Protein AF-A0A538HGN3-F1 (afdb_monomer)

Structure (mmCIF, N/CA/C/O backbone):
data_AF-A0A538HGN3-F1
#
_entry.id   AF-A0A538HGN3-F1
#
loop_
_atom_site.group_PDB
_atom_site.id
_atom_site.type_symbol
_atom_site.label_atom_id
_atom_site.label_alt_id
_atom_site.label_comp_id
_atom_site.label_asym_id
_atom_site.label_entity_id
_atom_site.label_seq_id
_atom_site.pdbx_PDB_ins_code
_atom_site.Cartn_x
_atom_site.Cartn_y
_atom_site.Cartn_z
_atom_site.occupancy
_atom_site.B_iso_or_equiv
_atom_site.auth_seq_id
_atom_site.auth_comp_id
_atom_site.auth_asym_id
_atom_site.auth_atom_id
_atom_site.pdbx_PDB_model_num
ATOM 1 N N . MET A 1 1 ? 83.642 58.688 -66.351 1.00 36.12 1 MET A N 1
ATOM 2 C CA . MET A 1 1 ? 83.113 60.023 -66.733 1.00 36.12 1 MET A CA 1
ATOM 3 C C . MET A 1 1 ? 81.583 60.005 -66.631 1.00 36.12 1 MET A C 1
ATOM 5 O O . MET A 1 1 ? 81.026 58.929 -66.735 1.00 36.12 1 MET A O 1
ATOM 9 N N . ARG A 1 2 ? 80.957 61.168 -66.369 1.00 34.41 2 ARG A N 1
ATOM 10 C CA . ARG A 1 2 ? 79.511 61.539 -66.421 1.00 34.41 2 ARG A CA 1
ATOM 11 C C . ARG A 1 2 ? 78.409 60.440 -66.518 1.00 34.41 2 ARG A C 1
ATOM 13 O O . ARG A 1 2 ? 78.309 59.803 -67.551 1.00 34.41 2 ARG A O 1
ATOM 20 N N . ARG A 1 3 ? 77.542 60.395 -65.476 1.00 36.12 3 ARG A N 1
ATOM 21 C CA . ARG A 1 3 ? 76.037 60.487 -65.405 1.00 36.12 3 ARG A CA 1
ATOM 22 C C . ARG A 1 3 ? 75.137 59.936 -66.546 1.00 36.12 3 ARG A C 1
ATOM 24 O O . ARG A 1 3 ? 75.582 59.912 -67.683 1.00 36.12 3 ARG A O 1
ATOM 31 N N . PRO A 1 4 ? 73.820 59.675 -66.309 1.00 47.03 4 PRO A N 1
ATOM 32 C CA . PRO A 1 4 ? 72.963 60.023 -65.145 1.00 47.03 4 PRO A CA 1
ATOM 33 C C . PRO A 1 4 ? 72.523 58.762 -64.350 1.00 47.03 4 PRO A C 1
ATOM 35 O O . PRO A 1 4 ? 73.257 57.788 -64.409 1.00 47.03 4 PRO A O 1
ATOM 38 N N . HIS A 1 5 ? 71.453 58.650 -63.535 1.00 32.22 5 HIS A N 1
ATOM 39 C CA . HIS A 1 5 ? 70.316 59.485 -63.049 1.00 32.22 5 HIS A CA 1
ATOM 40 C C . HIS A 1 5 ? 69.941 58.973 -61.610 1.00 32.22 5 HIS A C 1
ATOM 42 O O . HIS A 1 5 ? 70.588 58.041 -61.148 1.00 32.22 5 HIS A O 1
ATOM 48 N N . ARG A 1 6 ? 68.967 59.453 -60.808 1.00 32.03 6 ARG A N 1
ATOM 49 C CA . ARG A 1 6 ? 67.918 60.500 -60.919 1.00 32.03 6 ARG A CA 1
ATOM 50 C C . ARG A 1 6 ? 67.818 61.312 -59.588 1.00 32.03 6 ARG A C 1
ATOM 52 O O . ARG A 1 6 ? 68.855 61.758 -59.111 1.00 32.03 6 ARG A O 1
ATOM 59 N N . SER A 1 7 ? 66.621 61.536 -59.032 1.00 30.69 7 SER A N 1
ATOM 60 C CA . SER A 1 7 ? 66.292 62.338 -57.822 1.00 30.69 7 SER A CA 1
ATOM 61 C C . SER A 1 7 ? 65.945 61.443 -56.603 1.00 30.69 7 SER A C 1
ATOM 63 O O . SER A 1 7 ? 65.364 60.388 -56.828 1.00 30.69 7 SER A O 1
ATOM 65 N N . LEU A 1 8 ? 66.352 61.679 -55.338 1.00 30.30 8 LEU A N 1
ATOM 66 C CA . LEU A 1 8 ? 66.106 62.798 -54.383 1.00 30.30 8 LEU A CA 1
ATOM 67 C C . LEU A 1 8 ? 64.667 62.866 -53.813 1.00 30.30 8 LEU A C 1
ATOM 69 O O . LEU A 1 8 ? 63.773 63.304 -54.529 1.00 30.30 8 LEU A O 1
ATOM 73 N N . PHE A 1 9 ? 64.458 62.518 -52.528 1.00 28.00 9 PHE A N 1
ATOM 74 C CA . PHE A 1 9 ? 64.361 63.477 -51.397 1.00 28.00 9 PHE A CA 1
ATOM 75 C C . PHE A 1 9 ? 64.241 62.786 -50.012 1.00 28.00 9 PHE A C 1
ATOM 77 O O . PHE A 1 9 ? 64.002 61.585 -49.931 1.00 28.00 9 PHE A O 1
ATOM 84 N N . ALA A 1 10 ? 64.486 63.543 -48.933 1.00 28.27 10 ALA A N 1
ATOM 85 C CA . ALA A 1 10 ? 64.592 63.068 -47.543 1.00 28.27 10 ALA A CA 1
ATOM 86 C C . ALA A 1 10 ? 63.277 63.176 -46.737 1.00 28.27 10 ALA A C 1
ATOM 88 O O . ALA A 1 10 ? 62.350 63.873 -47.145 1.00 28.27 10 ALA A O 1
ATOM 89 N N . VAL A 1 11 ? 63.222 62.524 -45.566 1.00 26.94 11 VAL A N 1
ATOM 90 C CA . VAL A 1 11 ? 62.053 62.478 -44.664 1.00 26.94 11 VAL A CA 1
ATOM 91 C C . VAL A 1 11 ? 62.422 62.970 -43.259 1.00 26.94 11 VAL A C 1
ATOM 93 O O . VAL A 1 11 ? 63.332 62.417 -42.647 1.00 26.94 11 VAL A O 1
ATOM 96 N N . ALA A 1 12 ? 61.672 63.945 -42.726 1.00 26.28 12 ALA A N 1
ATOM 97 C CA . ALA A 1 12 ? 61.623 64.278 -41.297 1.00 26.28 12 ALA A CA 1
ATOM 98 C C . ALA A 1 12 ? 60.310 65.017 -40.919 1.00 26.28 12 ALA A C 1
ATOM 100 O O . ALA A 1 12 ? 60.026 66.065 -41.485 1.00 26.28 12 ALA A O 1
ATOM 101 N N . LEU A 1 13 ? 59.537 64.415 -39.994 1.00 27.52 13 LEU A N 1
ATOM 102 C CA . LEU A 1 13 ? 58.705 64.970 -38.886 1.00 27.52 13 LEU A CA 1
ATOM 103 C C . LEU A 1 13 ? 58.235 66.463 -38.946 1.00 27.52 13 LEU A C 1
ATOM 105 O O . LEU A 1 13 ? 59.050 67.341 -39.187 1.00 27.52 13 LEU A O 1
ATOM 109 N N . VAL A 1 14 ? 56.980 66.872 -38.649 1.00 25.83 14 VAL A N 1
ATOM 110 C CA . VAL A 1 14 ? 56.146 66.637 -37.431 1.00 25.83 14 VAL A CA 1
ATOM 111 C C . VAL A 1 14 ? 54.630 66.937 -37.662 1.00 25.83 14 VAL A C 1
ATOM 113 O O . VAL A 1 14 ? 54.292 67.966 -38.229 1.00 25.83 14 VAL A O 1
ATOM 116 N N . VAL A 1 15 ? 53.753 66.061 -37.129 1.00 35.50 15 VAL A N 1
ATOM 117 C CA . VAL A 1 15 ? 52.348 66.214 -36.621 1.00 35.50 15 VAL A CA 1
ATOM 118 C C . VAL A 1 15 ? 51.301 67.114 -37.329 1.00 35.50 15 VAL A C 1
ATOM 120 O O . VAL A 1 15 ? 51.346 68.337 -37.249 1.00 35.50 15 VAL A O 1
ATOM 123 N N . LEU A 1 16 ? 50.184 66.482 -37.735 1.00 25.31 16 LEU A N 1
ATOM 124 C CA . LEU A 1 16 ? 48.821 66.909 -37.357 1.00 25.31 16 LEU A CA 1
ATOM 125 C C . LEU A 1 16 ? 47.927 65.668 -37.126 1.00 25.31 16 LEU A C 1
ATOM 127 O O . LEU A 1 16 ? 48.217 64.590 -37.643 1.00 25.31 16 LEU A O 1
ATOM 131 N N . ALA A 1 17 ? 46.895 65.790 -36.287 1.00 35.16 17 ALA A N 1
ATOM 132 C CA . ALA A 1 17 ? 46.134 64.657 -35.756 1.00 35.16 17 ALA A CA 1
ATOM 133 C C . ALA A 1 17 ? 45.278 63.917 -36.803 1.00 35.16 17 ALA A C 1
ATOM 135 O O . ALA A 1 17 ? 44.539 64.539 -37.563 1.00 35.16 17 ALA A O 1
ATOM 136 N N . ILE A 1 18 ? 45.284 62.581 -36.738 1.00 29.59 18 ILE A N 1
ATOM 137 C CA . ILE A 1 18 ? 44.206 61.746 -37.280 1.00 29.59 18 ILE A CA 1
ATOM 138 C C . ILE A 1 18 ? 43.385 61.248 -36.096 1.00 29.59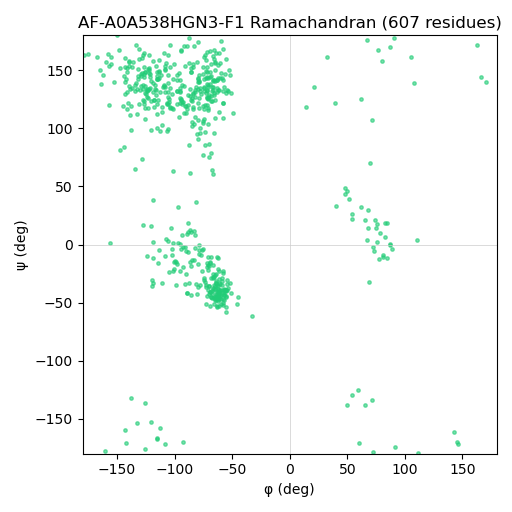 18 ILE A C 1
ATOM 140 O O . ILE A 1 18 ? 43.904 60.613 -35.177 1.00 29.59 18 ILE A O 1
ATOM 144 N N . THR A 1 19 ? 42.094 61.552 -36.121 1.00 36.81 19 THR A N 1
ATOM 145 C CA . THR A 1 19 ? 41.108 61.043 -35.175 1.00 36.81 19 THR A CA 1
ATOM 146 C C . THR A 1 19 ? 41.034 59.521 -35.278 1.00 36.81 19 THR A C 1
ATOM 148 O O . THR A 1 19 ? 40.574 58.976 -36.281 1.00 36.81 19 THR A O 1
ATOM 151 N N . THR A 1 20 ? 41.441 58.803 -34.228 1.00 36.28 20 THR A N 1
ATOM 152 C CA . THR A 1 20 ? 41.102 57.380 -34.092 1.00 36.28 20 THR A CA 1
ATOM 153 C C . THR A 1 20 ? 39.613 57.280 -33.795 1.00 36.28 20 THR A C 1
ATOM 155 O O . THR A 1 20 ? 39.194 57.296 -32.636 1.00 36.28 20 THR A O 1
ATOM 158 N N . GLY A 1 21 ? 38.812 57.252 -34.861 1.00 32.50 21 GLY A N 1
ATOM 159 C CA . GLY A 1 21 ? 37.371 57.081 -34.777 1.00 32.50 21 GLY A CA 1
ATOM 160 C C . GLY A 1 21 ? 37.032 55.834 -33.968 1.00 32.50 21 GLY A C 1
ATOM 161 O O . GLY A 1 21 ? 37.592 54.762 -34.196 1.00 32.50 21 GLY A O 1
ATOM 162 N N . ALA A 1 22 ? 36.106 55.984 -33.024 1.00 48.62 22 ALA A N 1
ATOM 163 C CA . ALA A 1 22 ? 35.525 54.855 -32.323 1.00 48.62 22 ALA A CA 1
ATOM 164 C C . ALA A 1 22 ? 34.712 54.015 -33.323 1.00 48.62 22 ALA A C 1
ATOM 166 O O . ALA A 1 22 ? 33.552 54.319 -33.602 1.00 48.62 22 ALA A O 1
ATOM 167 N N . SER A 1 23 ? 35.313 52.955 -33.866 1.00 40.41 23 SER A N 1
ATOM 168 C CA . SER A 1 23 ? 34.561 51.870 -34.493 1.00 40.41 23 SER A CA 1
ATOM 169 C C . SER A 1 23 ? 33.745 51.188 -33.393 1.00 40.41 23 SER A C 1
ATOM 171 O O . SER A 1 23 ? 34.288 50.599 -32.459 1.00 40.41 23 SER A O 1
ATOM 173 N N . GLY A 1 24 ? 32.430 51.406 -33.439 1.00 37.53 24 GLY A N 1
ATOM 174 C CA . GLY A 1 24 ? 31.562 51.263 -32.274 1.00 37.53 24 GLY A CA 1
ATOM 175 C C . GLY A 1 24 ? 31.528 49.862 -31.664 1.00 37.53 24 GLY A C 1
ATOM 176 O O . GLY A 1 24 ? 31.487 48.853 -32.368 1.00 37.53 24 GLY A O 1
ATOM 177 N N . ALA A 1 25 ? 31.433 49.818 -30.334 1.00 43.22 25 ALA A N 1
ATOM 178 C CA . ALA A 1 25 ? 30.998 48.638 -29.595 1.00 43.22 25 ALA A CA 1
ATOM 179 C C . ALA A 1 25 ? 29.492 48.400 -29.835 1.00 43.22 25 ALA A C 1
ATOM 181 O O . ALA A 1 25 ? 28.649 48.709 -28.995 1.00 43.22 25 ALA A O 1
ATOM 182 N N . GLY A 1 26 ? 29.149 47.895 -31.021 1.00 46.78 26 GLY A N 1
ATOM 183 C CA . GLY A 1 26 ? 27.783 47.531 -31.390 1.00 46.78 26 GLY A CA 1
ATOM 184 C C . GLY A 1 26 ? 27.337 46.249 -30.688 1.00 46.78 26 GLY A C 1
ATOM 185 O O . GLY A 1 26 ? 27.664 45.164 -31.152 1.00 46.78 26 GLY A O 1
ATOM 186 N N . SER A 1 27 ? 26.619 46.400 -29.570 1.00 70.44 27 SER A N 1
ATOM 187 C CA . SER A 1 27 ? 25.732 45.409 -28.920 1.00 70.44 27 SER A CA 1
ATOM 188 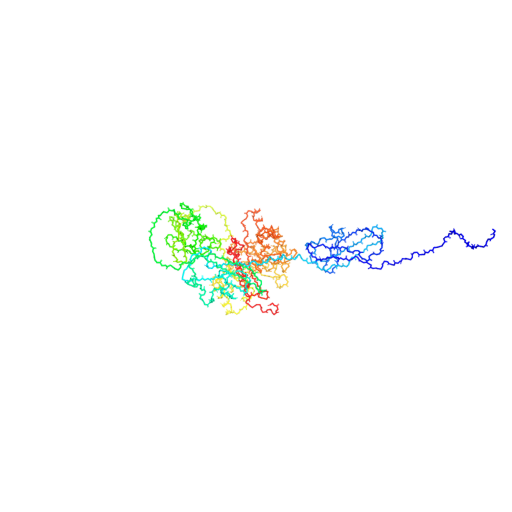C C . SER A 1 27 ? 26.187 43.938 -28.856 1.00 70.44 27 SER A C 1
ATOM 190 O O . SER A 1 27 ? 25.347 43.038 -28.902 1.00 70.44 27 SER A O 1
ATOM 192 N N . TRP A 1 28 ? 27.486 43.664 -28.743 1.00 82.50 28 TRP A N 1
ATOM 193 C CA . TRP A 1 28 ? 27.975 42.298 -28.567 1.00 82.50 28 TRP A CA 1
ATOM 194 C C . TRP A 1 28 ? 27.629 41.769 -27.162 1.00 82.50 28 TRP A C 1
ATOM 196 O O . TRP A 1 28 ? 27.788 42.484 -26.170 1.00 82.50 28 TRP A O 1
ATOM 206 N N . LYS A 1 29 ? 27.180 40.511 -27.082 1.00 87.88 29 LYS A N 1
ATOM 207 C CA . LYS A 1 29 ? 26.895 39.780 -25.837 1.00 87.88 29 LYS A CA 1
ATOM 208 C C . LYS A 1 29 ? 27.621 38.428 -25.854 1.00 87.88 29 LYS A C 1
ATOM 210 O O . LYS A 1 29 ? 27.684 37.824 -26.925 1.00 87.88 29 LYS A O 1
ATOM 215 N N . PRO A 1 30 ? 28.068 37.905 -24.698 1.00 91.50 30 PRO A N 1
ATOM 216 C CA . PRO A 1 30 ? 28.460 36.506 -24.574 1.00 91.50 30 PRO A CA 1
ATOM 217 C C . PRO A 1 30 ? 27.307 35.574 -24.956 1.00 91.50 30 PRO A C 1
ATOM 219 O O . PRO A 1 30 ? 26.155 35.826 -24.587 1.00 91.50 30 PRO A O 1
ATOM 222 N N . ALA A 1 31 ? 27.622 34.471 -25.628 1.00 92.75 31 ALA A N 1
ATOM 223 C CA . ALA A 1 31 ? 26.700 33.355 -25.789 1.00 92.75 31 ALA A CA 1
ATOM 224 C C . ALA A 1 31 ? 26.890 32.348 -24.642 1.00 92.75 31 ALA A C 1
ATOM 226 O O . ALA A 1 31 ? 27.972 32.243 -24.062 1.00 92.75 31 ALA A O 1
ATOM 227 N N . ILE A 1 32 ? 25.844 31.587 -24.318 1.00 96.38 32 ILE A N 1
ATOM 228 C CA . ILE A 1 32 ? 25.945 30.437 -23.413 1.00 96.38 32 ILE A CA 1
ATOM 229 C C . ILE A 1 32 ? 25.829 29.169 -24.254 1.00 96.38 32 ILE A C 1
ATOM 231 O O . ILE A 1 32 ? 24.829 28.974 -24.943 1.00 96.38 32 ILE A O 1
ATOM 235 N N . THR A 1 33 ? 26.843 28.310 -24.186 1.00 92.25 33 THR A N 1
ATOM 236 C CA . THR A 1 33 ? 26.847 26.989 -24.829 1.00 92.25 33 THR A CA 1
ATOM 237 C C . THR A 1 33 ? 26.728 25.877 -23.787 1.00 92.25 33 THR A C 1
ATOM 239 O O . THR A 1 33 ? 27.165 26.035 -22.646 1.00 92.25 33 THR A O 1
ATOM 242 N N . GLY A 1 34 ? 26.124 24.753 -24.180 1.00 87.75 34 GLY A N 1
ATOM 243 C CA . GLY A 1 34 ? 25.776 23.636 -23.294 1.00 87.75 34 GLY A CA 1
ATOM 244 C C . GLY A 1 34 ? 24.276 23.569 -22.982 1.00 87.75 34 GLY A C 1
ATOM 245 O O . GLY A 1 34 ? 23.539 24.537 -23.167 1.00 87.75 34 GLY A O 1
ATOM 246 N N . THR A 1 35 ? 23.812 22.405 -22.528 1.00 89.25 35 THR A N 1
ATOM 247 C CA . THR A 1 35 ? 22.400 22.183 -22.180 1.00 89.25 35 THR A CA 1
ATOM 248 C C . THR A 1 35 ? 22.121 22.710 -20.767 1.00 89.25 35 THR A C 1
ATOM 250 O O . THR A 1 35 ? 22.821 22.302 -19.841 1.00 89.25 35 THR A O 1
ATOM 253 N N . PRO A 1 36 ? 21.111 23.575 -20.548 1.00 87.69 36 PRO A N 1
ATOM 254 C CA . PRO A 1 36 ? 20.715 24.008 -19.209 1.00 87.69 36 PRO A CA 1
ATOM 255 C C . PRO A 1 36 ? 19.975 22.864 -18.503 1.00 87.69 36 PRO A C 1
ATOM 257 O O . PRO A 1 36 ? 18.754 22.747 -18.569 1.00 87.69 36 PRO A O 1
ATOM 260 N N . GLN A 1 37 ? 20.734 21.971 -17.877 1.00 88.44 37 GLN A N 1
ATOM 261 C CA . GLN A 1 37 ? 20.234 20.740 -17.273 1.00 88.44 37 GLN A CA 1
ATOM 262 C C . GLN A 1 37 ? 21.149 20.328 -16.119 1.00 88.44 37 GLN A C 1
ATOM 264 O O . GLN A 1 37 ? 22.368 20.429 -16.252 1.00 88.44 37 GLN A O 1
ATOM 269 N N . VAL A 1 38 ? 20.597 19.851 -15.001 1.00 79.75 38 VAL A N 1
ATOM 270 C CA . VAL A 1 38 ? 21.399 19.457 -13.824 1.00 79.75 38 VAL A CA 1
ATOM 271 C C . VAL A 1 38 ? 22.486 18.445 -14.201 1.00 79.75 38 VAL A C 1
ATOM 273 O O . VAL A 1 38 ? 22.224 17.465 -14.899 1.00 79.75 38 VAL A O 1
ATOM 276 N N . GLY A 1 39 ? 23.710 18.692 -13.731 1.00 77.62 39 GLY A N 1
ATOM 277 C CA . GLY A 1 39 ? 24.898 17.886 -14.024 1.00 77.62 39 GLY A CA 1
ATOM 278 C C . GLY A 1 39 ? 25.611 18.246 -15.332 1.00 77.62 39 GLY A C 1
ATOM 279 O O . GLY A 1 39 ? 26.743 17.813 -15.534 1.00 77.62 39 GLY A O 1
ATOM 280 N N . ALA A 1 40 ? 25.006 19.059 -16.205 1.00 79.06 40 ALA A N 1
ATOM 281 C CA . ALA A 1 40 ? 25.682 19.599 -17.380 1.00 79.06 40 ALA A CA 1
ATOM 282 C C . ALA A 1 40 ? 26.550 20.820 -17.026 1.00 79.06 40 ALA A C 1
ATOM 284 O O . ALA A 1 40 ? 26.308 21.527 -16.045 1.00 79.06 40 ALA A O 1
ATOM 285 N N . THR A 1 41 ? 27.547 21.096 -17.867 1.00 92.31 41 THR A N 1
ATOM 286 C CA . THR A 1 41 ? 28.386 22.296 -17.766 1.00 92.31 41 THR A CA 1
ATOM 287 C C . THR A 1 41 ? 28.009 23.280 -18.865 1.00 92.31 41 THR A C 1
ATOM 289 O O . THR A 1 41 ? 28.115 22.968 -20.051 1.00 92.31 41 THR A O 1
ATOM 292 N N . LEU A 1 42 ? 27.607 24.483 -18.465 1.00 94.19 42 LEU A N 1
ATOM 293 C CA . LEU A 1 42 ? 27.449 25.630 -19.350 1.00 94.19 42 LEU A CA 1
ATOM 294 C C . LEU A 1 42 ? 28.782 26.363 -19.504 1.00 94.19 42 LEU A C 1
ATOM 296 O O . LEU A 1 42 ? 29.585 26.405 -18.574 1.00 94.19 42 LEU A O 1
ATOM 300 N N . THR A 1 43 ? 29.011 26.966 -20.667 1.00 96.25 43 THR A N 1
ATOM 301 C CA . THR A 1 43 ? 30.225 27.736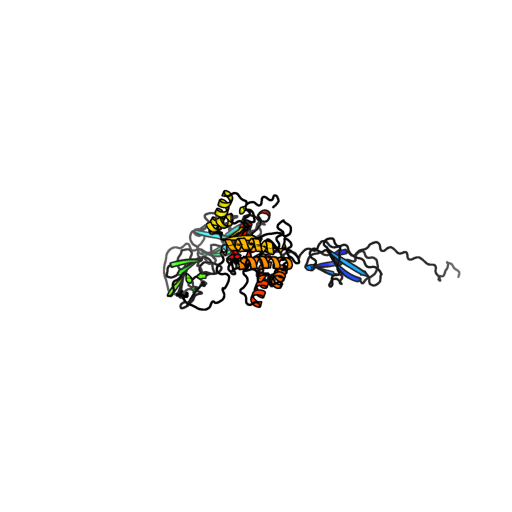 -20.969 1.00 96.25 43 THR A CA 1
ATOM 302 C C . THR A 1 43 ? 29.861 29.100 -21.537 1.00 96.25 43 THR A C 1
ATOM 304 O O . THR A 1 43 ? 29.042 29.197 -22.451 1.00 96.25 43 THR A O 1
ATOM 307 N N . ALA A 1 44 ? 30.492 30.152 -21.017 1.00 95.00 44 ALA A N 1
ATOM 308 C CA . ALA A 1 44 ? 30.449 31.486 -21.593 1.00 95.00 44 ALA A CA 1
ATOM 309 C C . ALA A 1 44 ? 31.345 31.521 -22.840 1.00 95.00 44 ALA A C 1
ATOM 311 O O . ALA A 1 44 ? 32.577 31.538 -22.738 1.00 95.00 44 ALA A O 1
ATOM 312 N N . ASP A 1 45 ? 30.722 31.506 -24.016 1.00 92.44 45 ASP A N 1
ATOM 313 C CA . ASP A 1 45 ? 31.410 31.708 -25.283 1.00 92.44 45 ASP A CA 1
ATOM 314 C C . ASP A 1 45 ? 31.539 33.209 -25.568 1.00 92.44 45 ASP A C 1
ATOM 316 O O . ASP A 1 45 ? 30.562 33.964 -25.551 1.00 92.44 45 ASP A O 1
ATOM 320 N N . LEU A 1 46 ? 32.780 33.633 -25.809 1.00 89.69 46 LEU A N 1
ATOM 321 C CA . LEU A 1 46 ? 33.149 35.014 -26.107 1.00 89.69 46 LEU A CA 1
ATOM 322 C C . LEU A 1 46 ? 33.430 35.229 -27.611 1.00 89.69 46 LEU A C 1
ATOM 324 O O . LEU A 1 46 ? 34.014 36.243 -28.002 1.00 89.69 46 LEU A O 1
ATOM 328 N N . SER A 1 47 ? 33.041 34.274 -28.463 1.00 84.81 47 SER A N 1
ATOM 329 C CA . SER A 1 47 ? 33.172 34.369 -29.916 1.00 84.81 47 SER A CA 1
ATOM 330 C C . SER A 1 47 ? 32.475 35.616 -30.488 1.00 84.81 47 SER A C 1
ATOM 332 O O . SER A 1 47 ? 31.492 36.140 -29.961 1.00 84.81 47 SER A O 1
ATOM 334 N N . GLY A 1 48 ? 33.053 36.174 -31.555 1.00 77.62 48 GLY A N 1
ATOM 335 C CA . GLY A 1 48 ? 32.613 37.446 -32.141 1.00 77.62 48 GLY A CA 1
ATOM 336 C C . GLY A 1 48 ? 33.127 38.712 -31.436 1.00 77.62 48 GLY A C 1
ATOM 337 O O . GLY A 1 48 ? 33.006 39.798 -32.004 1.00 77.62 48 GLY A O 1
ATOM 338 N N . TRP A 1 49 ? 33.762 38.617 -30.260 1.00 81.69 49 TRP A N 1
ATOM 339 C CA . TRP A 1 49 ? 34.424 39.771 -29.645 1.00 81.69 49 TRP A CA 1
ATOM 340 C C . TRP A 1 49 ? 35.698 40.179 -30.403 1.00 81.69 49 TRP A C 1
ATOM 342 O O . TRP A 1 49 ? 36.691 39.453 -30.437 1.00 81.69 49 TRP A O 1
ATOM 352 N N . SER A 1 50 ? 35.712 41.397 -30.947 1.00 73.50 50 SER A N 1
ATOM 353 C CA . SER A 1 50 ? 36.850 41.975 -31.684 1.00 73.50 50 SER A CA 1
ATOM 354 C C . SER A 1 50 ? 37.752 42.892 -30.839 1.00 73.50 50 SER A C 1
ATOM 356 O O . SER A 1 50 ? 38.722 43.463 -31.337 1.00 73.50 50 SER A O 1
ATOM 358 N N . GLY A 1 51 ? 37.464 43.060 -29.544 1.00 70.25 51 GLY A N 1
ATOM 359 C CA . GLY A 1 51 ? 38.066 44.101 -28.703 1.00 70.25 51 GLY A CA 1
ATOM 360 C C . GLY A 1 51 ? 39.448 43.803 -28.101 1.00 70.25 51 GLY A C 1
ATOM 361 O O . GLY A 1 51 ? 39.878 44.534 -27.210 1.00 70.25 51 GLY A O 1
ATOM 362 N N . GLY A 1 52 ? 40.147 42.752 -28.540 1.00 66.31 52 GLY A N 1
ATOM 363 C CA . GLY A 1 52 ? 41.579 42.521 -28.262 1.00 66.31 52 GLY A CA 1
ATOM 364 C C . GLY A 1 52 ? 41.991 42.216 -26.810 1.00 66.31 52 GLY A C 1
ATOM 365 O O . GLY A 1 52 ? 43.183 42.104 -26.533 1.00 66.31 52 GLY A O 1
ATOM 366 N N . SER A 1 53 ? 41.049 42.086 -25.872 1.00 74.88 53 SER A N 1
ATOM 367 C CA . SER A 1 53 ? 41.337 41.630 -24.504 1.00 74.88 53 SER A CA 1
ATOM 368 C C . SER A 1 53 ? 41.377 40.101 -24.432 1.00 74.88 53 SER A C 1
ATOM 370 O O . SER A 1 53 ? 40.461 39.434 -24.909 1.00 74.88 53 SER A O 1
ATOM 372 N N . THR A 1 54 ? 42.434 39.558 -23.825 1.00 69.94 54 THR A N 1
ATOM 373 C CA . THR A 1 54 ? 42.694 38.112 -23.707 1.00 69.94 54 THR A CA 1
ATOM 374 C C . THR A 1 54 ? 42.445 37.547 -22.306 1.00 69.94 54 THR A C 1
ATOM 376 O O . THR A 1 54 ? 42.677 36.363 -22.084 1.00 69.94 54 THR A O 1
ATOM 379 N N . SER A 1 55 ? 41.976 38.355 -21.349 1.00 83.88 55 SER A N 1
ATOM 380 C CA . SER A 1 55 ? 41.607 37.877 -20.012 1.00 83.88 55 SER A CA 1
ATOM 381 C C . SER A 1 55 ? 40.366 38.581 -19.474 1.00 83.88 55 SER A C 1
ATOM 383 O O . SER A 1 55 ? 40.159 39.776 -19.696 1.00 83.88 55 SER A O 1
ATOM 385 N N . TRP A 1 56 ? 39.541 37.803 -18.778 1.00 89.50 56 TRP A N 1
ATOM 386 C CA . TRP A 1 56 ? 38.152 38.122 -18.470 1.00 89.50 56 TRP A CA 1
ATOM 387 C C . TRP A 1 56 ? 37.794 37.670 -17.058 1.00 89.50 56 TRP A C 1
ATOM 389 O O . TRP A 1 56 ? 38.307 36.655 -16.586 1.00 89.50 56 TRP A O 1
ATOM 399 N N . THR A 1 57 ? 36.886 38.395 -16.413 1.00 93.62 57 THR A N 1
ATOM 400 C CA . THR A 1 57 ? 36.159 37.928 -15.229 1.00 93.62 57 THR A CA 1
ATOM 401 C C . THR A 1 57 ? 34.708 37.639 -15.595 1.00 93.62 57 THR A C 1
ATOM 403 O O . THR A 1 57 ? 34.155 38.248 -16.517 1.00 93.62 57 THR A O 1
ATOM 406 N N . TYR A 1 58 ? 34.097 36.700 -14.877 1.00 96.12 58 TYR A N 1
ATOM 407 C CA . TYR A 1 58 ? 32.741 36.225 -15.132 1.00 96.12 58 TYR A CA 1
ATOM 408 C C . TYR A 1 58 ? 31.898 36.344 -13.864 1.00 96.12 58 TYR A C 1
ATOM 410 O O . TYR A 1 58 ? 32.413 36.197 -12.757 1.00 96.12 58 TYR A O 1
ATOM 418 N N . GLN A 1 59 ? 30.601 36.582 -14.034 1.00 97.38 59 GLN A N 1
ATOM 419 C CA . GLN A 1 59 ? 29.603 36.392 -12.988 1.00 97.38 59 GLN A CA 1
ATOM 420 C C . GLN A 1 59 ? 28.359 35.747 -13.597 1.00 97.38 59 GLN A C 1
ATOM 422 O O . GLN A 1 59 ? 27.641 36.375 -14.377 1.00 97.38 59 GLN A O 1
ATOM 427 N N . TRP A 1 60 ? 28.104 34.497 -13.228 1.00 97.81 60 TRP A N 1
ATOM 428 C CA . TRP A 1 60 ? 26.863 33.790 -13.514 1.00 97.81 60 TRP A CA 1
ATOM 429 C C . TRP A 1 60 ? 25.775 34.219 -12.531 1.00 97.81 60 TRP A C 1
ATOM 431 O O . TRP A 1 60 ? 26.039 34.451 -11.345 1.00 97.81 60 TRP A O 1
ATOM 441 N N . THR A 1 61 ? 24.547 34.319 -13.021 1.00 97.25 61 THR A N 1
ATOM 442 C CA . THR A 1 61 ? 23.377 34.682 -12.223 1.00 97.25 61 THR A CA 1
ATOM 443 C C . THR A 1 61 ? 22.225 33.719 -12.484 1.00 97.25 61 THR A C 1
ATOM 445 O O . THR A 1 61 ? 22.043 33.232 -13.604 1.00 97.25 61 THR A O 1
ATOM 448 N N . ARG A 1 62 ? 21.449 33.444 -11.432 1.00 97.19 62 ARG A N 1
ATOM 449 C CA . ARG A 1 62 ? 20.196 32.689 -11.501 1.00 97.19 62 ARG A CA 1
ATOM 450 C C . ARG A 1 62 ? 19.042 33.672 -11.530 1.00 97.19 62 ARG A C 1
ATOM 452 O O . ARG A 1 62 ? 18.903 34.478 -10.617 1.00 97.19 62 ARG A O 1
ATOM 459 N N . CYS A 1 63 ? 18.252 33.606 -12.586 1.00 94.06 63 CYS A N 1
ATOM 460 C CA . CYS A 1 63 ? 17.083 34.433 -12.836 1.00 94.06 63 CYS A CA 1
ATOM 461 C C . CYS A 1 63 ? 15.800 33.622 -12.623 1.00 94.06 63 CYS A C 1
ATOM 463 O O . CYS A 1 63 ? 15.829 32.392 -12.663 1.00 94.06 63 CYS A O 1
ATOM 465 N N . ASP A 1 64 ? 14.664 34.297 -12.476 1.00 86.38 64 ASP A N 1
ATOM 466 C CA . ASP A 1 64 ? 13.356 33.642 -12.505 1.00 86.38 64 ASP A CA 1
ATOM 467 C C . ASP A 1 64 ? 13.085 32.916 -13.846 1.00 86.38 64 ASP A C 1
ATOM 469 O O . ASP A 1 64 ? 13.856 32.998 -14.811 1.00 86.38 64 ASP A O 1
ATOM 473 N N . VAL A 1 65 ? 11.958 32.202 -13.926 1.00 79.94 65 VAL A N 1
ATOM 474 C CA . VAL A 1 65 ? 11.539 31.446 -15.124 1.00 79.94 65 VAL A CA 1
ATOM 475 C C . VAL A 1 65 ? 11.393 32.320 -16.385 1.00 79.94 65 VAL A C 1
ATOM 477 O O . VAL A 1 65 ? 11.528 31.826 -17.509 1.00 79.94 65 VAL A O 1
ATOM 480 N N . ASN A 1 66 ? 11.182 33.630 -16.214 1.00 82.31 66 ASN A N 1
ATOM 481 C CA . ASN A 1 66 ? 11.073 34.623 -17.284 1.00 82.31 66 ASN A CA 1
ATOM 482 C C . ASN A 1 66 ? 12.433 35.249 -17.654 1.00 82.31 66 ASN A C 1
ATOM 484 O O . ASN A 1 66 ? 12.525 35.999 -18.624 1.00 82.31 66 ASN A O 1
ATOM 488 N N . GLY A 1 67 ? 13.505 34.930 -16.921 1.00 85.50 67 GLY A N 1
ATOM 489 C CA . GLY A 1 67 ? 14.848 35.465 -17.136 1.00 85.50 67 GLY A CA 1
ATOM 490 C C . GLY A 1 67 ? 15.091 36.836 -16.496 1.00 85.50 67 GLY A C 1
ATOM 491 O O . GLY A 1 67 ? 16.046 37.511 -16.900 1.00 85.50 67 GLY A O 1
ATOM 492 N N . ASN A 1 68 ? 14.260 37.234 -15.527 1.00 88.69 68 ASN A N 1
ATOM 493 C CA . ASN A 1 68 ? 14.353 38.473 -14.746 1.00 88.69 68 ASN A CA 1
ATOM 494 C C . ASN A 1 68 ? 14.791 38.184 -13.292 1.00 88.69 68 ASN A C 1
ATOM 496 O O . ASN A 1 68 ? 15.197 37.068 -12.976 1.00 88.69 68 ASN A O 1
ATOM 500 N N . ALA A 1 69 ? 14.752 39.195 -12.412 1.00 91.69 69 ALA A N 1
ATOM 501 C CA . ALA A 1 69 ? 15.001 39.058 -10.965 1.00 91.69 69 ALA A CA 1
ATOM 502 C C . ALA A 1 69 ? 16.275 38.255 -10.602 1.00 91.69 69 ALA A C 1
ATOM 504 O O . ALA A 1 69 ? 16.266 37.391 -9.728 1.00 91.69 69 ALA A O 1
ATOM 505 N N . CYS A 1 70 ? 17.375 38.515 -11.315 1.00 95.19 70 CYS A N 1
ATOM 506 C CA . CYS A 1 70 ? 18.567 37.674 -11.256 1.00 95.19 70 CYS A CA 1
ATOM 507 C C . CYS A 1 70 ? 19.425 37.916 -10.000 1.00 95.19 70 CYS A C 1
ATOM 509 O O . CYS A 1 70 ? 19.754 39.058 -9.677 1.00 95.19 70 CYS A O 1
ATOM 511 N N . VAL A 1 71 ? 19.868 36.836 -9.353 1.00 95.06 71 VAL A N 1
ATOM 512 C CA . VAL A 1 71 ? 20.787 36.842 -8.201 1.00 95.06 71 VAL A CA 1
ATOM 513 C C . VAL A 1 71 ? 22.148 36.245 -8.562 1.00 95.06 71 VAL A C 1
ATOM 515 O O . VAL A 1 71 ? 22.236 35.317 -9.368 1.00 95.06 71 VAL A O 1
ATOM 518 N N . ASN A 1 72 ? 23.227 36.762 -7.967 1.00 95.88 72 ASN A N 1
ATOM 519 C CA . ASN A 1 72 ? 24.583 36.258 -8.206 1.00 95.88 72 ASN A CA 1
ATOM 520 C C . ASN A 1 72 ? 24.769 34.846 -7.640 1.00 95.88 72 ASN A C 1
ATOM 522 O O . ASN A 1 72 ? 24.471 34.586 -6.474 1.00 95.88 72 ASN A O 1
ATOM 526 N N . LEU A 1 73 ? 25.330 33.951 -8.452 1.00 92.19 73 LEU A N 1
ATOM 527 C CA . LEU A 1 73 ? 25.713 32.610 -8.027 1.00 92.19 73 LEU A CA 1
ATOM 528 C C . LEU A 1 73 ? 27.109 32.650 -7.398 1.00 92.19 73 LEU A C 1
ATOM 530 O O . LEU A 1 73 ? 28.071 33.084 -8.033 1.00 92.19 73 LEU A O 1
ATOM 534 N N . ALA A 1 74 ? 27.228 32.189 -6.150 1.00 86.56 74 ALA A N 1
ATOM 535 C CA . ALA A 1 74 ? 28.481 32.239 -5.387 1.00 86.56 74 ALA A CA 1
ATOM 536 C C . ALA A 1 74 ? 29.602 31.379 -6.005 1.00 86.56 74 ALA A C 1
ATOM 538 O O . ALA A 1 74 ? 30.768 31.756 -5.967 1.00 86.56 74 ALA A O 1
ATOM 539 N N . ASN A 1 75 ? 29.241 30.257 -6.635 1.00 85.75 75 ASN A N 1
ATOM 540 C CA . ASN A 1 75 ? 30.129 29.406 -7.435 1.00 85.75 75 ASN A CA 1
ATOM 541 C C . ASN A 1 75 ? 30.210 29.836 -8.918 1.00 85.75 75 ASN A C 1
ATOM 543 O O . ASN A 1 75 ? 30.724 29.101 -9.756 1.00 85.75 75 ASN A O 1
ATOM 547 N N . GLY A 1 76 ? 29.674 31.009 -9.258 1.00 91.94 76 GLY A N 1
ATOM 548 C CA . GLY A 1 76 ? 29.478 31.498 -10.620 1.00 91.94 76 GLY A CA 1
ATOM 549 C C . GLY A 1 76 ? 30.566 32.434 -11.144 1.00 91.94 76 GLY A C 1
ATOM 550 O O . GLY A 1 76 ? 30.238 33.339 -11.899 1.00 91.94 76 GLY A O 1
ATOM 551 N N . THR A 1 77 ? 31.829 32.294 -10.744 1.00 95.94 77 THR A N 1
ATOM 552 C CA . THR A 1 77 ? 32.897 33.260 -11.101 1.00 95.94 77 THR A CA 1
ATOM 553 C C . THR A 1 77 ? 33.839 32.801 -12.223 1.00 95.94 77 THR A C 1
ATOM 555 O O . THR A 1 77 ? 34.702 33.563 -12.665 1.00 95.94 77 THR A O 1
ATOM 558 N N . ALA A 1 78 ? 33.673 31.569 -12.713 1.00 93.94 78 ALA A N 1
ATOM 559 C CA . ALA A 1 78 ? 34.465 30.988 -13.796 1.00 93.94 78 ALA A CA 1
ATOM 560 C C . ALA A 1 78 ? 33.803 31.159 -15.179 1.00 93.94 78 ALA A C 1
ATOM 562 O O . ALA A 1 78 ? 32.614 31.461 -15.291 1.00 93.94 78 ALA A O 1
ATOM 563 N N . GLN A 1 79 ? 34.571 30.917 -16.251 1.00 94.88 79 GLN A N 1
ATOM 564 C CA . GLN A 1 79 ? 34.041 30.895 -17.624 1.00 94.88 79 GLN A CA 1
ATOM 565 C C . GLN A 1 79 ? 32.973 29.807 -17.816 1.00 94.88 79 GLN A C 1
ATOM 567 O O . GLN A 1 79 ? 32.074 29.953 -18.642 1.00 94.88 79 GLN A O 1
ATOM 572 N N . THR A 1 80 ? 33.072 28.719 -17.056 1.00 93.88 80 THR A N 1
ATOM 573 C CA . THR A 1 80 ? 32.119 27.613 -17.048 1.00 93.88 80 THR A CA 1
ATOM 574 C C . THR A 1 80 ? 31.276 27.616 -15.776 1.00 93.88 80 THR A C 1
ATOM 576 O O . THR A 1 80 ? 31.689 28.136 -14.739 1.00 93.88 80 THR A O 1
ATOM 579 N N . TYR A 1 81 ? 30.097 27.006 -15.854 1.00 95.06 81 TYR A N 1
ATOM 580 C CA . TYR A 1 81 ? 29.199 26.802 -14.726 1.00 95.06 81 TYR A CA 1
ATOM 581 C C . TYR A 1 81 ? 28.595 25.400 -14.765 1.00 95.06 81 TYR A C 1
ATOM 583 O O . TYR A 1 81 ? 27.905 25.043 -15.719 1.00 95.06 81 TYR A O 1
ATOM 591 N N . SER A 1 82 ? 28.847 24.603 -13.729 1.00 93.56 82 SER A N 1
ATOM 592 C CA . SER A 1 82 ? 28.174 23.317 -13.538 1.00 93.56 82 SER A CA 1
ATOM 593 C C . SER A 1 82 ? 26.784 23.551 -12.958 1.00 93.56 82 SER A C 1
ATOM 595 O O . SER A 1 82 ? 26.654 24.069 -11.851 1.00 93.56 82 SER A O 1
ATOM 597 N N . VAL A 1 83 ? 25.759 23.168 -13.716 1.00 90.00 83 VAL A N 1
ATOM 598 C CA . VAL A 1 83 ? 24.350 23.360 -13.364 1.00 90.00 83 VAL A CA 1
ATOM 599 C C . VAL A 1 83 ? 23.968 22.413 -12.230 1.00 90.00 83 VAL A C 1
ATOM 601 O O . VAL A 1 83 ? 24.163 21.197 -12.328 1.00 90.00 83 VAL A O 1
ATOM 604 N N . VAL A 1 84 ? 23.399 22.957 -11.158 1.00 83.75 84 VAL A N 1
ATOM 605 C CA . VAL A 1 84 ? 23.009 22.218 -9.952 1.00 83.75 84 VAL A CA 1
ATOM 606 C C . VAL A 1 84 ? 21.489 22.113 -9.823 1.00 83.75 84 VAL A C 1
ATOM 608 O O . VAL A 1 84 ? 20.734 22.842 -10.461 1.00 83.75 84 VAL A O 1
ATOM 611 N N . SER A 1 85 ? 21.012 21.214 -8.960 1.00 77.44 85 SER A N 1
ATOM 612 C CA . SER A 1 85 ? 19.575 21.003 -8.711 1.00 77.44 85 SER A CA 1
ATOM 613 C C . SER A 1 85 ? 18.827 22.280 -8.317 1.00 77.44 85 SER A C 1
ATOM 615 O O . SER A 1 85 ? 17.683 22.467 -8.716 1.00 77.44 85 SER A O 1
ATOM 617 N N . ALA A 1 86 ? 19.483 23.190 -7.595 1.00 81.88 86 ALA A N 1
ATOM 618 C CA . ALA A 1 86 ? 18.909 24.473 -7.198 1.00 81.88 86 ALA A CA 1
ATOM 619 C C . ALA A 1 86 ? 18.677 25.459 -8.367 1.00 81.88 86 ALA A C 1
ATOM 621 O O . ALA A 1 86 ? 18.044 26.491 -8.156 1.00 81.88 86 ALA A O 1
ATOM 622 N N . ASP A 1 87 ? 19.189 25.180 -9.573 1.00 83.44 87 ASP A N 1
ATOM 623 C CA . ASP A 1 87 ? 18.911 25.972 -10.778 1.00 83.44 87 ASP A CA 1
ATOM 624 C C . ASP A 1 87 ? 17.633 25.533 -11.510 1.00 83.44 87 ASP A C 1
ATOM 626 O O . ASP A 1 87 ? 17.153 26.277 -12.361 1.00 83.44 87 ASP A O 1
ATOM 630 N N . VAL A 1 88 ? 17.068 24.353 -11.214 1.00 83.38 88 VAL A N 1
ATOM 631 C CA . VAL A 1 88 ? 15.895 23.812 -11.932 1.00 83.38 88 VAL A CA 1
ATOM 632 C C . VAL A 1 88 ? 14.712 24.783 -11.872 1.00 83.38 88 VAL A C 1
ATOM 634 O O . VAL A 1 88 ? 14.423 25.375 -10.834 1.00 83.38 88 VAL A O 1
ATOM 637 N N . GLY A 1 89 ? 14.039 24.981 -13.009 1.00 74.19 89 GLY A N 1
ATOM 638 C CA . GLY A 1 89 ? 12.941 25.949 -13.143 1.00 74.19 89 GLY A CA 1
ATOM 639 C C . GLY A 1 89 ? 13.384 27.416 -13.277 1.00 74.19 89 GLY A C 1
ATOM 640 O O . GLY A 1 89 ? 12.585 28.259 -13.680 1.00 74.19 89 GLY A O 1
ATOM 641 N N . SER A 1 90 ? 14.656 27.728 -13.014 1.00 86.81 90 SER A N 1
ATOM 642 C CA . SER A 1 90 ? 15.255 29.045 -13.261 1.00 86.81 90 SER A CA 1
ATOM 643 C C . SER A 1 90 ? 15.844 29.142 -14.672 1.00 86.81 90 SER A C 1
ATOM 645 O O . SER A 1 90 ? 15.981 28.148 -15.390 1.00 86.81 90 SER A O 1
ATOM 647 N N . ARG A 1 91 ? 16.245 30.353 -15.070 1.00 95.94 91 ARG A N 1
ATOM 648 C CA . ARG A 1 91 ? 17.125 30.579 -16.230 1.00 95.94 91 ARG A CA 1
ATOM 649 C C . ARG A 1 91 ? 18.468 31.125 -15.770 1.00 95.94 91 ARG A C 1
ATOM 651 O O . ARG A 1 91 ? 18.531 31.867 -14.792 1.00 95.94 91 ARG A O 1
ATOM 658 N N . LEU A 1 92 ? 19.535 30.794 -16.486 1.00 97.00 92 LEU A N 1
ATOM 659 C CA . LEU A 1 92 ? 20.887 31.247 -16.168 1.00 97.00 92 LEU A CA 1
ATOM 660 C C . LEU A 1 92 ? 21.346 32.331 -17.149 1.00 97.00 92 LEU A C 1
ATOM 662 O O . LEU A 1 92 ? 21.002 32.305 -18.332 1.00 97.00 92 LEU A O 1
ATOM 666 N N . ARG A 1 93 ? 22.131 33.289 -16.655 1.00 97.56 93 ARG A N 1
ATOM 667 C CA . ARG A 1 93 ? 22.855 34.288 -17.458 1.00 97.56 93 ARG A CA 1
ATOM 668 C C . ARG A 1 93 ? 24.309 34.351 -17.006 1.00 97.56 93 ARG A C 1
ATOM 670 O O . ARG A 1 93 ? 24.617 33.999 -15.870 1.00 97.56 93 ARG A O 1
ATOM 677 N N . VAL A 1 94 ? 25.180 34.877 -17.862 1.00 97.38 94 VAL A N 1
ATOM 678 C CA . VAL A 1 94 ? 26.561 35.225 -17.516 1.00 97.38 94 VAL A CA 1
ATOM 679 C C . VAL A 1 94 ? 26.880 36.652 -17.950 1.00 97.38 94 VAL A C 1
ATOM 681 O O . VAL A 1 94 ? 26.545 37.075 -19.056 1.00 97.38 94 VAL A O 1
ATOM 684 N N . THR A 1 95 ? 27.546 37.397 -17.073 1.00 95.69 95 THR A N 1
ATOM 685 C CA . THR A 1 95 ? 28.160 38.690 -17.383 1.00 95.69 95 THR A CA 1
ATOM 686 C C . THR A 1 95 ? 29.667 38.507 -17.488 1.00 95.69 95 THR A C 1
ATOM 688 O O . THR A 1 95 ? 30.285 38.018 -16.544 1.00 95.69 95 THR A O 1
ATOM 691 N N . ALA A 1 96 ? 30.261 38.910 -18.611 1.00 93.31 96 ALA A N 1
ATOM 692 C CA . ALA A 1 96 ? 31.703 38.877 -18.842 1.00 93.31 96 ALA A CA 1
ATOM 693 C C . ALA A 1 96 ? 32.285 40.301 -18.846 1.00 93.31 96 ALA A C 1
ATOM 695 O O . ALA A 1 96 ? 31.721 41.209 -19.463 1.00 93.31 96 ALA A O 1
ATOM 696 N N . THR A 1 97 ? 33.425 40.492 -18.176 1.00 91.25 97 THR A N 1
ATOM 697 C CA . THR A 1 97 ? 34.125 41.787 -18.081 1.00 91.25 97 THR A CA 1
ATOM 698 C C . THR A 1 97 ? 35.593 41.642 -18.513 1.00 91.25 97 THR A C 1
ATOM 700 O O . THR A 1 97 ? 36.306 40.812 -17.945 1.00 91.25 97 THR A O 1
ATOM 703 N N . PRO A 1 98 ? 36.078 42.412 -19.505 1.00 87.75 98 PRO A N 1
ATOM 704 C CA . PRO A 1 98 ? 37.454 42.350 -19.992 1.00 87.75 98 PRO A CA 1
ATOM 705 C C . PRO A 1 98 ? 38.420 43.100 -19.064 1.00 87.75 98 PRO A C 1
ATOM 707 O O . PRO A 1 98 ? 38.142 44.203 -18.604 1.00 87.75 98 PRO A O 1
ATOM 710 N N . SER A 1 99 ? 39.617 42.557 -18.851 1.00 80.12 99 SER A N 1
ATOM 711 C CA . SER A 1 99 ? 40.586 43.080 -17.868 1.00 80.12 99 SER A CA 1
ATOM 712 C C . SER A 1 99 ? 41.269 44.409 -18.231 1.00 80.12 99 SER A C 1
ATOM 714 O O . SER A 1 99 ? 41.848 45.062 -17.366 1.00 80.12 99 SER A O 1
ATOM 716 N N . LYS A 1 100 ? 41.262 44.797 -19.515 1.00 68.69 100 LYS A N 1
ATOM 717 C CA . LYS A 1 100 ? 42.020 45.950 -20.062 1.00 68.69 100 LYS A CA 1
ATOM 718 C C . LYS A 1 100 ? 41.155 46.937 -20.860 1.00 68.69 100 LYS A C 1
ATOM 720 O O . LYS A 1 100 ? 41.669 47.718 -21.659 1.00 68.69 100 LYS A O 1
ATOM 725 N N . ARG A 1 101 ? 39.833 46.871 -20.697 1.00 69.31 101 ARG A N 1
ATOM 726 C CA . ARG A 1 101 ? 38.818 47.700 -21.371 1.00 69.31 101 ARG A CA 1
ATOM 727 C C . ARG A 1 101 ? 37.718 48.020 -20.353 1.00 69.31 101 ARG A C 1
ATOM 729 O O . ARG A 1 101 ? 37.499 47.239 -19.438 1.00 69.31 101 ARG A O 1
ATOM 736 N N . GLN A 1 102 ? 37.031 49.148 -20.509 1.00 63.41 102 GLN A N 1
ATOM 737 C CA . GLN A 1 102 ? 35.830 49.439 -19.717 1.00 63.41 102 GLN A CA 1
ATOM 738 C C . GLN A 1 102 ? 34.586 48.830 -20.380 1.00 63.41 102 GLN A C 1
ATOM 740 O O . GLN A 1 102 ? 34.516 48.765 -21.609 1.00 63.41 102 GLN A O 1
ATOM 745 N N . GLY A 1 103 ? 33.607 48.441 -19.560 1.00 73.31 103 GLY A N 1
ATOM 746 C CA . GLY A 1 103 ? 32.321 47.877 -19.984 1.00 73.31 103 GLY A CA 1
ATOM 747 C C . GLY A 1 103 ? 32.200 46.378 -19.702 1.00 73.31 103 GLY A C 1
ATOM 748 O O . GLY A 1 103 ? 33.143 45.625 -19.916 1.00 73.31 103 GLY A O 1
ATOM 749 N N . ALA A 1 104 ? 31.027 45.953 -19.235 1.00 84.94 104 ALA A N 1
ATOM 750 C CA . ALA A 1 104 ? 30.660 44.551 -19.053 1.00 84.94 104 ALA A CA 1
ATOM 751 C C . ALA A 1 104 ? 29.532 44.188 -20.029 1.00 84.94 104 ALA A C 1
ATOM 753 O O . ALA A 1 104 ? 28.710 45.044 -20.362 1.00 84.94 104 ALA A O 1
ATOM 754 N N . ALA A 1 105 ? 29.486 42.935 -20.478 1.00 88.81 105 ALA A N 1
ATOM 755 C CA . ALA A 1 105 ? 28.460 42.444 -21.394 1.00 88.81 105 ALA A CA 1
ATOM 756 C C . ALA A 1 105 ? 27.763 41.213 -20.802 1.00 88.81 105 ALA A C 1
ATOM 758 O O . ALA A 1 105 ? 28.425 40.269 -20.370 1.00 88.81 105 ALA A O 1
ATOM 759 N N . THR A 1 106 ? 26.430 41.226 -20.789 1.00 93.25 106 THR A N 1
ATOM 760 C CA . THR A 1 106 ? 25.595 40.155 -20.225 1.00 93.25 106 THR A CA 1
ATOM 761 C C . THR A 1 106 ? 24.900 39.379 -21.333 1.00 93.25 106 THR A C 1
ATOM 763 O O . THR A 1 106 ? 24.358 39.970 -22.269 1.00 93.25 106 THR A O 1
ATOM 766 N N . SER A 1 107 ? 24.904 38.054 -21.215 1.00 95.12 107 SER A N 1
ATOM 767 C CA . SER A 1 107 ? 24.233 37.146 -22.137 1.00 95.12 107 SER A CA 1
ATOM 768 C C . SER A 1 107 ? 22.705 37.267 -22.089 1.00 95.12 107 SER A C 1
ATOM 770 O O . SER A 1 107 ? 22.094 37.724 -21.111 1.00 95.12 107 SER A O 1
ATOM 772 N N . ASP A 1 108 ? 22.068 36.763 -23.140 1.00 94.12 108 ASP A N 1
ATOM 773 C CA . ASP A 1 108 ? 20.658 36.387 -23.076 1.00 94.12 108 ASP A CA 1
ATOM 774 C C . ASP A 1 108 ? 20.470 35.154 -22.165 1.00 94.12 108 ASP A C 1
ATOM 776 O O . ASP A 1 108 ? 21.441 34.431 -21.902 1.00 94.12 108 ASP A O 1
ATOM 780 N N . PRO A 1 109 ? 19.274 34.958 -21.576 1.00 93.12 109 PRO A N 1
ATOM 781 C CA . PRO A 1 109 ? 19.057 33.893 -20.608 1.00 93.12 109 PRO A CA 1
ATOM 782 C C . PRO A 1 109 ? 18.957 32.535 -21.309 1.00 93.12 109 PRO A C 1
ATOM 784 O O . PRO A 1 109 ? 18.409 32.433 -22.408 1.00 93.12 109 PRO A O 1
ATOM 787 N N . THR A 1 110 ? 19.428 31.475 -20.651 1.00 95.75 110 THR A N 1
ATOM 788 C CA . THR A 1 110 ? 19.245 30.097 -21.132 1.00 95.75 110 THR A CA 1
ATOM 789 C C . TH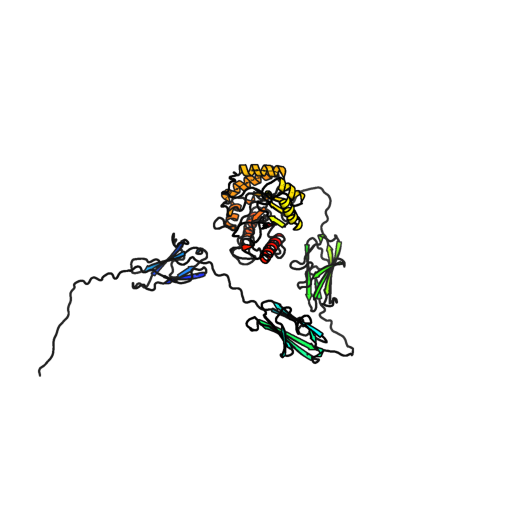R A 1 110 ? 17.764 29.741 -21.300 1.00 95.75 110 THR A C 1
ATOM 791 O O . THR A 1 110 ? 16.871 30.418 -20.778 1.00 95.75 110 THR A O 1
ATOM 794 N N . ALA A 1 111 ? 17.481 28.610 -21.955 1.00 90.88 111 ALA A N 1
ATOM 795 C CA . ALA A 1 111 ? 16.231 27.895 -21.698 1.00 90.88 111 ALA A CA 1
ATOM 796 C C . ALA A 1 111 ? 16.090 27.575 -20.192 1.00 90.88 111 ALA A C 1
ATOM 798 O O . ALA A 1 111 ? 17.078 27.599 -19.449 1.00 90.88 111 ALA A O 1
ATOM 799 N N . VAL A 1 112 ? 14.860 27.315 -19.745 1.00 87.12 112 VAL A N 1
ATOM 800 C CA . VAL A 1 112 ? 14.586 26.927 -18.353 1.00 87.12 112 VAL A CA 1
ATOM 801 C C . VAL A 1 112 ? 15.379 25.665 -18.025 1.00 87.12 112 VAL A C 1
ATOM 803 O O . VAL A 1 112 ? 15.388 24.725 -18.819 1.00 87.12 112 VAL A O 1
ATOM 806 N N . VAL A 1 113 ? 16.064 25.659 -16.883 1.00 85.31 113 VAL A N 1
ATOM 807 C CA . VAL A 1 113 ? 16.918 24.538 -16.490 1.00 85.31 113 VAL A CA 1
ATOM 808 C C . VAL A 1 113 ? 16.068 23.307 -16.190 1.00 85.31 113 VAL A C 1
ATOM 810 O O . VAL A 1 113 ? 15.195 23.338 -15.318 1.00 85.31 113 VAL A O 1
ATOM 813 N N . ALA A 1 114 ? 16.360 22.220 -16.898 1.00 68.75 114 ALA A N 1
ATOM 814 C CA . ALA A 1 114 ? 15.729 20.920 -16.717 1.00 68.75 114 ALA A CA 1
ATOM 815 C C . ALA A 1 114 ? 16.396 20.107 -15.583 1.00 68.75 114 ALA A C 1
ATOM 817 O O . ALA A 1 114 ? 17.592 20.279 -15.318 1.00 68.75 114 ALA A O 1
ATOM 818 N N . PRO A 1 115 ? 15.663 19.193 -14.917 1.00 68.25 115 PRO A N 1
ATOM 819 C CA . PRO A 1 115 ? 16.267 18.210 -14.018 1.00 68.25 115 PRO A CA 1
ATOM 820 C C . PRO A 1 115 ? 17.242 17.287 -14.768 1.00 68.25 115 PRO A C 1
ATOM 822 O O . PRO A 1 115 ? 17.241 17.220 -15.997 1.00 68.25 115 PRO A O 1
ATOM 825 N N . ALA A 1 116 ? 18.080 16.560 -14.026 1.00 71.31 116 ALA A N 1
ATOM 826 C CA . ALA A 1 116 ? 18.941 15.532 -14.609 1.00 71.31 116 ALA A CA 1
ATOM 827 C C . ALA A 1 116 ? 18.083 14.453 -15.308 1.00 71.31 116 ALA A C 1
ATOM 829 O O . ALA A 1 116 ? 16.971 14.173 -14.850 1.00 71.31 116 ALA A O 1
ATOM 830 N N . PRO A 1 117 ? 18.571 13.832 -16.397 1.00 47.16 117 PRO A N 1
ATOM 831 C CA . PRO A 1 117 ? 17.824 12.795 -17.084 1.00 47.16 117 PRO A CA 1
ATOM 832 C C . PRO A 1 117 ? 17.802 11.542 -16.205 1.00 47.16 117 PRO A C 1
ATOM 834 O O . PRO A 1 117 ? 18.790 11.228 -15.536 1.00 47.16 117 PRO A O 1
ATOM 837 N N . ALA A 1 118 ? 16.681 10.822 -16.209 1.00 40.66 118 ALA A N 1
ATOM 838 C CA . ALA A 1 118 ? 16.589 9.549 -15.505 1.00 40.66 118 ALA A CA 1
ATOM 839 C C . ALA A 1 118 ? 17.655 8.563 -16.036 1.00 40.66 118 ALA A C 1
ATOM 841 O O . ALA A 1 118 ? 17.922 8.560 -17.245 1.00 40.66 118 ALA A O 1
ATOM 842 N N . PRO A 1 119 ? 18.267 7.723 -15.179 1.00 36.72 119 PRO A N 1
ATOM 843 C CA . PRO A 1 119 ? 19.180 6.681 -15.633 1.00 36.72 119 PRO A CA 1
ATOM 844 C C . PRO A 1 119 ? 18.501 5.767 -16.658 1.00 36.72 119 PRO A C 1
ATOM 846 O O . PRO A 1 119 ? 17.395 5.278 -16.430 1.00 36.72 119 PRO A O 1
ATOM 849 N N . VAL A 1 120 ? 19.164 5.524 -17.789 1.00 33.12 120 VAL A N 1
ATOM 850 C CA . VAL A 1 120 ? 18.657 4.601 -18.813 1.00 33.12 120 VAL A CA 1
ATOM 851 C C . VAL A 1 120 ? 18.753 3.171 -18.278 1.00 33.12 120 VAL A C 1
ATOM 853 O O . VAL A 1 120 ? 19.825 2.742 -17.849 1.00 33.12 120 VAL A O 1
ATOM 856 N N . ALA A 1 121 ? 17.641 2.435 -18.306 1.00 32.88 121 ALA A N 1
ATOM 857 C CA . ALA A 1 121 ? 17.604 1.039 -17.880 1.00 32.88 121 ALA A CA 1
ATOM 858 C C . ALA A 1 121 ? 18.520 0.154 -18.748 1.00 32.88 121 ALA A C 1
ATOM 860 O O . ALA A 1 121 ? 18.629 0.343 -19.962 1.00 32.88 121 ALA A O 1
ATOM 861 N N . ALA A 1 122 ? 19.168 -0.831 -18.122 1.00 33.31 122 ALA A N 1
ATOM 862 C CA . ALA A 1 122 ? 20.005 -1.805 -18.819 1.00 33.31 122 ALA A CA 1
ATOM 863 C C . ALA A 1 122 ? 19.169 -2.688 -19.777 1.00 33.31 122 ALA A C 1
ATOM 865 O O . ALA A 1 122 ? 17.992 -2.938 -19.505 1.00 33.31 122 ALA A O 1
ATOM 866 N N . PRO A 1 123 ? 19.746 -3.184 -20.890 1.00 37.81 123 PRO A N 1
ATOM 867 C CA . PRO A 1 123 ? 19.021 -4.035 -21.831 1.00 37.81 123 PRO A CA 1
ATOM 868 C C . PRO A 1 123 ? 18.591 -5.355 -21.177 1.00 37.81 123 PRO A C 1
ATOM 870 O O . PRO A 1 123 ? 19.379 -6.011 -20.497 1.00 37.81 123 PRO A O 1
ATOM 873 N N . ALA A 1 124 ? 17.339 -5.752 -21.412 1.00 46.00 124 ALA A N 1
ATOM 874 C CA . ALA A 1 124 ? 16.760 -6.962 -20.840 1.00 46.00 124 ALA A CA 1
ATOM 875 C C . ALA A 1 124 ? 17.459 -8.232 -21.360 1.00 46.00 124 ALA A C 1
ATOM 877 O O . ALA A 1 124 ? 17.499 -8.486 -22.565 1.00 46.00 124 ALA A O 1
ATOM 878 N N . THR A 1 125 ? 17.969 -9.057 -20.446 1.00 58.38 125 THR A N 1
ATOM 879 C CA . THR A 1 125 ? 18.513 -10.384 -20.757 1.00 58.38 125 THR A CA 1
ATOM 880 C C . THR A 1 125 ? 17.382 -11.394 -20.926 1.00 58.38 125 THR A C 1
ATOM 882 O O . THR A 1 125 ? 16.615 -11.610 -19.987 1.00 58.38 125 THR A O 1
ATOM 885 N N . VAL A 1 126 ? 17.297 -12.042 -22.090 1.00 76.31 126 VAL A N 1
ATOM 886 C CA . VAL A 1 126 ? 16.387 -13.179 -22.289 1.00 76.31 126 VAL A CA 1
ATOM 887 C C . VAL A 1 126 ? 16.963 -14.408 -21.588 1.00 76.31 126 VAL A C 1
ATOM 889 O O . VAL A 1 126 ? 18.048 -14.873 -21.939 1.00 76.31 126 VAL A O 1
ATOM 892 N N . SER A 1 127 ? 16.229 -14.953 -20.619 1.00 83.19 127 SER A N 1
ATOM 893 C CA . SER A 1 127 ? 16.605 -16.190 -19.921 1.00 83.19 127 SER A CA 1
ATOM 894 C C . SER A 1 127 ? 15.750 -17.349 -20.421 1.00 83.19 127 SER A C 1
ATOM 896 O O . SER A 1 127 ? 14.533 -17.216 -20.533 1.00 83.19 127 SER A O 1
ATOM 898 N N . LEU A 1 128 ? 16.380 -18.493 -20.703 1.00 84.06 128 LEU A N 1
ATOM 899 C CA . LEU A 1 128 ? 15.712 -19.700 -21.201 1.00 84.06 128 LEU A CA 1
ATOM 900 C C . LEU A 1 128 ? 15.820 -20.852 -20.197 1.00 84.06 128 LEU A C 1
ATOM 902 O O . LEU A 1 128 ? 16.878 -21.056 -19.602 1.00 84.06 128 LEU A O 1
ATOM 906 N N . THR A 1 129 ? 14.766 -21.659 -20.072 1.00 85.75 129 THR A N 1
ATOM 907 C CA . THR A 1 129 ? 14.794 -22.960 -19.377 1.00 85.75 129 THR A CA 1
ATOM 908 C C . THR A 1 129 ? 14.189 -24.052 -20.259 1.00 85.75 129 THR A C 1
ATOM 910 O O . THR A 1 129 ? 13.287 -23.782 -21.044 1.00 85.75 129 THR A O 1
ATOM 913 N N . SER A 1 130 ? 14.693 -25.284 -20.156 1.00 87.69 130 SER A N 1
ATOM 914 C CA . SER A 1 130 ? 14.264 -26.450 -20.947 1.00 87.69 130 SER A CA 1
ATOM 915 C C . SER A 1 130 ? 13.670 -27.514 -20.024 1.00 87.69 130 SER A C 1
ATOM 917 O O . SER A 1 130 ? 14.242 -27.789 -18.969 1.00 87.69 130 SER A O 1
ATOM 919 N N . SER A 1 131 ? 12.557 -28.140 -20.418 1.00 87.00 131 SER A N 1
ATOM 920 C CA . SER A 1 131 ? 11.943 -29.252 -19.671 1.00 87.00 131 SER A CA 1
ATOM 921 C C . SER A 1 131 ? 12.804 -30.517 -19.657 1.00 87.00 131 SER A C 1
ATOM 923 O O . SER A 1 131 ? 12.693 -31.328 -18.739 1.00 87.00 131 SER A O 1
ATOM 925 N N . ILE A 1 132 ? 13.666 -30.690 -20.664 1.00 84.12 132 ILE A N 1
ATOM 926 C CA . ILE A 1 132 ? 14.684 -31.739 -20.687 1.00 84.12 132 ILE A CA 1
ATOM 927 C C . ILE A 1 132 ? 15.972 -31.159 -20.107 1.00 84.12 132 ILE A C 1
ATOM 929 O O . ILE A 1 132 ? 16.478 -30.152 -20.605 1.00 84.12 132 ILE A O 1
ATOM 933 N N . ALA A 1 133 ? 16.479 -31.806 -19.057 1.00 71.81 133 ALA A N 1
ATOM 934 C CA . ALA A 1 133 ? 17.682 -31.403 -18.345 1.00 71.81 133 ALA A CA 1
ATOM 935 C C . ALA A 1 133 ? 18.965 -31.962 -18.983 1.00 71.81 133 ALA A C 1
ATOM 937 O O . ALA A 1 133 ? 18.986 -33.059 -19.545 1.00 71.81 133 ALA A O 1
ATOM 938 N N . ASN A 1 134 ? 20.069 -31.236 -18.809 1.00 72.12 134 ASN A N 1
ATOM 939 C CA . ASN A 1 134 ? 21.401 -31.712 -19.165 1.00 72.12 134 ASN A CA 1
ATOM 940 C C . ASN A 1 134 ? 21.784 -32.946 -18.322 1.00 72.12 134 ASN A C 1
ATOM 942 O O . ASN A 1 134 ? 21.645 -32.939 -17.100 1.00 72.12 134 ASN A O 1
ATOM 946 N N . GLY A 1 135 ? 22.272 -33.998 -18.978 1.00 70.62 135 GLY A N 1
ATOM 947 C CA . GLY A 1 135 ? 22.567 -35.311 -18.399 1.00 70.62 135 GLY A CA 1
ATOM 948 C C . GLY A 1 135 ? 21.383 -36.288 -18.359 1.00 70.62 135 GLY A C 1
ATOM 949 O O . GLY A 1 135 ? 21.557 -37.414 -17.894 1.00 70.62 135 GLY A O 1
ATOM 950 N N . ALA A 1 136 ? 20.187 -35.904 -18.824 1.00 76.31 136 ALA A N 1
ATOM 951 C CA . ALA A 1 136 ? 19.014 -36.777 -18.776 1.00 76.31 136 ALA A CA 1
ATOM 952 C C . ALA A 1 136 ? 19.187 -38.045 -19.631 1.00 76.31 136 ALA A C 1
ATOM 954 O O . ALA A 1 136 ? 19.720 -37.994 -20.740 1.00 76.31 136 ALA A O 1
ATOM 955 N N . THR A 1 137 ? 18.681 -39.180 -19.138 1.00 84.00 137 THR A N 1
ATOM 956 C CA . THR A 1 137 ? 18.490 -40.383 -19.963 1.00 84.00 137 THR A CA 1
ATOM 957 C C . THR A 1 137 ? 17.053 -40.415 -20.476 1.00 84.00 137 THR A C 1
ATOM 959 O O . THR A 1 137 ? 16.122 -40.308 -19.680 1.00 84.00 137 THR A O 1
ATOM 962 N N . LEU A 1 138 ? 16.869 -40.529 -21.791 1.00 86.06 138 LEU A N 1
ATOM 963 C CA . LEU A 1 138 ? 15.577 -40.437 -22.471 1.00 86.06 138 LEU A CA 1
ATOM 964 C C . LEU A 1 138 ? 15.199 -41.772 -23.124 1.00 86.06 138 LEU A C 1
ATOM 966 O O . LEU A 1 138 ? 16.069 -42.500 -23.597 1.00 86.06 138 LEU A O 1
ATOM 970 N N . GLY A 1 139 ? 13.905 -42.072 -23.198 1.00 85.31 139 GLY A N 1
ATOM 971 C CA . GLY A 1 139 ? 13.381 -43.241 -23.904 1.00 85.31 139 GLY A CA 1
ATOM 972 C C . GLY A 1 139 ? 11.888 -43.083 -24.187 1.00 85.31 139 GLY A C 1
ATOM 973 O O . GLY A 1 139 ? 11.168 -42.467 -23.399 1.00 85.31 139 GLY A O 1
ATOM 974 N N . GLY A 1 140 ? 11.415 -43.611 -25.317 1.00 85.69 140 GLY A N 1
ATOM 975 C CA . GLY A 1 140 ? 10.036 -43.405 -25.770 1.00 85.69 140 GLY A CA 1
ATOM 976 C C . GLY A 1 140 ? 9.734 -41.939 -26.117 1.00 85.69 140 GLY A C 1
ATOM 977 O O . GLY A 1 140 ? 10.545 -41.262 -26.747 1.00 85.69 140 GLY A O 1
ATOM 978 N N . SER A 1 141 ? 8.560 -41.441 -25.720 1.00 85.94 141 SER A N 1
ATOM 979 C CA . SER A 1 141 ? 8.082 -40.091 -26.059 1.00 85.94 141 SER A CA 1
ATOM 980 C C . SER A 1 141 ? 8.195 -39.131 -24.867 1.00 85.94 141 SER A C 1
ATOM 982 O O . SER A 1 141 ? 7.562 -39.347 -23.833 1.00 85.94 141 SER A O 1
ATOM 984 N N . VAL A 1 142 ? 8.989 -38.064 -25.010 1.00 86.81 142 VAL A N 1
ATOM 985 C CA . VAL A 1 142 ? 9.368 -37.132 -23.930 1.00 86.81 142 VAL A CA 1
ATOM 986 C C . VAL A 1 142 ? 8.951 -35.704 -24.276 1.00 86.81 142 VAL A C 1
ATOM 988 O O . VAL A 1 142 ? 9.210 -35.240 -25.381 1.00 86.81 142 VAL A O 1
ATOM 991 N N . ALA A 1 143 ? 8.335 -34.979 -23.337 1.00 87.19 143 ALA A N 1
ATOM 992 C CA . ALA A 1 143 ? 7.963 -33.578 -23.549 1.00 87.19 143 ALA A CA 1
ATOM 993 C C . ALA A 1 143 ? 9.201 -32.660 -23.574 1.00 87.19 143 ALA A C 1
ATOM 995 O O . ALA A 1 143 ? 9.974 -32.632 -22.611 1.00 87.19 143 ALA A O 1
ATOM 996 N N . TRP A 1 144 ? 9.362 -31.882 -24.647 1.00 92.31 144 TRP A N 1
ATOM 997 C CA . TRP A 1 144 ? 10.429 -30.896 -24.810 1.00 92.31 144 TRP A CA 1
ATOM 998 C C . TRP A 1 144 ? 9.831 -29.500 -25.018 1.00 92.31 144 TRP A C 1
ATOM 1000 O O . TRP A 1 144 ? 9.404 -29.127 -26.109 1.00 92.31 144 TRP A O 1
ATOM 1010 N N . ILE A 1 145 ? 9.794 -28.741 -23.928 1.00 90.50 145 ILE A N 1
ATOM 1011 C CA . ILE A 1 145 ? 9.209 -27.405 -23.815 1.00 90.50 145 ILE A CA 1
ATOM 1012 C C . ILE A 1 145 ? 10.319 -26.453 -23.376 1.00 90.50 145 ILE A C 1
ATOM 1014 O O . ILE A 1 145 ? 11.155 -26.817 -22.543 1.00 90.50 145 ILE A O 1
ATOM 1018 N N . VAL A 1 146 ? 10.332 -25.241 -23.926 1.00 90.19 146 VAL A N 1
ATOM 1019 C CA . VAL A 1 146 ? 11.273 -24.185 -23.550 1.00 90.19 146 VAL A CA 1
ATOM 1020 C C . VAL A 1 146 ? 10.492 -22.980 -23.044 1.00 90.19 146 VAL A C 1
ATOM 1022 O O . VAL A 1 146 ? 9.648 -22.434 -23.747 1.00 90.19 146 VAL A O 1
ATOM 1025 N N . ASN A 1 147 ? 10.783 -22.541 -21.823 1.00 88.88 147 ASN A N 1
ATOM 1026 C CA . ASN A 1 147 ? 10.240 -21.292 -21.296 1.00 88.88 147 ASN A CA 1
ATOM 1027 C C . ASN A 1 147 ? 11.251 -20.174 -21.532 1.00 88.88 147 ASN A C 1
ATOM 1029 O O . ASN A 1 147 ? 12.456 -20.386 -21.378 1.00 88.88 147 ASN A O 1
ATOM 1033 N N . ALA A 1 148 ? 10.758 -18.985 -21.867 1.00 85.44 148 ALA A N 1
ATOM 1034 C CA . ALA A 1 148 ? 11.568 -17.789 -22.035 1.00 85.44 148 ALA A CA 1
ATOM 1035 C C . ALA A 1 148 ? 11.007 -16.647 -21.185 1.00 85.44 148 ALA A C 1
ATOM 1037 O O . ALA A 1 148 ? 9.796 -16.427 -21.179 1.00 85.44 148 ALA A O 1
ATOM 1038 N N . SER A 1 149 ? 11.880 -15.899 -20.513 1.00 81.06 149 SER A N 1
ATOM 1039 C CA . SER A 1 149 ? 11.552 -14.574 -19.983 1.00 81.06 149 SER A CA 1
ATOM 1040 C C . SER A 1 149 ? 12.130 -13.488 -20.893 1.00 81.06 149 SER A C 1
ATOM 1042 O O . SER A 1 149 ? 13.221 -13.637 -21.440 1.00 81.06 149 SER A O 1
ATOM 1044 N N . GLY A 1 150 ? 11.393 -12.388 -21.066 1.00 76.69 150 GLY A N 1
ATOM 1045 C CA . GLY A 1 150 ? 11.749 -11.311 -21.996 1.00 76.69 150 GLY A CA 1
ATOM 1046 C C . GLY A 1 150 ? 11.159 -11.484 -23.402 1.00 76.69 150 GLY A C 1
ATOM 1047 O O . GLY A 1 150 ? 10.331 -12.357 -23.651 1.00 76.69 150 GLY A O 1
ATOM 1048 N N . SER A 1 151 ? 11.555 -10.600 -24.323 1.00 82.19 151 SER A N 1
ATOM 1049 C CA . SER A 1 151 ? 10.985 -10.541 -25.675 1.00 82.19 151 SER A CA 1
ATOM 1050 C C . SER A 1 151 ? 11.623 -11.576 -26.604 1.00 82.19 151 SER A C 1
ATOM 1052 O O . SER A 1 151 ? 12.781 -11.441 -27.004 1.00 82.19 151 SER A O 1
ATOM 1054 N N . VAL A 1 152 ? 10.850 -12.602 -26.961 1.00 89.50 152 VAL A N 1
ATOM 1055 C CA . VAL A 1 152 ? 11.217 -13.649 -27.923 1.00 89.50 152 VAL A CA 1
ATOM 1056 C C . VAL A 1 152 ? 10.170 -13.674 -29.032 1.00 89.50 152 VAL A C 1
ATOM 1058 O O . VAL A 1 152 ? 8.976 -13.653 -28.760 1.00 89.50 152 VAL A O 1
ATOM 1061 N N . ALA A 1 153 ? 10.627 -13.701 -30.284 1.00 89.25 153 ALA A N 1
ATOM 1062 C CA . ALA A 1 153 ? 9.781 -13.795 -31.473 1.00 89.25 153 ALA A CA 1
ATOM 1063 C C . ALA A 1 153 ? 9.727 -15.219 -32.055 1.00 89.25 153 ALA A C 1
ATOM 1065 O O . ALA A 1 153 ? 8.825 -15.530 -32.830 1.00 89.25 153 ALA A O 1
ATOM 1066 N N . ARG A 1 154 ? 10.718 -16.068 -31.740 1.00 93.75 154 ARG A N 1
ATOM 1067 C CA . ARG A 1 154 ? 10.754 -17.489 -32.121 1.00 93.75 154 ARG A CA 1
ATOM 1068 C C . ARG A 1 154 ? 11.794 -18.266 -31.315 1.00 93.75 154 ARG A C 1
ATOM 1070 O O . ARG A 1 154 ? 12.844 -17.710 -30.996 1.00 93.75 154 ARG A O 1
ATOM 1077 N N . ILE A 1 155 ? 11.562 -19.558 -31.090 1.00 95.56 155 ILE A N 1
ATOM 1078 C CA . ILE A 1 155 ? 12.564 -20.525 -30.626 1.00 95.56 155 ILE A CA 1
ATOM 1079 C C . ILE A 1 155 ? 12.761 -21.615 -31.685 1.00 95.56 155 ILE A C 1
ATOM 1081 O O . ILE A 1 155 ? 11.816 -22.287 -32.091 1.00 95.56 155 ILE A O 1
ATOM 1085 N N . ASP A 1 156 ? 14.003 -21.808 -32.124 1.00 96.88 156 ASP A N 1
ATOM 1086 C CA . ASP A 1 156 ? 14.404 -22.909 -33.001 1.00 96.88 156 ASP A CA 1
ATOM 1087 C C . ASP A 1 156 ? 14.950 -24.071 -32.159 1.00 96.88 156 ASP A C 1
ATOM 1089 O O . ASP A 1 156 ? 15.819 -23.873 -31.310 1.00 96.88 156 ASP A O 1
ATOM 1093 N N . PHE A 1 157 ? 14.469 -25.288 -32.422 1.00 96.12 157 PHE A N 1
ATOM 1094 C CA . PHE A 1 157 ? 14.872 -26.521 -31.743 1.00 96.12 157 PHE A CA 1
ATOM 1095 C C . PHE A 1 157 ? 15.766 -27.367 -32.655 1.00 96.12 157 PHE A C 1
ATOM 1097 O O . PHE A 1 157 ? 15.385 -27.704 -33.783 1.00 96.12 157 PHE A O 1
ATOM 1104 N N . LEU A 1 158 ? 16.941 -27.748 -32.161 1.00 96.31 158 LEU A N 1
ATOM 1105 C CA . LEU A 1 158 ? 17.968 -28.483 -32.890 1.00 96.31 158 LEU A CA 1
ATOM 1106 C C . LEU A 1 158 ? 18.372 -29.758 -32.142 1.00 96.31 158 LEU A C 1
ATOM 1108 O O . LEU A 1 158 ? 18.610 -29.732 -30.937 1.00 96.31 158 LEU A O 1
ATOM 1112 N N . ILE A 1 159 ? 18.509 -30.857 -32.883 1.00 94.31 159 ILE A N 1
ATOM 1113 C CA . ILE A 1 159 ? 19.049 -32.131 -32.392 1.00 94.31 159 ILE A CA 1
ATOM 1114 C C . ILE A 1 159 ? 20.361 -32.376 -33.132 1.00 94.31 159 ILE A C 1
ATOM 1116 O O . ILE A 1 159 ? 20.385 -32.329 -34.365 1.00 94.31 159 ILE A O 1
ATOM 1120 N N . ASP A 1 160 ? 21.446 -32.565 -32.384 1.00 89.38 160 ASP A N 1
ATOM 1121 C CA . ASP A 1 160 ? 22.815 -32.752 -32.887 1.00 89.38 160 ASP A CA 1
ATOM 1122 C C . ASP A 1 160 ? 23.220 -31.677 -33.912 1.00 89.38 160 ASP A C 1
ATOM 1124 O O . ASP A 1 160 ? 23.707 -31.949 -35.008 1.00 89.38 160 ASP A O 1
ATOM 1128 N N . GLY A 1 161 ? 22.928 -30.416 -33.575 1.00 82.31 161 GLY A N 1
ATOM 1129 C CA . GLY A 1 161 ? 23.196 -29.247 -34.420 1.00 82.31 161 GLY A CA 1
ATOM 1130 C C . GLY A 1 161 ? 22.270 -29.086 -35.634 1.00 82.31 161 GLY A C 1
ATOM 1131 O O . GLY A 1 161 ? 22.324 -28.056 -36.302 1.00 82.31 161 GLY A O 1
ATOM 1132 N N . THR A 1 162 ? 21.383 -30.045 -35.913 1.00 87.31 162 THR A N 1
ATOM 1133 C CA . THR A 1 162 ? 20.425 -29.977 -37.027 1.00 87.31 162 THR A CA 1
ATOM 1134 C C . THR A 1 162 ? 19.081 -29.448 -36.544 1.00 87.31 162 THR A C 1
ATOM 1136 O O . THR A 1 162 ? 18.446 -30.075 -35.695 1.00 87.31 162 THR A O 1
ATOM 1139 N N . LYS A 1 163 ? 18.590 -28.337 -37.112 1.00 94.38 163 LYS A N 1
ATOM 1140 C CA . LYS A 1 163 ? 17.245 -27.832 -36.791 1.00 94.38 163 LYS A CA 1
ATOM 1141 C C . LYS A 1 163 ? 16.159 -28.836 -37.186 1.00 94.38 163 LYS A C 1
ATOM 1143 O O . LYS A 1 163 ? 16.172 -29.365 -38.295 1.00 94.38 163 LYS A O 1
ATOM 1148 N N . LYS A 1 164 ? 15.223 -29.076 -36.266 1.00 93.31 164 LYS A N 1
ATOM 1149 C CA . LYS A 1 164 ? 14.081 -29.989 -36.420 1.00 93.31 164 LYS A CA 1
ATOM 1150 C C . LYS A 1 164 ? 12.729 -29.280 -36.295 1.00 93.31 164 LYS A C 1
ATOM 1152 O O . LYS A 1 164 ? 11.799 -29.670 -36.987 1.00 93.31 164 LYS A O 1
ATOM 1157 N N . TRP A 1 165 ? 12.627 -28.241 -35.461 1.00 94.69 165 TRP A N 1
ATOM 1158 C CA . TRP A 1 165 ? 11.397 -27.457 -35.279 1.00 94.69 165 TRP A CA 1
ATOM 1159 C C . TRP A 1 165 ? 11.698 -25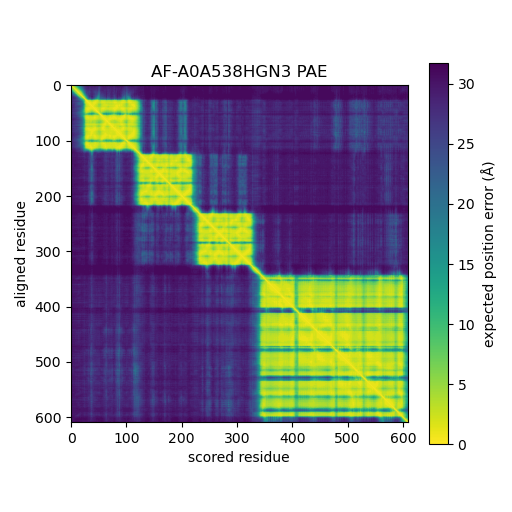.964 -35.083 1.00 94.69 165 TRP A C 1
ATOM 1161 O O . TRP A 1 165 ? 12.819 -25.587 -34.734 1.00 94.69 165 TRP A O 1
ATOM 1171 N N . SER A 1 166 ? 10.692 -25.123 -35.306 1.00 93.81 166 SER A N 1
ATOM 1172 C CA . SER A 1 166 ? 10.691 -23.686 -35.025 1.00 93.81 166 SER A CA 1
ATOM 1173 C C . SER A 1 166 ? 9.320 -23.324 -34.469 1.00 93.81 166 SER A C 1
ATOM 1175 O O . SER A 1 166 ? 8.335 -23.528 -35.169 1.00 93.81 166 SER A O 1
ATOM 1177 N N . GLU A 1 167 ? 9.264 -22.763 -33.264 1.00 92.69 167 GLU A N 1
ATOM 1178 C CA . GLU A 1 167 ? 8.018 -22.337 -32.624 1.00 92.69 167 GLU A CA 1
ATOM 1179 C C . GLU A 1 167 ? 8.010 -20.819 -32.413 1.00 92.69 167 GLU A C 1
ATOM 1181 O O . GLU A 1 167 ? 8.981 -20.259 -31.903 1.00 92.69 167 GLU A O 1
ATOM 1186 N N . ALA A 1 168 ? 6.946 -20.145 -32.845 1.00 89.56 168 ALA A N 1
ATOM 1187 C CA . ALA A 1 168 ? 6.816 -18.686 -32.829 1.00 89.56 168 ALA A CA 1
ATOM 1188 C C . ALA A 1 168 ? 5.975 -18.162 -31.657 1.00 89.56 168 ALA A C 1
ATOM 1190 O O . ALA A 1 168 ? 6.041 -16.972 -31.355 1.00 89.56 168 ALA A O 1
ATOM 1191 N N . TYR A 1 169 ? 5.217 -19.031 -30.987 1.00 82.12 169 TYR A N 1
ATOM 1192 C CA . TYR A 1 169 ? 4.282 -18.638 -29.937 1.00 82.12 169 TYR A CA 1
ATOM 1193 C C . TYR A 1 169 ? 4.543 -19.391 -28.632 1.00 82.12 169 TYR A C 1
ATOM 1195 O O . TYR A 1 169 ? 5.002 -20.530 -28.629 1.00 82.12 169 TYR A O 1
ATOM 1203 N N . ALA A 1 170 ? 4.263 -18.735 -27.506 1.00 80.62 170 ALA A N 1
ATOM 1204 C CA . ALA A 1 170 ? 4.278 -19.388 -26.205 1.00 80.62 170 ALA A CA 1
ATOM 1205 C C . ALA A 1 170 ? 2.969 -20.185 -26.004 1.00 80.62 170 ALA A C 1
ATOM 1207 O O . ALA A 1 170 ? 1.906 -19.650 -26.330 1.00 80.62 170 ALA A O 1
ATOM 1208 N N . PRO A 1 171 ? 3.011 -21.397 -25.418 1.00 83.69 171 PRO A N 1
ATOM 1209 C CA . PRO A 1 171 ? 4.195 -22.097 -24.905 1.00 83.69 171 PRO A CA 1
ATOM 1210 C C . PRO A 1 171 ? 5.108 -22.617 -26.030 1.00 83.69 171 PRO A C 1
ATOM 1212 O O . PRO A 1 171 ? 4.648 -23.267 -26.960 1.00 83.69 171 PRO A O 1
ATOM 1215 N N . TYR A 1 172 ? 6.422 -22.383 -25.939 1.00 85.94 172 TYR A N 1
ATOM 1216 C CA . TYR A 1 172 ? 7.337 -22.830 -26.994 1.00 85.94 172 TYR A CA 1
ATOM 1217 C C . TYR A 1 172 ? 7.602 -24.334 -26.855 1.00 85.94 172 TYR A C 1
ATOM 1219 O O . TYR A 1 172 ? 8.413 -24.757 -26.023 1.00 85.94 172 TYR A O 1
ATOM 1227 N N . GLN A 1 173 ? 6.920 -25.152 -27.658 1.00 90.25 173 GLN A N 1
ATOM 1228 C CA . GLN A 1 173 ? 7.018 -26.613 -27.600 1.00 90.25 173 GLN A CA 1
ATOM 1229 C C . GLN A 1 173 ? 7.648 -27.212 -28.863 1.00 90.25 173 GLN A C 1
ATOM 1231 O O . GLN A 1 173 ? 7.399 -26.781 -29.990 1.00 90.25 173 GLN A O 1
ATOM 1236 N N . PHE A 1 174 ? 8.444 -28.265 -28.686 1.00 88.94 174 PHE A N 1
ATOM 1237 C CA . PHE A 1 174 ? 8.955 -29.065 -29.792 1.00 88.94 174 PHE A CA 1
ATOM 1238 C C . PHE A 1 174 ? 7.810 -29.804 -30.498 1.00 88.94 174 PHE A C 1
ATOM 1240 O O . PHE A 1 174 ? 7.057 -30.528 -29.850 1.00 88.94 174 PHE A O 1
ATOM 1247 N N . ASN A 1 175 ? 7.723 -29.683 -31.827 1.00 84.62 175 ASN A N 1
ATOM 1248 C CA . ASN A 1 175 ? 6.675 -30.308 -32.648 1.00 84.62 175 ASN A CA 1
ATOM 1249 C C . ASN A 1 175 ? 5.243 -29.780 -32.373 1.00 84.62 175 ASN A C 1
ATOM 1251 O O . ASN A 1 175 ? 4.265 -30.447 -32.710 1.00 84.62 175 ASN A O 1
ATOM 1255 N N . GLY A 1 176 ? 5.133 -28.577 -31.793 1.00 70.88 176 GLY A N 1
ATOM 1256 C CA . GLY A 1 176 ? 3.897 -27.796 -31.687 1.00 70.88 176 GLY A CA 1
ATOM 1257 C C . GLY A 1 176 ? 2.881 -28.248 -30.627 1.00 70.88 176 GLY A C 1
ATOM 1258 O O . GLY A 1 176 ? 2.945 -29.344 -30.057 1.00 70.88 176 GLY A O 1
ATOM 1259 N N . ASP A 1 177 ? 1.909 -27.371 -30.375 1.00 62.88 177 ASP A N 1
ATOM 1260 C CA . ASP A 1 177 ? 0.801 -27.609 -29.447 1.00 62.88 177 ASP A CA 1
ATOM 1261 C C . ASP A 1 177 ? -0.220 -28.635 -29.986 1.00 62.88 177 ASP A C 1
ATOM 1263 O O . ASP A 1 177 ? -0.459 -28.709 -31.193 1.00 62.88 177 ASP A O 1
ATOM 1267 N N . PRO A 1 178 ? -0.878 -29.426 -29.114 1.00 59.09 178 PRO A N 1
ATOM 1268 C CA . PRO A 1 178 ? -0.648 -29.567 -27.672 1.00 59.09 178 PRO A CA 1
ATOM 1269 C C . PRO A 1 178 ? 0.394 -30.657 -27.349 1.00 59.09 178 PRO A C 1
ATOM 1271 O O . PRO A 1 178 ? 0.485 -31.114 -26.210 1.00 59.09 178 PRO A O 1
ATOM 1274 N N . ASN A 1 179 ? 1.084 -31.185 -28.366 1.00 65.75 179 ASN A N 1
ATOM 1275 C CA . ASN A 1 179 ? 1.740 -32.485 -28.272 1.00 65.75 179 ASN A CA 1
ATOM 1276 C C . ASN A 1 179 ? 3.183 -32.405 -27.779 1.00 65.75 179 ASN A C 1
ATOM 1278 O O . ASN A 1 179 ? 3.589 -33.325 -27.073 1.00 65.75 179 ASN A O 1
ATOM 1282 N N . GLY A 1 180 ? 3.930 -31.347 -28.113 1.00 74.31 180 GLY A N 1
ATOM 1283 C CA . GLY A 1 180 ? 5.139 -30.911 -27.399 1.00 74.31 180 GLY A CA 1
ATOM 1284 C C . GLY A 1 180 ? 6.252 -31.935 -27.177 1.00 74.31 180 GLY A C 1
ATOM 1285 O O . GLY A 1 180 ? 7.007 -31.810 -26.210 1.00 74.31 180 GLY A O 1
ATOM 1286 N N . LYS A 1 181 ? 6.317 -33.001 -27.981 1.00 84.19 181 LYS A N 1
ATOM 1287 C CA . LYS A 1 181 ? 7.045 -34.234 -27.647 1.00 84.19 181 LYS A CA 1
ATOM 1288 C C . LYS A 1 181 ? 8.086 -34.622 -28.681 1.00 84.19 181 LYS A C 1
ATOM 1290 O O . LYS A 1 181 ? 7.810 -34.721 -29.875 1.00 84.19 181 LYS A O 1
ATOM 1295 N N . LEU A 1 182 ? 9.265 -34.946 -28.165 1.00 89.00 182 LEU A N 1
ATOM 1296 C CA . LEU A 1 182 ? 10.328 -35.653 -28.853 1.00 89.00 182 LEU A CA 1
ATOM 1297 C C . LEU A 1 182 ? 10.077 -37.164 -28.759 1.00 89.00 182 LEU A C 1
ATOM 1299 O O . LEU A 1 182 ? 10.075 -37.734 -27.667 1.00 89.00 182 LEU A O 1
ATOM 1303 N N . ASP A 1 183 ? 9.898 -37.822 -29.903 1.00 89.50 183 ASP A N 1
ATOM 1304 C CA . ASP A 1 183 ? 9.944 -39.282 -29.990 1.00 89.50 183 ASP A CA 1
ATOM 1305 C C . ASP A 1 183 ? 11.401 -39.750 -30.108 1.00 89.50 183 ASP A C 1
ATOM 1307 O O . ASP A 1 183 ? 12.032 -39.658 -31.164 1.00 89.50 183 ASP A O 1
ATOM 1311 N N . THR A 1 184 ? 11.941 -40.258 -29.003 1.00 88.88 184 THR A N 1
ATOM 1312 C CA . THR A 1 184 ? 13.322 -40.746 -28.929 1.00 88.88 184 THR A CA 1
ATOM 1313 C C . THR A 1 184 ? 13.509 -42.140 -29.519 1.00 88.88 184 THR A C 1
ATOM 1315 O O . THR A 1 184 ? 14.650 -42.566 -29.663 1.00 88.88 184 THR A O 1
ATOM 1318 N N . THR A 1 185 ? 12.445 -42.833 -29.946 1.00 86.06 185 THR A N 1
ATOM 1319 C CA . THR A 1 185 ? 12.582 -44.075 -30.733 1.00 86.06 185 THR A CA 1
ATOM 1320 C C . THR A 1 185 ? 13.090 -43.809 -32.154 1.00 86.06 185 THR A C 1
ATOM 1322 O O . THR A 1 185 ? 13.622 -44.708 -32.800 1.00 86.06 185 THR A O 1
ATOM 1325 N N . THR A 1 186 ? 13.004 -42.555 -32.616 1.00 85.75 186 THR A N 1
ATOM 1326 C CA . THR A 1 186 ? 13.605 -42.083 -33.877 1.00 85.75 186 THR A CA 1
ATOM 1327 C C . THR A 1 186 ? 15.093 -41.722 -33.755 1.00 85.75 186 THR A C 1
ATOM 1329 O O . THR A 1 186 ? 15.726 -41.374 -34.753 1.00 85.75 186 THR A O 1
ATOM 1332 N N . LEU A 1 187 ? 15.661 -41.803 -32.546 1.00 87.19 187 LEU A N 1
ATOM 1333 C CA . LEU A 1 187 ? 17.067 -41.533 -32.245 1.00 87.19 187 LEU A CA 1
ATOM 1334 C C . LEU A 1 187 ? 17.807 -42.841 -31.922 1.00 87.19 187 LEU A C 1
ATOM 1336 O O . LEU A 1 187 ? 17.212 -43.820 -31.468 1.00 87.19 187 LEU A O 1
ATOM 1340 N N . ALA A 1 188 ? 19.118 -42.864 -32.159 1.00 86.62 188 ALA A N 1
ATOM 1341 C CA . ALA A 1 188 ? 19.950 -44.007 -31.793 1.00 86.62 188 ALA A CA 1
ATOM 1342 C C . ALA A 1 188 ? 20.121 -44.082 -30.266 1.00 86.62 188 ALA A C 1
ATOM 1344 O O . ALA A 1 188 ? 20.110 -43.062 -29.587 1.00 86.62 188 ALA A O 1
ATOM 1345 N N . ASN A 1 189 ? 20.337 -45.275 -29.707 1.00 85.44 189 ASN A N 1
ATOM 1346 C CA . ASN A 1 189 ? 20.745 -45.369 -28.303 1.00 85.44 189 ASN A CA 1
ATOM 1347 C C . ASN A 1 189 ? 22.193 -44.860 -28.163 1.00 85.44 189 ASN A C 1
ATOM 1349 O O . ASN A 1 189 ? 23.086 -45.347 -28.859 1.00 85.44 189 ASN A O 1
ATOM 1353 N N . GLY A 1 190 ? 22.434 -43.895 -27.274 1.00 78.75 190 GLY A N 1
ATOM 1354 C CA . GLY A 1 190 ? 23.720 -43.201 -27.154 1.00 78.75 190 GLY A CA 1
ATOM 1355 C C . GLY A 1 190 ? 23.585 -41.726 -26.770 1.00 78.75 190 GLY A C 1
ATOM 1356 O O . GLY A 1 190 ? 22.514 -41.275 -26.378 1.00 78.75 190 GLY A O 1
ATOM 1357 N N . SER A 1 191 ? 24.690 -40.981 -26.849 1.00 86.75 191 SER A N 1
ATOM 1358 C CA . SER A 1 191 ? 24.734 -39.555 -26.493 1.00 86.75 191 SER A CA 1
ATOM 1359 C C . SER A 1 191 ? 24.223 -38.664 -27.631 1.00 86.75 191 SER A C 1
ATOM 1361 O O . SER A 1 191 ? 24.628 -38.846 -28.778 1.00 86.75 191 SER A O 1
ATOM 1363 N N . HIS A 1 192 ? 23.391 -37.679 -27.295 1.00 89.25 192 HIS A N 1
ATOM 1364 C CA . HIS A 1 192 ? 22.800 -36.686 -28.196 1.00 89.25 192 HIS A CA 1
ATOM 1365 C C . HIS A 1 192 ? 22.858 -35.281 -27.577 1.00 89.25 192 HIS A C 1
ATOM 1367 O O . HIS A 1 192 ? 22.916 -35.130 -26.357 1.00 89.25 192 HIS A O 1
ATOM 1373 N N . THR A 1 193 ? 22.804 -34.234 -28.402 1.00 90.44 193 THR A N 1
ATOM 1374 C CA . THR A 1 193 ? 22.715 -32.831 -27.960 1.00 90.44 193 THR A CA 1
ATOM 1375 C C . THR A 1 193 ? 21.393 -32.205 -28.390 1.00 90.44 193 THR A C 1
ATOM 1377 O O . THR A 1 193 ? 21.109 -32.089 -29.581 1.00 90.44 193 THR A O 1
ATOM 1380 N N . LEU A 1 194 ? 20.614 -31.741 -27.415 1.00 94.12 194 LEU A N 1
ATOM 1381 C CA . LEU A 1 194 ? 19.376 -30.991 -27.606 1.00 94.12 194 LEU A CA 1
ATOM 1382 C C . LEU A 1 194 ? 19.646 -29.502 -27.360 1.00 94.12 194 LEU A C 1
ATOM 1384 O O . LEU A 1 194 ? 20.032 -29.115 -26.260 1.00 94.12 194 LEU A O 1
ATOM 1388 N N . LEU A 1 195 ? 19.457 -28.663 -28.377 1.00 92.88 195 LEU A N 1
ATOM 1389 C CA . LEU A 1 195 ? 19.730 -27.224 -28.334 1.00 92.88 195 LEU A CA 1
ATOM 1390 C C . LEU A 1 195 ? 18.471 -26.442 -28.716 1.00 92.88 195 LEU A C 1
ATOM 1392 O O . LEU A 1 195 ? 17.855 -26.725 -29.740 1.00 92.88 195 LEU A O 1
ATOM 1396 N N . ALA A 1 196 ? 18.128 -25.425 -27.932 1.00 94.81 196 ALA A N 1
ATOM 1397 C CA . ALA A 1 196 ? 17.101 -24.445 -28.265 1.00 94.81 196 ALA A CA 1
ATOM 1398 C C . ALA A 1 196 ? 17.721 -23.045 -28.374 1.00 94.81 196 ALA A C 1
ATOM 1400 O O . ALA A 1 196 ? 18.514 -22.650 -27.516 1.00 94.81 196 ALA A O 1
ATOM 1401 N N . VAL A 1 197 ? 17.372 -22.302 -29.426 1.00 94.12 197 VAL A N 1
ATOM 1402 C CA . VAL A 1 197 ? 17.906 -20.961 -29.722 1.00 94.12 197 VAL A CA 1
ATOM 1403 C C . VAL A 1 197 ? 16.753 -19.981 -29.902 1.00 94.12 197 VAL A C 1
ATOM 1405 O O . VAL A 1 197 ? 15.910 -20.172 -30.777 1.00 94.12 197 VAL A O 1
ATOM 1408 N N . ALA A 1 198 ? 16.716 -18.936 -29.079 1.00 93.56 198 ALA A N 1
ATOM 1409 C CA . ALA A 1 198 ? 15.705 -17.889 -29.115 1.00 93.56 198 ALA A CA 1
ATOM 1410 C C . ALA A 1 198 ? 16.156 -16.702 -29.974 1.00 93.56 198 ALA A C 1
ATOM 1412 O O . ALA A 1 198 ? 17.292 -16.230 -29.871 1.00 93.56 198 ALA A O 1
ATOM 1413 N N . TYR A 1 199 ? 15.233 -16.184 -30.780 1.00 91.62 199 TYR A N 1
ATOM 1414 C CA . TYR A 1 199 ? 15.435 -15.047 -31.671 1.00 91.62 199 TYR A CA 1
ATOM 1415 C C . TYR A 1 199 ? 14.493 -13.895 -31.315 1.00 91.62 199 TYR A C 1
ATOM 1417 O O . TYR A 1 199 ? 13.313 -14.108 -31.029 1.00 91.62 199 TYR A O 1
ATOM 1425 N N . GLY A 1 200 ? 15.012 -12.668 -31.356 1.00 86.81 200 GLY A N 1
ATOM 1426 C CA . GLY A 1 200 ? 14.230 -11.439 -31.232 1.00 86.81 200 GLY A CA 1
ATOM 1427 C C . GLY A 1 200 ? 13.529 -11.063 -32.542 1.00 86.81 200 GLY A C 1
ATOM 1428 O O . GLY A 1 200 ? 13.760 -11.666 -33.591 1.00 86.81 200 GLY A O 1
ATOM 1429 N N . SER A 1 201 ? 12.697 -10.020 -32.507 1.00 83.19 201 SER A N 1
ATOM 1430 C CA . SER A 1 201 ? 11.924 -9.544 -33.670 1.00 83.19 201 SER A CA 1
ATOM 1431 C C . SER A 1 201 ? 12.780 -9.050 -34.847 1.00 83.19 201 SER A C 1
ATOM 1433 O O . SER A 1 201 ? 12.316 -9.060 -35.984 1.00 83.19 201 SER A O 1
ATOM 1435 N N . SER A 1 202 ? 14.043 -8.682 -34.607 1.00 78.12 202 SER A N 1
ATOM 1436 C CA . SER A 1 202 ? 15.038 -8.360 -35.643 1.00 78.12 202 SER A CA 1
ATOM 1437 C C . SER A 1 202 ? 15.622 -9.587 -36.361 1.00 78.12 202 SER A C 1
ATOM 1439 O O . SER A 1 202 ? 16.451 -9.431 -37.256 1.00 78.12 202 SER A O 1
ATOM 1441 N N . GLY A 1 203 ? 15.275 -10.807 -35.936 1.00 77.62 203 GLY A N 1
ATOM 1442 C CA . GLY A 1 203 ? 15.928 -12.045 -36.371 1.00 77.62 203 GLY A CA 1
ATOM 1443 C C . GLY A 1 203 ? 17.307 -12.285 -35.741 1.00 77.62 203 GLY A C 1
ATOM 1444 O O . GLY A 1 203 ? 17.953 -13.280 -36.060 1.00 77.62 203 GLY A O 1
ATOM 1445 N N . SER A 1 204 ? 17.765 -11.407 -34.843 1.00 80.50 204 SER A N 1
ATOM 1446 C CA . SER A 1 204 ? 18.987 -11.606 -34.056 1.00 80.50 204 SER A CA 1
ATOM 1447 C C . SER A 1 204 ? 18.770 -12.668 -32.978 1.00 80.50 204 SER A C 1
ATOM 1449 O O . SER A 1 204 ? 17.695 -12.735 -32.383 1.00 80.50 204 SER A O 1
ATOM 1451 N N . GLU A 1 205 ? 19.787 -13.480 -32.700 1.00 88.69 205 GLU A N 1
ATOM 1452 C CA . GLU A 1 205 ? 19.767 -14.383 -31.547 1.00 88.69 205 GLU A CA 1
ATOM 1453 C C . GLU A 1 205 ? 19.796 -13.575 -30.242 1.00 88.69 205 GLU A C 1
ATOM 1455 O O . GLU A 1 205 ? 20.600 -12.655 -30.100 1.00 88.69 205 GLU A O 1
ATOM 1460 N N . VAL A 1 206 ? 18.919 -13.927 -29.300 1.00 85.12 206 VAL A N 1
ATOM 1461 C CA . VAL A 1 206 ? 18.788 -13.267 -27.987 1.00 85.12 206 VAL A CA 1
ATOM 1462 C C . VAL A 1 206 ? 19.066 -14.205 -26.808 1.00 85.12 206 VAL A C 1
ATOM 1464 O O . VAL A 1 206 ? 19.249 -13.733 -25.691 1.00 85.12 206 VAL A O 1
ATOM 1467 N N . GLY A 1 207 ? 19.153 -15.518 -27.042 1.00 84.75 207 GLY A N 1
ATOM 1468 C CA . GLY A 1 207 ? 19.552 -16.500 -26.034 1.00 84.75 207 GLY A CA 1
ATOM 1469 C C . GLY A 1 207 ? 19.600 -17.925 -26.588 1.00 84.75 207 GLY A C 1
ATOM 1470 O O . GLY A 1 207 ? 19.008 -18.216 -27.626 1.00 84.75 207 GLY A O 1
ATOM 1471 N N . ARG A 1 208 ? 20.278 -18.838 -25.885 1.00 93.06 208 ARG A N 1
ATOM 1472 C CA . ARG A 1 208 ? 20.279 -20.277 -26.197 1.00 93.06 208 ARG A CA 1
ATOM 1473 C C . ARG A 1 208 ? 20.404 -21.132 -24.937 1.00 93.06 208 ARG A C 1
ATOM 1475 O O . ARG A 1 208 ? 21.026 -20.707 -23.968 1.00 93.06 208 ARG A O 1
ATOM 1482 N N . ILE A 1 209 ? 19.871 -22.350 -24.973 1.00 88.56 209 ILE A N 1
ATOM 1483 C CA . ILE A 1 209 ? 20.048 -23.367 -23.926 1.00 88.56 209 ILE A CA 1
ATOM 1484 C C . ILE A 1 209 ? 20.319 -24.735 -24.557 1.00 88.56 209 ILE A C 1
ATOM 1486 O O . ILE A 1 209 ? 19.660 -25.124 -25.518 1.00 88.56 209 ILE A O 1
ATOM 1490 N N . SER A 1 210 ? 21.310 -25.454 -24.028 1.00 87.31 210 SER A N 1
ATOM 1491 C CA . SER A 1 210 ? 21.748 -26.763 -24.525 1.00 87.31 210 SER A CA 1
ATOM 1492 C C . SER A 1 210 ? 21.662 -27.823 -23.428 1.00 87.31 210 SER A C 1
ATOM 1494 O O . SER A 1 210 ? 21.853 -27.523 -22.2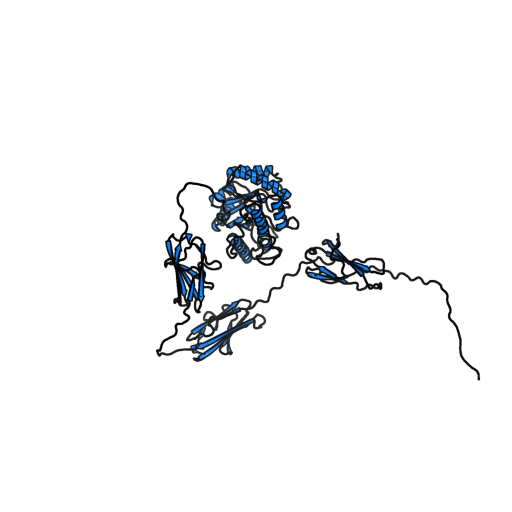50 1.00 87.31 210 SER A O 1
ATOM 1496 N N . SER A 1 211 ? 21.382 -29.064 -23.807 1.00 83.81 211 SER A N 1
ATOM 1497 C CA . SER A 1 211 ? 21.378 -30.240 -22.939 1.00 83.81 211 SER A CA 1
ATOM 1498 C C . SER A 1 211 ? 21.952 -31.437 -23.690 1.00 83.81 211 SER A C 1
ATOM 1500 O O . SER A 1 211 ? 21.380 -31.890 -24.680 1.00 83.81 211 SER A O 1
ATOM 1502 N N . GLY A 1 212 ? 23.081 -31.962 -23.216 1.00 82.56 212 GLY A N 1
ATOM 1503 C CA . GLY A 1 212 ? 23.552 -33.291 -23.597 1.00 82.56 212 GLY A CA 1
ATOM 1504 C C . GLY A 1 212 ? 22.699 -34.347 -22.897 1.00 82.56 212 GLY A C 1
ATOM 1505 O O . GLY A 1 212 ? 22.412 -34.207 -21.711 1.00 82.56 212 GLY A O 1
ATOM 1506 N N . VAL A 1 213 ? 22.265 -35.379 -23.609 1.00 89.25 213 VAL A N 1
ATOM 1507 C CA . VAL A 1 213 ? 21.354 -36.421 -23.110 1.00 89.25 213 VAL A CA 1
ATOM 1508 C C . VAL A 1 213 ? 21.789 -37.796 -23.609 1.00 89.25 213 VAL A C 1
ATOM 1510 O O . VAL A 1 213 ? 22.455 -37.897 -24.634 1.00 89.25 213 VAL A O 1
ATOM 1513 N N . THR A 1 214 ? 21.379 -38.859 -22.922 1.00 87.19 214 THR A N 1
ATOM 1514 C CA . THR A 1 214 ? 21.597 -40.244 -23.365 1.00 87.19 214 THR A CA 1
ATOM 1515 C C . THR A 1 214 ? 20.266 -40.867 -23.763 1.00 87.19 214 THR A C 1
ATOM 1517 O O . THR A 1 214 ? 19.385 -41.020 -22.926 1.00 87.19 214 THR A O 1
ATOM 1520 N N . VAL A 1 215 ? 20.086 -41.272 -25.013 1.00 90.62 215 VAL A N 1
ATOM 1521 C CA . VAL A 1 215 ? 18.909 -42.047 -25.430 1.00 90.62 215 VAL A CA 1
ATOM 1522 C C . VAL A 1 215 ? 19.130 -43.527 -25.101 1.00 90.62 215 VAL A C 1
ATOM 1524 O O . VAL A 1 215 ? 20.196 -44.082 -25.373 1.00 90.62 215 VAL A O 1
ATOM 1527 N N . SER A 1 216 ? 18.132 -44.166 -24.490 1.00 85.31 216 SER A N 1
ATOM 1528 C CA . SER A 1 216 ? 18.144 -45.577 -24.098 1.00 85.31 216 SER A CA 1
ATOM 1529 C C . SER A 1 216 ? 16.739 -46.184 -24.197 1.00 85.31 216 SER A C 1
ATOM 1531 O O . SER A 1 216 ? 16.003 -46.320 -23.218 1.00 85.31 216 SER A O 1
ATOM 1533 N N . ASN A 1 217 ? 16.358 -46.567 -25.414 1.00 83.44 217 ASN A N 1
ATOM 1534 C CA . ASN A 1 217 ? 15.155 -47.348 -25.694 1.00 83.44 217 ASN A CA 1
ATOM 1535 C C . ASN A 1 217 ? 15.453 -48.832 -25.391 1.00 83.44 217 ASN A C 1
ATOM 1537 O O . ASN A 1 217 ? 16.020 -49.540 -26.225 1.00 83.44 217 ASN A O 1
ATOM 1541 N N . GLY A 1 218 ? 15.184 -49.263 -24.154 1.00 61.03 218 GLY A N 1
ATOM 1542 C CA . GLY A 1 218 ? 15.721 -50.509 -23.585 1.00 61.03 218 GLY A CA 1
ATOM 1543 C C . GLY A 1 218 ? 14.929 -51.805 -23.835 1.00 61.03 218 GLY A C 1
ATOM 1544 O O . GLY A 1 218 ? 13.711 -51.801 -23.995 1.00 61.03 218 GLY A O 1
ATOM 1545 N N . GLY A 1 219 ? 15.656 -52.929 -23.764 1.00 43.09 219 GLY A N 1
ATOM 1546 C CA . GLY A 1 219 ? 15.159 -54.307 -23.620 1.00 43.09 219 GLY A CA 1
ATOM 1547 C C . GLY A 1 219 ? 15.825 -55.018 -22.420 1.00 43.09 219 GLY A C 1
ATOM 1548 O O . GLY A 1 219 ? 16.807 -54.524 -21.876 1.00 43.09 219 GLY A O 1
ATOM 1549 N N . SER A 1 220 ? 15.270 -56.147 -21.970 1.00 41.91 220 SER A N 1
ATOM 1550 C CA . SER A 1 220 ? 15.430 -56.738 -20.617 1.00 41.91 220 SER A CA 1
ATOM 1551 C C . SER A 1 220 ? 16.780 -57.392 -20.223 1.00 41.91 220 SER A C 1
ATOM 1553 O O . SER A 1 220 ? 17.326 -58.166 -21.005 1.00 41.91 220 SER A O 1
ATOM 1555 N N . GLY A 1 221 ? 17.197 -57.251 -18.945 1.00 33.91 221 GLY A N 1
ATOM 1556 C CA . GLY A 1 221 ? 18.203 -58.097 -18.243 1.00 33.91 221 GLY A CA 1
ATOM 1557 C C . GLY A 1 221 ? 18.736 -57.501 -16.909 1.00 33.91 221 GLY A C 1
ATOM 1558 O O . GLY A 1 221 ? 18.859 -56.286 -16.815 1.00 33.91 221 GLY A O 1
ATOM 1559 N N . SER A 1 222 ? 19.028 -58.304 -15.864 1.00 34.53 222 SER A N 1
ATOM 1560 C CA . SER A 1 222 ? 19.335 -57.856 -14.466 1.00 34.53 222 SER A CA 1
ATOM 1561 C C . SER A 1 222 ? 20.448 -58.705 -13.752 1.00 34.53 222 SER A C 1
ATOM 1563 O O . SER A 1 222 ? 21.031 -59.548 -14.429 1.00 34.53 222 SER A O 1
ATOM 1565 N N . PRO A 1 223 ? 20.749 -58.588 -12.422 1.00 47.94 223 PRO A N 1
ATOM 1566 C CA . PRO A 1 223 ? 21.658 -57.656 -11.685 1.00 47.94 223 PRO A CA 1
ATOM 1567 C C . PRO A 1 223 ? 22.810 -58.393 -10.882 1.00 47.94 223 PRO A C 1
ATOM 1569 O O . PRO A 1 223 ? 23.070 -59.549 -11.199 1.00 47.94 223 PRO A O 1
ATOM 1572 N N . PRO A 1 224 ? 23.411 -57.899 -9.753 1.00 47.91 224 PRO A N 1
ATOM 1573 C CA . PRO A 1 224 ? 24.299 -56.734 -9.477 1.00 47.91 224 PRO A CA 1
ATOM 1574 C C . PRO A 1 224 ? 25.656 -57.085 -8.755 1.00 47.91 224 PRO A C 1
ATOM 1576 O O . PRO A 1 224 ? 25.920 -58.247 -8.446 1.00 47.91 224 PRO A O 1
ATOM 1579 N N . PRO A 1 225 ? 26.492 -56.083 -8.379 1.00 34.19 225 PRO A N 1
ATOM 1580 C CA . PRO A 1 225 ? 26.975 -55.975 -6.976 1.00 34.19 225 PRO A CA 1
ATOM 1581 C C . PRO A 1 225 ? 26.833 -54.548 -6.347 1.00 34.19 225 PRO A C 1
ATOM 1583 O O . PRO A 1 225 ? 26.516 -53.612 -7.079 1.00 34.19 225 PRO A O 1
ATOM 1586 N N . PRO A 1 226 ? 27.015 -54.352 -5.011 1.00 40.12 226 PRO A N 1
ATOM 1587 C CA . PRO A 1 226 ? 26.531 -53.160 -4.272 1.00 40.12 226 PRO A CA 1
ATOM 1588 C C . PRO A 1 226 ? 27.691 -52.269 -3.679 1.00 40.12 226 PRO A C 1
ATOM 1590 O O . PRO A 1 226 ? 28.823 -52.420 -4.132 1.00 40.12 226 PRO A O 1
ATOM 1593 N N . PRO A 1 227 ? 27.490 -51.279 -2.765 1.00 46.22 227 PRO A N 1
ATOM 1594 C CA . PRO A 1 227 ? 27.420 -49.858 -3.160 1.00 46.22 227 PRO A CA 1
ATOM 1595 C C . PRO A 1 227 ? 28.242 -48.849 -2.298 1.00 46.22 227 PRO A C 1
ATOM 1597 O O . PRO A 1 227 ? 28.659 -49.157 -1.182 1.00 46.22 227 PRO A O 1
ATOM 1600 N N . PRO A 1 228 ? 28.344 -47.575 -2.725 1.00 36.38 228 PRO A N 1
ATOM 1601 C CA . PRO A 1 228 ? 28.382 -46.408 -1.832 1.00 36.38 228 PRO A CA 1
ATOM 1602 C C . PRO A 1 228 ? 26.976 -45.778 -1.685 1.00 36.38 228 PRO A C 1
ATOM 1604 O O . PRO A 1 228 ? 26.216 -45.790 -2.657 1.00 36.38 228 PRO A O 1
ATOM 1607 N N . PRO A 1 229 ? 26.599 -45.187 -0.532 1.00 45.22 229 PRO A N 1
ATOM 1608 C CA . PRO A 1 229 ? 25.347 -44.436 -0.408 1.00 45.22 229 PRO A CA 1
ATOM 1609 C C . PRO A 1 229 ? 25.348 -43.163 -1.270 1.00 45.22 229 PRO A C 1
ATOM 1611 O O . PRO A 1 229 ? 26.361 -42.473 -1.377 1.00 45.22 229 PRO A O 1
ATOM 1614 N N . ALA A 1 230 ? 24.204 -42.849 -1.876 1.00 44.75 230 ALA A N 1
ATOM 1615 C CA . ALA A 1 230 ? 24.029 -41.681 -2.739 1.00 44.75 230 ALA A CA 1
ATOM 1616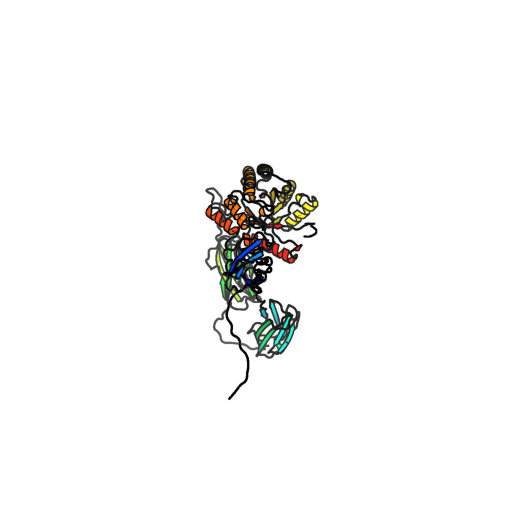 C C . ALA A 1 230 ? 23.968 -40.357 -1.948 1.00 44.75 230 ALA A C 1
ATOM 1618 O O . ALA A 1 230 ? 23.599 -40.370 -0.772 1.00 44.75 230 ALA A O 1
ATOM 1619 N N . PRO A 1 231 ? 24.156 -39.194 -2.605 1.00 42.75 231 PRO A N 1
ATOM 1620 C CA . PRO A 1 231 ? 23.455 -37.984 -2.203 1.00 42.75 231 PRO A CA 1
ATOM 1621 C C . PRO A 1 231 ? 21.960 -38.174 -2.509 1.00 42.75 231 PRO A C 1
ATOM 1623 O O . PRO A 1 231 ? 21.435 -37.697 -3.516 1.00 42.75 231 PRO A O 1
ATOM 1626 N N . SER A 1 232 ? 21.273 -38.913 -1.637 1.00 68.31 232 SER A N 1
ATOM 1627 C CA . SER A 1 232 ? 19.826 -38.783 -1.481 1.00 68.31 232 SER A CA 1
ATOM 1628 C C . SER A 1 232 ? 19.490 -37.316 -1.233 1.00 68.31 232 SER A C 1
ATOM 1630 O O . SER A 1 232 ? 20.289 -36.598 -0.619 1.00 68.31 232 SER A O 1
ATOM 1632 N N . VAL A 1 233 ? 18.303 -36.875 -1.661 1.00 76.69 233 VAL A N 1
ATOM 1633 C CA . VAL A 1 233 ? 17.823 -35.544 -1.276 1.00 76.69 233 VAL A CA 1
ATOM 1634 C C . VAL A 1 233 ? 17.943 -35.413 0.242 1.00 76.69 233 VAL A C 1
ATOM 1636 O O . VAL A 1 233 ? 17.567 -36.317 0.985 1.00 76.69 233 VAL A O 1
ATOM 1639 N N . THR A 1 234 ? 18.533 -34.319 0.704 1.00 84.75 234 THR A N 1
ATOM 1640 C CA . THR A 1 234 ? 18.716 -34.053 2.131 1.00 84.75 234 THR A CA 1
ATOM 1641 C C . THR A 1 234 ? 17.962 -32.785 2.474 1.00 84.75 234 THR A C 1
ATOM 1643 O O . THR A 1 234 ? 18.081 -31.785 1.767 1.00 84.75 234 THR A O 1
ATOM 1646 N N . LEU A 1 235 ? 17.164 -32.840 3.540 1.00 86.56 235 LEU A N 1
ATOM 1647 C CA . LEU A 1 235 ? 16.358 -31.724 4.019 1.00 86.56 235 LEU A CA 1
ATOM 1648 C C . LEU A 1 235 ? 16.827 -31.308 5.412 1.00 86.56 235 LEU A C 1
ATOM 1650 O O . LEU A 1 235 ? 16.965 -32.149 6.299 1.00 86.56 235 LEU A O 1
ATOM 1654 N N . THR A 1 236 ? 16.998 -30.006 5.613 1.00 90.56 236 THR A N 1
ATOM 1655 C CA . THR A 1 236 ? 17.333 -29.398 6.903 1.00 90.56 236 THR A CA 1
ATOM 1656 C C . THR A 1 236 ? 16.268 -28.363 7.246 1.00 90.56 236 THR A C 1
ATOM 1658 O O . THR A 1 236 ? 16.098 -27.383 6.525 1.00 90.56 236 THR A O 1
ATOM 1661 N N . SER A 1 237 ? 15.545 -28.586 8.344 1.00 91.19 237 SER A N 1
ATOM 1662 C CA . SER A 1 237 ? 14.541 -27.653 8.876 1.00 91.19 237 SER A CA 1
ATOM 1663 C C . SER A 1 237 ? 15.210 -26.504 9.640 1.00 91.19 237 SER A C 1
ATOM 1665 O O . SER A 1 237 ? 16.140 -26.751 10.408 1.00 91.19 237 SER A O 1
ATOM 1667 N N . SER A 1 238 ? 14.709 -25.272 9.493 1.00 92.00 238 SER A N 1
ATOM 1668 C CA . SER A 1 238 ? 15.130 -24.117 10.307 1.00 92.00 238 SER A CA 1
ATOM 1669 C C . SER A 1 238 ? 14.794 -24.286 11.792 1.00 92.00 238 SER A C 1
ATOM 1671 O O . SER A 1 238 ? 15.520 -23.797 12.656 1.00 92.00 238 SER A O 1
ATOM 1673 N N . ILE A 1 239 ? 13.707 -25.002 12.098 1.00 88.75 239 ILE A N 1
ATOM 1674 C CA . ILE A 1 239 ? 13.285 -25.317 13.463 1.00 88.75 239 ILE A CA 1
ATOM 1675 C C . ILE A 1 239 ? 13.894 -26.662 13.861 1.00 88.75 239 ILE A C 1
ATOM 1677 O O . ILE A 1 239 ? 13.536 -27.701 13.294 1.00 88.75 239 ILE A O 1
ATOM 1681 N N . ALA A 1 240 ? 14.805 -26.638 14.836 1.00 83.25 240 ALA A N 1
ATOM 1682 C CA . ALA A 1 240 ? 15.483 -27.819 15.363 1.00 83.25 240 ALA A CA 1
ATOM 1683 C C . ALA A 1 240 ? 14.562 -28.690 16.239 1.00 83.25 240 ALA A C 1
ATOM 1685 O O . ALA A 1 240 ? 13.675 -28.191 16.932 1.00 83.25 240 ALA A O 1
ATOM 1686 N N . SER A 1 241 ? 14.808 -30.003 16.254 1.00 82.25 241 SER A N 1
ATOM 1687 C CA . SER A 1 241 ? 14.142 -30.915 17.191 1.00 82.25 241 SER A CA 1
ATOM 1688 C C . SER A 1 241 ? 14.586 -30.620 18.631 1.00 82.25 241 SER A C 1
ATOM 1690 O O . SER A 1 241 ? 15.769 -30.400 18.887 1.00 82.25 241 SER A O 1
ATOM 1692 N N . GLY A 1 242 ? 13.637 -30.593 19.565 1.00 75.19 242 GLY A N 1
ATOM 1693 C CA . GLY A 1 242 ? 13.811 -30.149 20.950 1.00 75.19 242 GLY A CA 1
ATOM 1694 C C . GLY A 1 242 ? 13.593 -28.646 21.178 1.00 75.19 242 GLY A C 1
ATOM 1695 O O . GLY A 1 242 ? 13.630 -28.206 22.326 1.00 75.19 242 GLY A O 1
ATOM 1696 N N . ALA A 1 243 ? 13.349 -27.847 20.132 1.00 80.75 243 ALA A N 1
ATOM 1697 C CA . ALA A 1 243 ? 13.089 -26.416 20.287 1.00 80.75 243 ALA A CA 1
ATOM 1698 C C . ALA A 1 243 ? 11.785 -26.145 21.060 1.00 80.75 243 ALA A C 1
ATOM 1700 O O . ALA A 1 243 ? 10.768 -26.807 20.848 1.00 80.75 243 ALA A O 1
ATOM 1701 N N . THR A 1 244 ? 11.803 -25.125 21.923 1.00 86.38 244 THR A N 1
ATOM 1702 C CA . THR A 1 244 ? 10.580 -24.528 22.479 1.00 86.38 244 THR A CA 1
ATOM 1703 C C . THR A 1 244 ? 10.202 -23.327 21.621 1.00 86.38 244 THR A C 1
ATOM 1705 O O . THR A 1 244 ? 11.033 -22.442 21.419 1.00 86.38 244 THR A O 1
ATOM 1708 N N . ILE A 1 245 ? 8.977 -23.309 21.100 1.00 85.69 245 ILE A N 1
ATOM 1709 C CA . ILE A 1 245 ? 8.486 -22.301 20.153 1.00 85.69 245 ILE A CA 1
ATOM 1710 C C . ILE A 1 245 ? 7.180 -21.668 20.647 1.00 85.69 245 ILE A C 1
ATOM 1712 O O . ILE A 1 245 ? 6.368 -22.317 21.313 1.00 85.69 245 ILE A O 1
ATOM 1716 N N . SER A 1 246 ? 6.984 -20.386 20.345 1.00 87.94 246 SER A N 1
ATOM 1717 C CA . SER A 1 246 ? 5.779 -19.632 20.699 1.00 87.94 246 SER A CA 1
ATOM 1718 C C . SER A 1 246 ? 5.590 -18.418 19.780 1.00 87.94 246 SER A C 1
ATOM 1720 O O . SER A 1 246 ? 6.558 -17.875 19.244 1.00 87.94 246 SER A O 1
ATOM 1722 N N . GLY A 1 247 ? 4.342 -17.978 19.601 1.00 84.25 247 GLY A N 1
ATOM 1723 C CA . GLY A 1 247 ? 4.004 -16.870 18.707 1.00 84.25 247 GLY A CA 1
ATOM 1724 C C . GLY A 1 247 ? 4.143 -17.238 17.226 1.00 84.25 247 GLY A C 1
ATOM 1725 O O . GLY A 1 247 ? 3.668 -18.280 16.789 1.00 84.25 247 GLY A O 1
ATOM 1726 N N . SER A 1 248 ? 4.773 -16.365 16.438 1.00 86.62 248 SER A N 1
ATOM 1727 C CA . SER A 1 248 ? 5.000 -16.590 15.007 1.00 86.62 248 SER A CA 1
ATOM 1728 C C . SER A 1 248 ? 6.475 -16.907 14.761 1.00 86.62 248 SER A C 1
ATOM 1730 O O . SER A 1 248 ? 7.342 -16.103 15.105 1.00 86.62 248 SER A O 1
ATOM 1732 N N . VAL A 1 249 ? 6.766 -18.077 14.189 1.00 88.81 249 VAL A N 1
ATOM 1733 C CA . VAL A 1 249 ? 8.127 -18.617 14.029 1.00 88.81 249 VAL A CA 1
ATOM 1734 C C . VAL A 1 249 ? 8.381 -19.007 12.577 1.00 88.81 249 VAL A C 1
ATOM 1736 O O . VAL A 1 249 ? 7.561 -19.683 11.962 1.00 88.81 249 VAL A O 1
ATOM 1739 N N . GLN A 1 250 ? 9.531 -18.618 12.025 1.00 90.00 250 GLN A N 1
ATOM 1740 C CA . GLN A 1 250 ? 9.889 -18.950 10.648 1.00 90.00 250 GLN A CA 1
ATOM 1741 C C . GLN A 1 250 ? 10.270 -20.434 10.501 1.00 90.00 250 GLN A C 1
ATOM 1743 O O . GLN A 1 250 ? 11.245 -20.910 11.093 1.00 90.00 250 GLN A O 1
ATOM 1748 N N . TRP A 1 251 ? 9.527 -21.154 9.663 1.00 93.81 251 TRP A N 1
ATOM 1749 C CA . TRP A 1 251 ? 9.753 -22.548 9.305 1.00 93.81 251 TRP A CA 1
ATOM 1750 C C . TRP A 1 251 ? 10.089 -22.679 7.813 1.00 93.81 251 TRP A C 1
ATOM 1752 O O . TRP A 1 251 ? 9.219 -22.691 6.943 1.00 93.81 251 TRP A O 1
ATOM 1762 N N . THR A 1 252 ? 11.380 -22.809 7.517 1.00 92.38 252 THR A N 1
ATOM 1763 C CA . THR A 1 252 ? 11.907 -23.053 6.170 1.00 92.38 252 THR A CA 1
ATOM 1764 C C . THR A 1 252 ? 12.659 -24.376 6.120 1.00 92.38 252 THR A C 1
ATOM 1766 O O . THR A 1 252 ? 13.101 -24.910 7.143 1.00 92.38 252 THR A O 1
ATOM 1769 N N . VAL A 1 253 ? 12.785 -24.937 4.918 1.00 92.38 253 VAL A N 1
ATOM 1770 C CA . VAL A 1 253 ? 13.485 -26.197 4.664 1.00 92.38 253 VAL A CA 1
ATOM 1771 C C . VAL A 1 253 ? 14.534 -25.970 3.586 1.00 92.38 253 VAL A C 1
ATOM 1773 O O . VAL A 1 253 ? 14.226 -25.816 2.404 1.00 92.38 253 VAL A O 1
ATOM 1776 N N . ALA A 1 254 ? 15.799 -25.983 3.996 1.00 89.25 254 ALA A N 1
ATOM 1777 C CA . ALA A 1 254 ? 16.909 -26.051 3.060 1.00 89.25 254 ALA A CA 1
ATOM 1778 C C . ALA A 1 254 ? 16.969 -27.466 2.476 1.00 89.25 254 ALA A C 1
ATOM 1780 O O . ALA A 1 254 ? 16.955 -28.447 3.222 1.00 89.25 254 ALA A O 1
ATOM 1781 N N . ALA A 1 255 ? 17.043 -27.570 1.152 1.00 83.75 255 ALA A N 1
ATOM 1782 C CA . ALA A 1 255 ? 17.093 -28.843 0.451 1.00 83.75 255 ALA A CA 1
ATOM 1783 C C . ALA A 1 255 ? 18.335 -28.923 -0.440 1.00 83.75 255 ALA A C 1
ATOM 1785 O O . ALA A 1 255 ? 18.633 -27.987 -1.181 1.00 83.75 255 ALA A O 1
ATOM 1786 N N . THR A 1 256 ? 19.043 -30.049 -0.394 1.00 80.81 256 THR A N 1
ATOM 1787 C CA . THR A 1 256 ? 20.162 -30.353 -1.294 1.00 80.81 256 THR A CA 1
ATOM 1788 C C . THR A 1 256 ? 19.883 -31.638 -2.070 1.00 80.81 256 THR A C 1
ATOM 1790 O O . THR A 1 256 ? 19.262 -32.568 -1.555 1.00 80.81 256 THR A O 1
ATOM 1793 N N . GLY A 1 257 ? 20.312 -31.679 -3.334 1.00 69.25 257 GLY A N 1
ATOM 1794 C CA . GLY A 1 257 ? 19.955 -32.725 -4.298 1.00 69.25 257 GLY A CA 1
ATOM 1795 C C . GLY A 1 257 ? 19.050 -32.205 -5.420 1.00 69.25 257 GLY A C 1
ATOM 1796 O O . GLY A 1 257 ? 18.726 -31.021 -5.476 1.00 69.25 257 GLY A O 1
ATOM 1797 N N . PHE A 1 258 ? 18.659 -33.095 -6.334 1.00 62.09 258 PHE A N 1
ATOM 1798 C CA . PHE A 1 258 ? 17.897 -32.763 -7.543 1.00 62.09 258 PHE A CA 1
ATOM 1799 C C . PHE A 1 258 ? 16.567 -33.529 -7.608 1.00 62.09 258 PHE A C 1
ATOM 1801 O O . PHE A 1 258 ? 16.385 -34.538 -6.930 1.00 62.09 258 PHE A O 1
ATOM 1808 N N . GLY A 1 259 ? 15.644 -33.065 -8.456 1.00 76.94 259 GLY A N 1
ATOM 1809 C CA . GLY A 1 259 ? 14.371 -33.744 -8.734 1.00 76.94 259 GLY A CA 1
ATOM 1810 C C . GLY A 1 259 ? 13.219 -33.412 -7.780 1.00 76.94 259 GLY A C 1
ATOM 1811 O O . GLY A 1 259 ? 12.123 -33.932 -7.973 1.00 76.94 259 GLY A O 1
ATOM 1812 N N . ILE A 1 260 ? 13.441 -32.545 -6.788 1.00 83.31 260 ILE A N 1
ATOM 1813 C CA . ILE A 1 260 ? 12.379 -31.996 -5.936 1.00 83.31 260 ILE A CA 1
ATOM 1814 C C . ILE A 1 260 ? 11.507 -31.065 -6.784 1.00 83.31 260 ILE A C 1
ATOM 1816 O O . ILE A 1 260 ? 12.033 -30.164 -7.434 1.00 83.31 260 ILE A O 1
ATOM 1820 N N . VAL A 1 261 ? 10.192 -31.278 -6.765 1.00 82.25 261 VAL A N 1
ATOM 1821 C CA . VAL A 1 261 ? 9.196 -30.376 -7.382 1.00 82.25 261 VAL A CA 1
ATOM 1822 C C . VAL A 1 261 ? 8.279 -29.726 -6.352 1.00 82.25 261 VAL A C 1
ATOM 1824 O O . VAL A 1 261 ? 7.558 -28.789 -6.675 1.00 82.25 261 VAL A O 1
ATOM 1827 N N . ARG A 1 262 ? 8.246 -30.271 -5.130 1.00 90.56 262 ARG A N 1
ATOM 1828 C CA . ARG A 1 262 ? 7.547 -29.689 -3.987 1.00 90.56 262 ARG A CA 1
ATOM 1829 C C . ARG A 1 262 ? 8.076 -30.227 -2.663 1.00 90.56 262 ARG A C 1
ATOM 1831 O O . ARG A 1 262 ? 8.571 -31.356 -2.605 1.00 90.56 262 ARG A O 1
ATOM 1838 N N . VAL A 1 263 ? 7.873 -29.455 -1.604 1.00 94.12 263 VAL A N 1
ATOM 1839 C CA . VAL A 1 263 ? 7.973 -29.881 -0.208 1.00 94.12 263 VAL A CA 1
ATOM 1840 C C . VAL A 1 263 ? 6.600 -29.717 0.446 1.00 94.12 263 VAL A C 1
ATOM 1842 O O . VAL A 1 263 ? 6.065 -28.614 0.541 1.00 94.12 263 VAL A O 1
ATOM 1845 N N . ASP A 1 264 ? 6.021 -30.824 0.902 1.00 96.31 264 ASP A N 1
ATOM 1846 C CA . ASP A 1 264 ? 4.784 -30.822 1.680 1.00 96.31 264 ASP A CA 1
ATOM 1847 C C . ASP A 1 264 ? 5.124 -30.675 3.170 1.00 96.31 264 ASP A C 1
ATOM 1849 O O . ASP A 1 264 ? 5.913 -31.451 3.714 1.00 96.31 264 ASP A O 1
ATOM 1853 N N . PHE A 1 265 ? 4.492 -29.713 3.841 1.00 96.25 265 PHE A N 1
ATOM 1854 C CA . PHE A 1 265 ? 4.656 -29.440 5.268 1.00 96.25 265 PHE A CA 1
ATOM 1855 C C . PHE A 1 265 ? 3.433 -29.921 6.052 1.00 96.25 265 PHE A C 1
ATOM 1857 O O . PHE A 1 265 ? 2.290 -29.598 5.715 1.00 96.25 265 PHE A O 1
ATOM 1864 N N . SER A 1 266 ? 3.669 -30.659 7.133 1.00 93.50 266 SER A N 1
ATOM 1865 C CA . SER A 1 266 ? 2.640 -31.266 7.979 1.00 93.50 266 SER A CA 1
ATOM 1866 C C . SER A 1 266 ? 2.897 -31.003 9.459 1.00 93.50 266 SER A C 1
ATOM 1868 O O . SER A 1 266 ? 4.039 -31.047 9.914 1.00 93.50 266 SER A O 1
ATOM 1870 N N . ILE A 1 267 ? 1.822 -30.785 10.214 1.00 93.69 267 ILE A N 1
ATOM 1871 C CA . ILE A 1 267 ? 1.843 -30.631 11.673 1.00 93.69 267 ILE A CA 1
ATOM 1872 C C . ILE A 1 267 ? 1.004 -31.764 12.258 1.00 93.69 267 ILE A C 1
ATOM 1874 O O . ILE A 1 267 ? -0.139 -31.955 11.841 1.00 93.69 267 ILE A O 1
ATOM 1878 N N . ASP A 1 268 ? 1.596 -32.546 13.160 1.00 88.69 268 ASP A N 1
ATOM 1879 C CA . ASP A 1 268 ? 0.983 -33.717 13.810 1.00 88.69 268 ASP A CA 1
ATOM 1880 C C . ASP A 1 268 ? 0.362 -34.715 12.813 1.00 88.69 268 ASP A C 1
ATOM 1882 O O . ASP A 1 268 ? -0.716 -35.269 13.012 1.00 88.69 268 ASP A O 1
ATOM 1886 N N . GLY A 1 269 ? 1.051 -34.917 11.685 1.00 80.69 269 GLY A N 1
ATOM 1887 C CA . GLY A 1 269 ? 0.628 -35.804 10.596 1.00 80.69 269 GLY A CA 1
ATOM 1888 C C . GLY A 1 269 ? -0.408 -35.212 9.631 1.00 80.69 269 GLY A C 1
ATOM 1889 O O . GLY A 1 269 ? -0.616 -35.775 8.559 1.00 80.69 269 GLY A O 1
ATOM 1890 N N . ALA A 1 270 ? -1.016 -34.064 9.941 1.00 83.75 270 ALA A N 1
ATOM 1891 C CA . ALA A 1 270 ? -1.925 -33.371 9.032 1.00 83.75 270 ALA A CA 1
ATOM 1892 C C . ALA A 1 270 ? -1.152 -32.413 8.114 1.00 83.75 270 ALA A C 1
ATOM 1894 O O . ALA A 1 270 ? -0.525 -31.467 8.599 1.00 83.75 270 ALA A O 1
ATOM 1895 N N . LYS A 1 271 ? -1.230 -32.607 6.789 1.00 92.00 271 LYS A N 1
ATOM 1896 C CA . LYS A 1 271 ? -0.658 -31.656 5.822 1.00 92.00 271 LYS A CA 1
ATOM 1897 C C . LYS A 1 271 ? -1.327 -30.285 5.951 1.00 92.00 271 LYS A C 1
ATOM 1899 O O . LYS A 1 271 ? -2.552 -30.196 6.020 1.00 92.00 271 LYS A O 1
ATOM 1904 N N . LYS A 1 272 ? -0.512 -29.228 5.984 1.00 91.69 272 LYS A N 1
ATOM 1905 C CA . LYS A 1 272 ? -0.935 -27.826 6.128 1.00 91.69 272 LYS A CA 1
ATOM 1906 C C . LYS A 1 272 ? -0.521 -26.955 4.943 1.00 91.69 272 LYS A C 1
ATOM 1908 O O . LYS A 1 272 ? -1.292 -26.089 4.556 1.00 91.69 272 LYS A O 1
ATOM 1913 N N . TRP A 1 273 ? 0.653 -27.202 4.358 1.00 93.56 273 TRP A N 1
ATOM 1914 C CA . TRP A 1 273 ? 1.156 -26.453 3.202 1.00 93.56 273 TRP A CA 1
ATOM 1915 C C . TRP A 1 273 ? 1.834 -27.379 2.186 1.00 93.56 273 TRP A C 1
ATOM 1917 O O . TRP A 1 273 ? 2.303 -28.466 2.531 1.00 93.56 273 TRP A O 1
ATOM 1927 N N . THR A 1 274 ? 1.896 -26.932 0.937 1.00 93.06 274 THR A N 1
ATOM 1928 C CA . THR A 1 274 ? 2.696 -27.523 -0.137 1.00 93.06 274 THR A CA 1
ATOM 1929 C C . THR A 1 274 ? 3.431 -26.373 -0.803 1.00 93.06 274 THR A C 1
ATOM 1931 O O . THR A 1 274 ? 2.789 -25.553 -1.453 1.00 93.06 274 THR A O 1
ATOM 1934 N N . GLU A 1 275 ? 4.753 -26.333 -0.665 1.00 90.81 275 GLU A N 1
ATOM 1935 C CA . GLU A 1 275 ? 5.585 -25.360 -1.365 1.00 90.81 275 GLU A CA 1
ATOM 1936 C C . GLU A 1 275 ? 6.186 -25.994 -2.620 1.00 90.81 275 GLU A C 1
ATOM 1938 O O . GLU A 1 275 ? 6.707 -27.105 -2.549 1.00 90.81 275 GLU A O 1
ATOM 1943 N N . GLN A 1 276 ? 6.100 -25.322 -3.765 1.00 89.69 276 GLN A N 1
ATOM 1944 C CA . GLN A 1 276 ? 6.541 -25.829 -5.071 1.00 89.69 276 GLN A CA 1
ATOM 1945 C C . GLN A 1 276 ? 7.812 -25.140 -5.582 1.00 89.69 276 GLN A C 1
ATOM 1947 O O . GLN A 1 276 ? 8.402 -25.604 -6.557 1.00 89.69 276 GLN A O 1
ATOM 1952 N N . GLN A 1 277 ? 8.254 -24.056 -4.939 1.00 78.25 277 GLN A N 1
ATOM 1953 C CA . GLN A 1 277 ? 9.438 -23.298 -5.340 1.00 78.25 277 GLN A CA 1
ATOM 1954 C C . GLN A 1 277 ? 10.462 -23.213 -4.200 1.00 78.25 277 GLN A C 1
ATOM 1956 O O . GLN A 1 277 ? 10.128 -23.307 -3.023 1.00 78.25 277 GLN A O 1
ATOM 1961 N N . ALA A 1 278 ? 11.742 -23.100 -4.557 1.00 76.12 278 ALA A N 1
ATOM 1962 C CA . ALA A 1 278 ? 12.811 -22.877 -3.590 1.00 76.12 278 ALA A CA 1
ATOM 1963 C C . ALA A 1 278 ? 13.053 -21.360 -3.441 1.00 76.12 278 ALA A C 1
ATOM 1965 O O . ALA A 1 278 ? 13.159 -20.693 -4.473 1.00 76.12 278 ALA A O 1
ATOM 1966 N N . PRO A 1 279 ? 13.222 -20.816 -2.219 1.00 81.69 279 PRO A N 1
ATOM 1967 C CA . PRO A 1 279 ? 13.364 -21.513 -0.936 1.00 81.69 279 PRO A CA 1
ATOM 1968 C C . PRO A 1 279 ? 12.060 -22.161 -0.448 1.00 81.69 279 PRO A C 1
ATOM 1970 O O . PRO A 1 279 ? 11.008 -21.543 -0.460 1.00 81.69 279 PRO A O 1
ATOM 1973 N N . TYR A 1 280 ? 12.123 -23.407 0.034 1.00 88.00 280 TYR A N 1
ATOM 1974 C CA . TYR A 1 280 ? 10.915 -24.098 0.492 1.00 88.00 280 TYR A CA 1
ATOM 1975 C C . TYR A 1 280 ? 10.482 -23.553 1.861 1.00 88.00 280 TYR A C 1
ATOM 1977 O O . TYR A 1 280 ? 11.115 -23.844 2.882 1.00 88.00 280 TYR A O 1
ATOM 1985 N N . GLN A 1 281 ? 9.413 -22.757 1.883 1.00 90.44 281 GLN A N 1
ATOM 1986 C CA . GLN A 1 281 ? 8.906 -22.064 3.067 1.00 90.44 281 GLN A CA 1
ATOM 1987 C C . GLN A 1 281 ? 7.504 -22.553 3.473 1.00 90.44 281 GLN A C 1
ATOM 1989 O O . GLN A 1 281 ? 6.647 -22.818 2.630 1.00 90.44 281 GLN A O 1
ATOM 1994 N N . PHE A 1 282 ? 7.238 -22.653 4.777 1.00 87.75 282 PHE A N 1
ATOM 1995 C CA . PHE A 1 282 ? 5.899 -22.946 5.288 1.00 87.75 282 PHE A CA 1
ATOM 1996 C C . PHE A 1 282 ? 4.957 -21.755 5.065 1.00 87.75 282 PHE A C 1
ATOM 1998 O O . PHE A 1 282 ? 5.264 -20.653 5.502 1.00 87.75 282 PHE A O 1
ATOM 2005 N N . ASN A 1 283 ? 3.781 -21.968 4.468 1.00 83.94 283 ASN A N 1
ATOM 2006 C CA . ASN A 1 283 ? 2.824 -20.891 4.160 1.00 83.94 283 ASN A CA 1
ATOM 2007 C C . ASN A 1 283 ? 3.303 -19.892 3.074 1.00 83.94 283 ASN A C 1
ATOM 2009 O O . ASN A 1 283 ? 2.691 -18.838 2.910 1.00 83.94 283 ASN A O 1
ATOM 2013 N N . GLY A 1 284 ? 4.358 -20.236 2.323 1.00 65.44 284 GLY A N 1
ATOM 2014 C CA . GLY A 1 284 ? 4.813 -19.511 1.134 1.00 65.44 284 GLY A CA 1
ATOM 2015 C C . GLY A 1 284 ? 5.790 -18.353 1.366 1.00 65.44 284 GLY A C 1
ATOM 2016 O O . GLY A 1 284 ? 6.063 -17.915 2.492 1.00 65.44 284 GLY A O 1
ATOM 2017 N N . ASP A 1 285 ? 6.331 -17.861 0.251 1.00 53.47 285 ASP A N 1
ATOM 2018 C CA . ASP A 1 285 ? 7.165 -16.660 0.190 1.00 53.47 285 ASP A CA 1
ATOM 2019 C C . ASP A 1 285 ? 6.343 -15.379 0.458 1.00 53.47 285 ASP A C 1
ATOM 2021 O O . ASP A 1 285 ? 5.164 -15.312 0.101 1.00 53.47 285 ASP A O 1
ATOM 2025 N N . PRO A 1 286 ? 6.936 -14.328 1.061 1.00 44.69 286 PRO A N 1
ATOM 2026 C CA . PRO A 1 286 ? 8.362 -14.187 1.378 1.00 44.69 286 PRO A CA 1
ATOM 2027 C C . PRO A 1 286 ? 8.755 -14.596 2.812 1.00 44.69 286 PRO A C 1
ATOM 2029 O O . PRO A 1 286 ? 9.919 -14.440 3.177 1.00 44.69 286 PRO A O 1
ATOM 2032 N N . ALA A 1 287 ? 7.813 -15.045 3.652 1.00 63.69 287 ALA A N 1
ATOM 2033 C CA . ALA A 1 287 ? 8.002 -15.041 5.110 1.00 63.69 287 ALA A CA 1
ATOM 2034 C C . ALA A 1 287 ? 8.150 -16.423 5.775 1.00 63.69 287 ALA A C 1
ATOM 2036 O O . ALA A 1 287 ? 8.861 -16.528 6.774 1.00 63.69 287 ALA A O 1
ATOM 2037 N N . GLY A 1 288 ? 7.495 -17.476 5.275 1.00 80.12 288 GLY A N 1
ATOM 2038 C CA . GLY A 1 288 ? 7.688 -18.827 5.811 1.00 80.12 288 GLY A CA 1
ATOM 2039 C C . GLY A 1 288 ? 7.164 -19.077 7.231 1.00 80.12 288 GLY A C 1
ATOM 2040 O O . GLY A 1 288 ? 7.776 -19.841 7.974 1.00 80.12 288 GLY A O 1
ATOM 2041 N N . MET A 1 289 ? 6.106 -18.390 7.671 1.00 84.44 289 MET A N 1
ATOM 2042 C CA . MET A 1 289 ? 5.763 -18.278 9.098 1.00 84.44 289 MET A CA 1
ATOM 2043 C C . MET A 1 289 ? 4.739 -19.311 9.590 1.00 84.44 289 MET A C 1
ATOM 2045 O O . MET A 1 289 ? 3.604 -19.369 9.115 1.00 84.44 289 MET A O 1
ATOM 2049 N N . LEU A 1 290 ? 5.112 -20.053 10.636 1.00 89.88 290 LEU A N 1
ATOM 2050 C CA . LEU A 1 290 ? 4.233 -20.874 11.465 1.00 89.88 290 LEU A CA 1
ATOM 2051 C C . LEU A 1 290 ? 3.680 -20.043 12.633 1.00 89.88 290 LEU A C 1
ATOM 2053 O O . LEU A 1 290 ? 4.436 -19.615 13.503 1.00 89.88 290 LEU A O 1
ATOM 2057 N N . ASP A 1 291 ? 2.361 -19.850 12.686 1.00 88.56 291 ASP A N 1
ATOM 2058 C CA . ASP A 1 291 ? 1.674 -19.308 13.865 1.00 88.56 291 ASP A CA 1
ATOM 2059 C C . ASP A 1 291 ? 1.364 -20.432 14.862 1.00 88.56 291 ASP A C 1
ATOM 2061 O O . ASP A 1 291 ? 0.409 -21.201 14.698 1.00 88.56 291 ASP A O 1
ATOM 2065 N N . THR A 1 292 ? 2.173 -20.530 15.916 1.00 86.88 292 THR A N 1
ATOM 2066 C CA . THR A 1 292 ? 2.006 -21.557 16.942 1.00 86.88 292 THR A CA 1
ATOM 2067 C C . THR A 1 292 ? 0.799 -21.297 17.831 1.00 86.88 292 THR A C 1
ATOM 2069 O O . THR A 1 292 ? 0.373 -22.236 18.493 1.00 86.88 292 THR A O 1
ATOM 2072 N N . THR A 1 293 ? 0.209 -20.093 17.857 1.00 82.88 293 THR A N 1
ATOM 2073 C CA . THR A 1 293 ? -0.975 -19.792 18.692 1.00 82.88 293 THR A CA 1
ATOM 2074 C C . THR A 1 293 ? -2.227 -20.550 18.246 1.00 82.88 293 THR A C 1
ATOM 2076 O O . THR A 1 293 ? -3.156 -20.734 19.029 1.00 82.88 293 THR A O 1
ATOM 2079 N N . THR A 1 294 ? -2.212 -21.066 17.013 1.00 82.94 294 THR A N 1
ATOM 2080 C CA . THR A 1 294 ? -3.218 -21.992 16.469 1.00 82.94 294 THR A CA 1
ATOM 2081 C C . THR A 1 294 ? -3.067 -23.437 16.968 1.00 82.94 294 THR A C 1
ATOM 2083 O O . THR A 1 294 ? -3.943 -24.269 16.726 1.00 82.94 294 THR A O 1
ATOM 2086 N N . LEU A 1 295 ? -1.966 -23.747 17.661 1.00 83.19 295 LEU A N 1
ATOM 2087 C CA . LEU A 1 295 ? -1.654 -25.052 18.237 1.00 83.19 295 LEU A CA 1
ATOM 2088 C C . LEU A 1 295 ? -1.876 -25.035 19.756 1.00 83.19 295 LEU A C 1
ATOM 2090 O O . LEU A 1 295 ? -1.755 -24.002 20.419 1.00 83.19 295 LEU A O 1
ATOM 2094 N N . ALA A 1 296 ? -2.184 -26.203 20.318 1.00 86.38 296 ALA A N 1
ATOM 2095 C CA . ALA A 1 296 ? -2.238 -26.378 21.765 1.00 86.38 296 ALA A CA 1
ATOM 2096 C C . ALA A 1 296 ? -0.848 -26.174 22.401 1.00 86.38 296 ALA A C 1
ATOM 2098 O O . ALA A 1 296 ? 0.178 -26.205 21.729 1.00 86.38 296 ALA A O 1
ATOM 2099 N N . ASN A 1 297 ? -0.800 -25.998 23.722 1.00 83.25 297 ASN A N 1
ATOM 2100 C CA . ASN A 1 297 ? 0.471 -26.092 24.440 1.00 83.25 297 ASN A CA 1
ATOM 2101 C C . ASN A 1 297 ? 0.836 -27.557 24.660 1.00 83.25 297 ASN A C 1
ATOM 2103 O O . ASN A 1 297 ? 0.001 -28.338 25.123 1.00 83.25 297 ASN A O 1
ATOM 2107 N N . GLY A 1 298 ? 2.090 -27.914 24.396 1.00 78.25 298 GLY A N 1
ATOM 2108 C CA . GLY A 1 298 ? 2.576 -29.283 24.528 1.00 78.25 298 GLY A CA 1
ATOM 2109 C C . GLY A 1 298 ? 3.571 -29.670 23.442 1.00 78.25 298 GLY A C 1
ATOM 2110 O O . GLY A 1 298 ? 4.178 -28.818 22.797 1.00 78.25 298 GLY A O 1
ATOM 2111 N N . SER A 1 299 ? 3.760 -30.976 23.268 1.00 87.06 299 SER A N 1
ATOM 2112 C CA . SER A 1 299 ? 4.649 -31.533 22.247 1.00 87.06 299 SER A CA 1
ATOM 2113 C C . SER A 1 299 ? 3.931 -31.635 20.901 1.00 87.06 299 SER A C 1
ATOM 2115 O O . SER A 1 299 ? 2.851 -32.219 20.834 1.00 87.06 299 SER A O 1
ATOM 2117 N N . HIS A 1 300 ? 4.553 -31.116 19.844 1.00 88.88 300 HIS A N 1
ATOM 2118 C CA . HIS A 1 300 ? 4.073 -31.166 18.463 1.00 88.88 300 HIS A CA 1
ATOM 2119 C C . HIS A 1 300 ? 5.146 -31.737 17.531 1.00 88.88 300 HIS A C 1
ATOM 2121 O O . HIS A 1 300 ? 6.346 -31.612 17.787 1.00 88.88 300 HIS A O 1
ATOM 2127 N N . THR A 1 301 ? 4.725 -32.351 16.426 1.00 90.50 301 THR A N 1
ATOM 2128 C CA . THR A 1 301 ? 5.623 -32.871 15.385 1.00 90.50 301 THR A CA 1
ATOM 2129 C C . THR A 1 301 ? 5.493 -32.056 14.107 1.00 90.50 301 THR A C 1
ATOM 2131 O O . THR A 1 301 ? 4.463 -32.095 13.434 1.00 90.50 301 THR A O 1
ATOM 2134 N N . LEU A 1 302 ? 6.570 -31.362 13.746 1.00 94.44 302 LEU A N 1
ATOM 2135 C CA . LEU A 1 302 ? 6.723 -30.652 12.481 1.00 94.44 302 LEU A CA 1
ATOM 2136 C C . LEU A 1 302 ? 7.424 -31.578 11.480 1.00 94.44 302 LEU A C 1
ATOM 2138 O O . LEU A 1 302 ? 8.534 -32.036 11.743 1.00 94.44 302 LEU A O 1
ATOM 2142 N N . LEU A 1 303 ? 6.788 -31.876 10.348 1.00 93.38 303 LEU A N 1
ATOM 2143 C CA . LEU A 1 303 ? 7.298 -32.781 9.311 1.00 93.38 303 LEU A CA 1
ATOM 2144 C C . LEU A 1 303 ? 7.303 -32.076 7.952 1.00 93.38 303 LEU A C 1
ATOM 2146 O O . LEU A 1 303 ? 6.277 -31.546 7.533 1.00 93.38 303 LEU A O 1
ATOM 2150 N N . ALA A 1 304 ? 8.423 -32.136 7.237 1.00 94.50 304 ALA A N 1
ATOM 2151 C CA . ALA A 1 304 ? 8.526 -31.703 5.848 1.00 94.50 304 ALA A CA 1
ATOM 2152 C C . ALA A 1 304 ? 8.996 -32.859 4.957 1.00 94.50 304 ALA A C 1
ATOM 2154 O O . ALA A 1 304 ? 9.932 -33.579 5.317 1.00 94.50 304 ALA A O 1
ATOM 2155 N N . VAL A 1 305 ? 8.349 -33.043 3.804 1.00 92.50 305 VAL A N 1
ATOM 2156 C CA . VAL A 1 305 ? 8.590 -34.166 2.882 1.00 92.50 305 VAL A CA 1
ATOM 2157 C C . VAL A 1 305 ? 8.763 -33.650 1.456 1.00 92.50 305 VAL A C 1
ATOM 2159 O O . VAL A 1 305 ? 7.860 -33.022 0.908 1.00 92.50 305 VAL A O 1
ATOM 2162 N N . ALA A 1 306 ? 9.914 -33.927 0.846 1.00 90.00 306 ALA A N 1
ATOM 2163 C CA . ALA A 1 306 ? 10.215 -33.570 -0.535 1.00 90.00 306 ALA A CA 1
ATOM 2164 C C . ALA A 1 306 ? 9.720 -34.649 -1.501 1.00 90.00 306 ALA A C 1
ATOM 2166 O O . ALA A 1 306 ? 9.991 -35.836 -1.311 1.00 90.00 306 ALA A O 1
ATOM 2167 N N . PHE A 1 307 ? 9.058 -34.229 -2.576 1.00 85.75 307 PHE A N 1
ATOM 2168 C CA . PHE A 1 307 ? 8.520 -35.106 -3.616 1.00 85.75 307 PHE A CA 1
ATOM 2169 C C . PHE A 1 307 ? 9.076 -34.755 -4.995 1.00 85.75 307 PHE A C 1
ATOM 2171 O O . PHE A 1 307 ? 9.364 -33.591 -5.279 1.00 85.75 307 PHE A O 1
ATOM 2178 N N . ASN A 1 308 ? 9.156 -35.755 -5.875 1.00 80.38 308 ASN A N 1
ATOM 2179 C CA . ASN A 1 308 ? 9.329 -35.539 -7.313 1.00 80.38 308 ASN A CA 1
ATOM 2180 C C . ASN A 1 308 ? 7.986 -35.366 -8.048 1.00 80.38 308 ASN A C 1
ATOM 2182 O O . ASN A 1 308 ? 6.907 -35.476 -7.460 1.00 80.38 308 ASN A O 1
ATOM 2186 N N . SER A 1 309 ? 8.057 -35.116 -9.358 1.00 70.44 309 SER A N 1
ATOM 2187 C CA . SER A 1 309 ? 6.905 -34.968 -10.264 1.00 70.44 309 SER A CA 1
ATOM 2188 C C . SER A 1 309 ? 5.929 -36.146 -10.234 1.00 70.44 309 SER A C 1
ATOM 2190 O O . SER A 1 309 ? 4.726 -35.945 -10.370 1.00 70.44 309 SER A O 1
ATOM 2192 N N . ASN A 1 310 ? 6.416 -37.360 -9.970 1.00 69.44 310 ASN A N 1
ATOM 2193 C CA . ASN A 1 310 ? 5.595 -38.568 -9.859 1.00 69.44 310 ASN A CA 1
ATOM 2194 C C . ASN A 1 310 ? 4.946 -38.728 -8.468 1.00 69.44 310 ASN A C 1
ATOM 2196 O O . ASN A 1 310 ? 4.374 -39.773 -8.174 1.00 69.44 310 ASN A O 1
ATOM 2200 N N . SER A 1 311 ? 5.052 -37.719 -7.593 1.00 74.06 311 SER A N 1
ATOM 2201 C CA . SER A 1 311 ? 4.670 -37.780 -6.173 1.00 74.06 311 SER A CA 1
ATOM 2202 C C . SER A 1 311 ? 5.331 -38.927 -5.396 1.00 74.06 311 SER A C 1
ATOM 2204 O O . SER A 1 311 ? 4.809 -39.362 -4.372 1.00 74.06 311 SER A O 1
ATOM 2206 N N . VAL A 1 312 ? 6.504 -39.385 -5.844 1.00 81.12 312 VAL A N 1
ATOM 2207 C CA . VAL A 1 312 ? 7.364 -40.278 -5.061 1.00 81.12 312 VAL A CA 1
ATOM 2208 C C . VAL A 1 312 ? 8.166 -39.424 -4.088 1.00 81.12 312 VAL A C 1
ATOM 2210 O O . VAL A 1 312 ? 8.741 -38.401 -4.470 1.00 81.12 312 VAL A O 1
ATOM 2213 N N . GLU A 1 313 ? 8.179 -39.837 -2.825 1.00 87.69 313 GLU A N 1
ATOM 2214 C CA . GLU A 1 313 ? 8.980 -39.204 -1.784 1.00 87.69 313 GLU A CA 1
ATOM 2215 C C . GLU A 1 313 ? 10.475 -39.383 -2.070 1.00 87.69 313 GLU A C 1
ATOM 2217 O O . GLU A 1 313 ? 10.947 -40.491 -2.324 1.00 87.69 313 GLU A O 1
ATOM 2222 N N . LEU A 1 314 ? 11.217 -38.280 -2.012 1.00 78.38 314 LEU A N 1
ATOM 2223 C CA . LEU A 1 314 ? 12.670 -38.250 -2.164 1.00 78.38 314 LEU A CA 1
ATOM 2224 C C . LEU A 1 314 ? 13.387 -38.194 -0.814 1.00 78.38 314 LEU A C 1
ATOM 2226 O O . LEU A 1 314 ? 14.479 -38.743 -0.685 1.00 78.38 314 LEU A O 1
ATOM 2230 N N . ALA A 1 315 ? 12.796 -37.496 0.161 1.00 85.56 315 ALA A N 1
ATOM 2231 C CA . ALA A 1 315 ? 13.353 -37.287 1.493 1.00 85.56 315 ALA A CA 1
ATOM 2232 C C . ALA A 1 315 ? 12.315 -36.713 2.462 1.00 85.56 315 ALA A C 1
ATOM 2234 O O . ALA A 1 315 ? 11.354 -36.066 2.041 1.00 85.56 315 ALA A O 1
ATOM 2235 N N . ARG A 1 316 ? 12.580 -36.838 3.766 1.00 92.56 316 ARG A N 1
ATOM 2236 C CA . ARG A 1 316 ? 11.832 -36.157 4.829 1.00 92.56 316 ARG A CA 1
ATOM 2237 C C . ARG A 1 316 ? 12.748 -35.644 5.937 1.00 92.56 316 ARG A C 1
ATOM 2239 O O . ARG A 1 316 ? 13.796 -36.231 6.193 1.00 92.56 316 ARG A O 1
ATOM 2246 N N . VAL A 1 317 ? 12.314 -34.596 6.631 1.00 90.44 317 VAL A N 1
ATOM 2247 C CA . VAL A 1 317 ? 12.904 -34.114 7.889 1.00 90.44 317 VAL A CA 1
ATOM 2248 C C . VAL A 1 317 ? 11.793 -33.840 8.899 1.00 90.44 317 VAL A C 1
ATOM 2250 O O . VAL A 1 317 ? 10.738 -33.318 8.539 1.00 90.44 317 VAL A O 1
ATOM 2253 N N . SER A 1 318 ? 12.017 -34.210 10.159 1.00 88.25 318 SER A N 1
ATOM 2254 C CA . SER A 1 318 ? 11.040 -34.043 11.238 1.00 88.25 318 SER A CA 1
ATOM 2255 C C . SER A 1 318 ? 11.670 -33.461 12.498 1.00 88.25 318 SER A C 1
ATOM 2257 O O . SER A 1 318 ? 12.716 -33.944 12.936 1.00 88.25 318 SER A O 1
ATOM 2259 N N . SER A 1 319 ? 10.979 -32.512 13.123 1.00 87.31 319 SER A N 1
ATOM 2260 C CA . SER A 1 319 ? 11.348 -31.906 14.402 1.00 87.31 319 SER A CA 1
ATOM 2261 C C . SER A 1 319 ? 10.211 -32.076 15.406 1.00 87.31 319 SER A C 1
ATOM 2263 O O . SER A 1 319 ? 9.079 -31.672 15.142 1.00 87.31 319 SER A O 1
ATOM 2265 N N . THR A 1 320 ? 10.508 -32.648 16.572 1.00 88.81 320 THR A N 1
ATOM 2266 C CA . THR A 1 320 ? 9.597 -32.619 17.725 1.00 88.81 320 THR A CA 1
ATOM 2267 C C . THR A 1 320 ? 9.862 -31.335 18.498 1.00 88.81 320 THR A C 1
ATOM 2269 O O . THR A 1 320 ? 11.012 -31.050 18.821 1.00 88.81 320 THR A O 1
ATOM 2272 N N . VAL A 1 321 ? 8.833 -30.543 18.778 1.00 90.62 321 VAL A N 1
ATOM 2273 C CA . VAL A 1 321 ? 8.955 -29.210 19.388 1.00 90.62 321 VAL A CA 1
ATOM 2274 C C . VAL A 1 321 ? 7.983 -29.052 20.548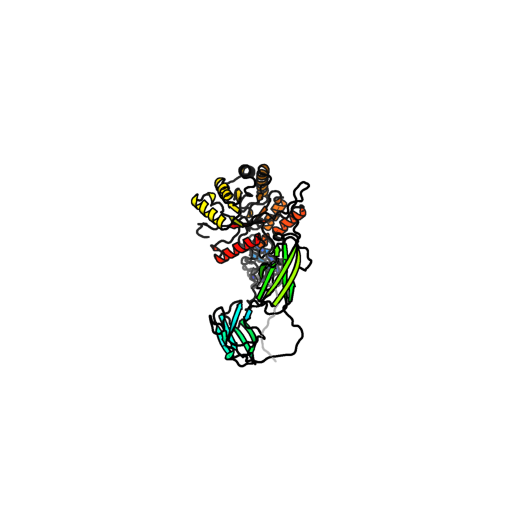 1.00 90.62 321 VAL A C 1
ATOM 2276 O O . VAL A 1 321 ? 6.905 -29.641 20.540 1.00 90.62 321 VAL A O 1
ATOM 2279 N N . THR A 1 322 ? 8.338 -28.223 21.527 1.00 89.56 322 THR A N 1
ATOM 2280 C CA . THR A 1 322 ? 7.425 -27.830 22.606 1.00 89.56 322 THR A CA 1
ATOM 2281 C C . THR A 1 322 ? 6.783 -26.496 22.247 1.00 89.56 322 THR A C 1
ATOM 2283 O O . THR A 1 322 ? 7.448 -25.461 22.266 1.00 89.56 322 THR A O 1
ATOM 2286 N N . VAL A 1 323 ? 5.491 -26.496 21.938 1.00 90.88 323 VAL A N 1
ATOM 2287 C CA . VAL A 1 323 ? 4.709 -25.264 21.808 1.00 90.88 323 VAL A CA 1
ATOM 2288 C C . VAL A 1 323 ? 4.349 -24.763 23.205 1.00 90.88 323 VAL A C 1
ATOM 2290 O O . VAL A 1 323 ? 3.781 -25.499 24.015 1.00 90.88 323 VAL A O 1
ATOM 2293 N N . SER A 1 324 ? 4.688 -23.506 23.491 1.00 85.50 324 SER A N 1
ATOM 2294 C CA . SER A 1 324 ? 4.436 -22.857 24.782 1.00 85.50 324 SER A CA 1
ATOM 2295 C C . SER A 1 324 ? 3.865 -21.449 24.589 1.00 85.50 324 SER A C 1
ATOM 2297 O O . SER A 1 324 ? 4.486 -20.446 24.947 1.00 85.50 324 SER A O 1
ATOM 2299 N N . ASN A 1 325 ? 2.659 -21.368 24.027 1.00 78.38 325 ASN A N 1
ATOM 2300 C CA . ASN A 1 325 ? 1.873 -20.138 23.964 1.00 78.38 325 ASN A CA 1
ATOM 2301 C C . ASN A 1 325 ? 1.298 -19.847 25.358 1.00 78.38 325 ASN A C 1
ATOM 2303 O O . ASN A 1 325 ? 0.395 -20.546 25.811 1.00 78.38 325 ASN A O 1
ATOM 2307 N N . SER A 1 326 ? 1.801 -18.837 26.067 1.00 62.38 326 SER A N 1
ATOM 2308 C CA . SER A 1 326 ? 1.337 -18.511 27.425 1.00 62.38 326 SER A CA 1
ATOM 2309 C C . SER A 1 326 ? -0.194 -18.414 27.513 1.00 62.38 326 SER A C 1
ATOM 2311 O O . SER A 1 326 ? -0.800 -17.520 26.925 1.00 62.38 326 SER A O 1
ATOM 2313 N N . ALA A 1 327 ? -0.821 -19.340 28.244 1.00 46.44 327 ALA A N 1
ATOM 2314 C CA . ALA A 1 327 ? -2.274 -19.398 28.380 1.00 46.44 327 ALA A CA 1
ATOM 2315 C C . ALA A 1 327 ? -2.781 -18.377 29.412 1.00 46.44 327 ALA A C 1
ATOM 2317 O O . ALA A 1 327 ? -2.162 -18.166 30.455 1.00 46.44 327 ALA A O 1
ATOM 2318 N N . SER A 1 328 ? -3.932 -17.768 29.132 1.00 34.00 328 SER A N 1
ATOM 2319 C CA . SER A 1 328 ? -4.594 -16.796 30.008 1.00 34.00 328 SER A CA 1
ATOM 2320 C C . SER A 1 328 ? -5.115 -17.421 31.309 1.00 34.00 328 SER A C 1
ATOM 2322 O O . SER A 1 328 ? -5.803 -18.442 31.265 1.00 34.00 328 SER A O 1
ATOM 2324 N N . SER A 1 329 ? -4.897 -16.751 32.443 1.00 31.44 329 SER A N 1
ATOM 2325 C CA . SER A 1 329 ? -5.528 -17.047 33.738 1.00 31.44 329 SER A CA 1
ATOM 2326 C C . SER A 1 329 ? -6.473 -15.911 34.195 1.00 31.44 329 SER A C 1
ATOM 2328 O O . SER A 1 329 ? -6.342 -14.784 33.711 1.00 31.44 329 SER A O 1
ATOM 2330 N N . PRO A 1 330 ? -7.445 -16.167 35.101 1.00 38.78 330 PRO A N 1
ATOM 2331 C CA . PRO A 1 330 ? -8.364 -15.135 35.604 1.00 38.78 330 PRO A CA 1
ATOM 2332 C C . PRO A 1 330 ? -7.713 -14.148 36.618 1.00 38.78 330 PRO A C 1
ATOM 2334 O O . PRO A 1 330 ? -6.672 -14.467 37.189 1.00 38.78 330 PRO A O 1
ATOM 2337 N N . PRO A 1 331 ? -8.320 -12.960 36.855 1.00 44.50 331 PRO A N 1
ATOM 2338 C CA . PRO A 1 331 ? -7.723 -11.790 37.550 1.00 44.50 331 PRO A CA 1
ATOM 2339 C C . PRO A 1 331 ? -7.809 -11.863 39.105 1.00 44.50 331 PRO A C 1
ATOM 2341 O O . PRO A 1 331 ? -8.554 -12.722 39.584 1.00 44.50 331 PRO A O 1
ATOM 2344 N N . PRO A 1 332 ? -7.154 -10.976 39.923 1.00 37.41 332 PRO A N 1
ATOM 2345 C CA . PRO A 1 332 ? -6.878 -9.542 39.656 1.00 37.41 332 PRO A CA 1
ATOM 2346 C C . PRO A 1 332 ? -5.493 -8.981 40.164 1.00 37.41 332 PRO A C 1
ATOM 2348 O O . PRO A 1 332 ? -4.555 -9.761 40.275 1.00 37.41 332 PRO A O 1
ATOM 2351 N N . PRO A 1 333 ? -5.305 -7.642 40.342 1.00 46.16 333 PRO A N 1
ATOM 2352 C CA . PRO A 1 333 ? -4.297 -6.751 39.698 1.00 46.16 333 PRO A CA 1
ATOM 2353 C C . PRO A 1 333 ? -2.969 -6.579 40.513 1.00 46.16 333 PRO A C 1
ATOM 2355 O O . PRO A 1 333 ? -2.853 -7.273 41.523 1.00 46.16 333 PRO A O 1
ATOM 2358 N N . PRO A 1 334 ? -1.985 -5.666 40.221 1.00 37.19 334 PRO A N 1
ATOM 2359 C CA . PRO A 1 334 ? -1.831 -4.574 39.214 1.00 37.19 334 PRO A CA 1
ATOM 2360 C C . PRO A 1 334 ? -0.443 -4.620 38.480 1.00 37.19 334 PRO A C 1
ATOM 2362 O O . PRO A 1 334 ? 0.186 -5.675 38.511 1.00 37.19 334 PRO A O 1
ATOM 2365 N N . PRO A 1 335 ? 0.152 -3.524 37.934 1.00 33.19 335 PRO A N 1
ATOM 2366 C CA . PRO A 1 335 ? -0.363 -2.326 37.242 1.00 33.19 335 PRO A CA 1
ATOM 2367 C C . PRO A 1 335 ? -0.129 -2.407 35.700 1.00 33.19 335 PRO A C 1
ATOM 2369 O O . PRO A 1 335 ? 0.560 -3.316 35.239 1.00 33.19 335 PRO A O 1
ATOM 2372 N N . PRO A 1 336 ? -0.670 -1.494 34.863 1.00 34.66 336 PRO A N 1
ATOM 2373 C CA . PRO A 1 336 ? -0.600 -1.651 33.404 1.00 34.66 336 PRO A CA 1
ATOM 2374 C C . PRO A 1 336 ? 0.775 -1.283 32.801 1.00 34.66 336 PRO A C 1
ATOM 2376 O O . PRO A 1 336 ? 1.271 -0.183 33.061 1.00 34.66 336 PRO A O 1
ATOM 2379 N N . PRO A 1 337 ? 1.365 -2.123 31.926 1.00 33.59 337 PRO A N 1
ATOM 2380 C CA . PRO A 1 337 ? 2.385 -1.682 30.977 1.00 33.59 337 PRO A CA 1
ATOM 2381 C C . PRO A 1 337 ? 1.734 -0.890 29.819 1.00 33.59 337 PRO A C 1
ATOM 2383 O O . PRO A 1 337 ? 0.558 -1.106 29.512 1.00 33.59 337 PRO A O 1
ATOM 2386 N N . PRO A 1 338 ? 2.460 0.037 29.164 1.00 28.86 338 PRO A N 1
ATOM 2387 C CA . PRO A 1 338 ? 1.893 0.891 28.120 1.00 28.86 338 PRO A CA 1
ATOM 2388 C C . PRO A 1 338 ? 1.538 0.095 26.847 1.00 28.86 338 PRO A C 1
ATOM 2390 O O . PRO A 1 338 ? 2.270 -0.827 26.482 1.00 28.86 338 PRO A O 1
ATOM 2393 N N . PRO A 1 339 ? 0.450 0.447 26.136 1.00 33.38 339 PRO A N 1
ATOM 2394 C CA . PRO A 1 339 ? 0.024 -0.275 24.940 1.00 33.38 339 PRO A CA 1
ATOM 2395 C C . PRO A 1 339 ? 0.952 -0.022 23.742 1.00 33.38 339 PRO A C 1
ATOM 2397 O O . PRO A 1 339 ? 1.239 1.122 23.388 1.00 33.38 339 PRO A O 1
ATOM 2400 N N . SER A 1 340 ? 1.358 -1.093 23.056 1.00 36.72 340 SER A N 1
ATOM 2401 C CA . SER A 1 340 ? 2.001 -1.033 21.739 1.00 36.72 340 SER A CA 1
ATOM 2402 C C . SER A 1 340 ? 0.944 -0.849 20.639 1.00 36.72 340 SER A C 1
ATOM 2404 O O . SER A 1 340 ? 0.312 -1.789 20.155 1.00 36.72 340 SER A O 1
ATOM 2406 N N . SER A 1 341 ? 0.727 0.404 20.246 1.00 39.69 341 SER A N 1
ATOM 2407 C CA . SER A 1 341 ? -0.333 0.827 19.326 1.00 39.69 341 SER A CA 1
ATOM 2408 C C . SER A 1 341 ? -0.062 0.488 17.849 1.00 39.69 341 SER A C 1
ATOM 2410 O O . SER A 1 341 ? 0.267 1.369 17.060 1.00 39.69 341 SER A O 1
ATOM 2412 N N . SER A 1 342 ? -0.245 -0.775 17.451 1.00 42.66 342 SER A N 1
ATOM 2413 C CA . SER A 1 342 ? -0.435 -1.156 16.030 1.00 42.66 342 SER A CA 1
ATOM 2414 C C . SER A 1 342 ? -1.171 -2.490 15.787 1.00 42.66 342 SER A C 1
ATOM 2416 O O . SER A 1 342 ? -1.351 -2.889 14.638 1.00 42.66 342 SER A O 1
ATOM 2418 N N . GLY A 1 343 ? -1.616 -3.193 16.837 1.00 40.59 343 GLY A N 1
ATOM 2419 C CA . GLY A 1 343 ? -2.178 -4.548 16.714 1.00 40.59 343 GLY A CA 1
ATOM 2420 C C . GLY A 1 343 ? -3.675 -4.660 16.383 1.00 40.59 343 GLY A C 1
ATOM 2421 O O . GLY A 1 343 ? -4.103 -5.731 15.967 1.00 40.59 343 GLY A O 1
ATOM 2422 N N . SER A 1 344 ? -4.471 -3.602 16.579 1.00 58.00 344 SER A N 1
ATOM 2423 C CA . SER A 1 344 ? -5.947 -3.681 16.608 1.00 58.00 344 SER A CA 1
ATOM 2424 C C . SER A 1 344 ? -6.680 -2.962 15.472 1.00 58.00 344 SER A C 1
ATOM 2426 O O . SER A 1 344 ? -7.905 -3.040 15.408 1.00 58.00 344 SER A O 1
ATOM 2428 N N . TRP A 1 345 ? -5.971 -2.240 14.603 1.00 64.75 345 TRP A N 1
ATOM 2429 C CA . TRP A 1 345 ? -6.594 -1.519 13.492 1.00 64.75 345 TRP A CA 1
ATOM 2430 C C . TRP A 1 345 ? -6.966 -2.492 12.370 1.00 64.75 345 TRP A C 1
ATOM 2432 O O . TRP A 1 345 ? -6.159 -3.325 11.946 1.00 64.75 345 TRP A O 1
ATOM 2442 N N . GLN A 1 346 ? -8.214 -2.406 11.913 1.00 73.19 346 GLN A N 1
ATOM 2443 C CA . GLN A 1 346 ? -8.661 -3.102 10.711 1.00 73.19 346 GLN A CA 1
ATOM 2444 C C . GLN A 1 346 ? -8.083 -2.369 9.491 1.00 73.19 346 GLN A C 1
ATOM 2446 O O . GLN A 1 346 ? -7.926 -1.162 9.533 1.00 73.19 346 GLN A O 1
ATOM 2451 N N . ARG A 1 347 ? -7.667 -3.063 8.430 1.00 73.94 347 ARG A N 1
ATOM 2452 C CA . ARG A 1 347 ? -6.619 -2.492 7.552 1.00 73.94 347 ARG A CA 1
ATOM 2453 C C . ARG A 1 347 ? -7.108 -1.813 6.277 1.00 73.94 347 ARG A C 1
ATOM 2455 O O . ARG A 1 347 ? -6.338 -1.078 5.663 1.00 73.94 347 ARG A O 1
ATOM 2462 N N . TYR A 1 348 ? -8.363 -2.048 5.902 1.00 81.88 348 TYR A N 1
ATOM 2463 C CA . TYR A 1 348 ? -8.910 -1.667 4.602 1.00 81.88 348 TYR A CA 1
ATOM 2464 C C . TYR A 1 348 ? -10.190 -0.851 4.753 1.00 81.88 348 TYR A C 1
ATOM 2466 O O . TYR A 1 348 ? -11.036 -1.139 5.607 1.00 81.88 348 TYR A O 1
ATOM 2474 N N . GLY A 1 349 ? -10.382 0.109 3.864 1.00 85.06 349 GLY A N 1
ATOM 2475 C CA . GLY A 1 349 ? -11.625 0.852 3.753 1.00 85.06 349 GLY A CA 1
ATOM 2476 C C . GLY A 1 349 ? -11.774 1.532 2.402 1.00 85.06 349 GLY A C 1
ATOM 2477 O O . GLY A 1 349 ? -10.902 1.412 1.539 1.00 85.06 349 GLY A O 1
ATOM 2478 N N . THR A 1 350 ? -12.860 2.275 2.248 1.00 87.31 350 THR A N 1
ATOM 2479 C CA . THR A 1 350 ? -13.131 3.106 1.071 1.00 87.31 350 THR A CA 1
ATOM 2480 C C . THR A 1 350 ? -13.315 4.566 1.476 1.00 87.31 350 THR A C 1
ATOM 2482 O O . THR A 1 350 ? -13.790 4.886 2.571 1.00 87.31 350 THR A O 1
ATOM 2485 N N . ALA A 1 351 ? -12.895 5.483 0.611 1.00 83.88 351 ALA A N 1
ATOM 2486 C CA . ALA A 1 351 ? -13.089 6.915 0.798 1.00 83.88 351 ALA A CA 1
ATOM 2487 C C . ALA A 1 351 ? -14.092 7.430 -0.235 1.00 83.88 351 ALA A C 1
ATOM 2489 O O . ALA A 1 351 ? -13.737 7.635 -1.388 1.00 83.88 351 ALA A O 1
ATOM 2490 N N . ASN A 1 352 ? -15.328 7.656 0.223 1.00 70.56 352 ASN A N 1
ATOM 2491 C CA . ASN A 1 352 ? -16.497 8.050 -0.579 1.00 70.56 352 ASN A CA 1
ATOM 2492 C C . ASN A 1 352 ? -16.602 9.580 -0.798 1.00 70.56 352 ASN A C 1
ATOM 2494 O O . ASN A 1 352 ? -17.644 10.108 -1.212 1.00 70.56 352 ASN A O 1
ATOM 2498 N N . GLY A 1 353 ? -15.544 10.320 -0.443 1.00 63.78 353 GLY A N 1
ATOM 2499 C CA . GLY A 1 353 ? -15.522 11.780 -0.417 1.00 63.78 353 GLY A CA 1
ATOM 2500 C C . GLY A 1 353 ? -16.718 12.378 0.337 1.00 63.78 353 GLY A C 1
ATOM 2501 O O . GLY A 1 353 ? -17.154 11.887 1.380 1.00 63.78 353 GLY A O 1
ATOM 2502 N N . TRP A 1 354 ? -17.287 13.449 -0.215 1.00 65.69 354 TRP A N 1
ATOM 2503 C CA . TRP A 1 354 ? -18.469 14.111 0.348 1.00 65.69 354 TRP A CA 1
ATOM 2504 C C . TRP A 1 354 ? -19.804 13.610 -0.227 1.00 65.69 354 TRP A C 1
ATOM 2506 O O . TRP A 1 354 ? -20.842 14.099 0.207 1.00 65.69 354 TRP A O 1
ATOM 2516 N N . LYS A 1 355 ? -19.822 12.679 -1.195 1.00 71.81 355 LYS A N 1
ATOM 2517 C CA . LYS A 1 355 ? -21.012 12.416 -2.035 1.00 71.81 355 LYS A CA 1
ATOM 2518 C C . LYS A 1 355 ? -22.021 11.438 -1.427 1.00 71.81 355 LYS A C 1
ATOM 2520 O O . LYS A 1 355 ? -23.214 11.741 -1.463 1.00 71.81 355 LYS A O 1
ATOM 2525 N N . LEU A 1 356 ? -21.574 10.326 -0.829 1.00 79.38 356 LEU A N 1
ATOM 2526 C CA . LEU A 1 356 ? -22.450 9.272 -0.272 1.00 79.38 356 LEU A CA 1
ATOM 2527 C C . LEU A 1 356 ? -23.634 9.813 0.572 1.00 79.38 356 LEU A C 1
ATOM 2529 O O . LEU A 1 356 ? -24.767 9.387 0.340 1.00 79.38 356 LEU A O 1
ATOM 2533 N N . PRO A 1 357 ? -23.462 10.792 1.489 1.00 80.62 357 PRO A N 1
ATOM 2534 C CA . PRO A 1 357 ? -24.574 11.287 2.304 1.00 80.62 357 PRO A CA 1
ATOM 2535 C C . PRO A 1 357 ? -25.642 12.089 1.538 1.00 80.62 357 PRO A C 1
ATOM 2537 O O . PRO A 1 357 ? -26.726 12.303 2.079 1.00 80.62 357 PRO A O 1
ATOM 2540 N N . PHE A 1 358 ? -25.355 12.536 0.310 1.00 80.31 358 PHE A N 1
ATOM 2541 C CA . PHE A 1 358 ? -26.277 13.295 -0.548 1.00 80.31 358 PHE A CA 1
ATOM 2542 C C . PHE A 1 358 ? -26.928 12.449 -1.655 1.00 80.31 358 PHE A C 1
ATOM 2544 O O . PHE A 1 358 ? -27.842 12.935 -2.322 1.00 80.31 358 PHE A O 1
ATOM 2551 N N . ARG A 1 359 ? -26.484 11.199 -1.860 1.00 81.94 359 ARG A N 1
ATOM 2552 C CA . ARG A 1 359 ? -27.120 10.260 -2.800 1.00 81.94 359 ARG A CA 1
ATOM 2553 C C . ARG A 1 359 ? -28.499 9.801 -2.302 1.00 81.94 359 ARG A C 1
ATOM 2555 O O . ARG A 1 359 ? -28.845 10.004 -1.135 1.00 81.94 359 ARG A O 1
ATOM 2562 N N . SER A 1 360 ? -29.299 9.176 -3.172 1.00 86.12 360 SER A N 1
ATOM 2563 C CA . SER A 1 360 ? -30.604 8.640 -2.765 1.00 86.12 360 SER A CA 1
ATOM 2564 C C . SER A 1 360 ? -30.446 7.488 -1.766 1.00 86.12 360 SER A C 1
ATOM 2566 O O . SER A 1 360 ? -29.399 6.846 -1.702 1.00 86.12 360 SER A O 1
ATOM 2568 N N . THR A 1 361 ? -31.494 7.178 -0.997 1.00 87.31 361 THR A N 1
ATOM 2569 C CA . THR A 1 361 ? -31.450 6.066 -0.032 1.00 87.31 361 THR A CA 1
ATOM 2570 C C . THR A 1 361 ? -31.076 4.739 -0.698 1.00 87.31 361 THR A C 1
ATOM 2572 O O . THR A 1 361 ? -30.297 3.987 -0.122 1.00 87.31 361 THR A O 1
ATOM 2575 N N . ALA A 1 362 ? -31.581 4.483 -1.912 1.00 83.94 362 ALA A N 1
ATOM 2576 C CA . ALA A 1 362 ? -31.299 3.263 -2.664 1.00 83.94 362 ALA A CA 1
ATOM 2577 C C . ALA A 1 362 ? -29.832 3.186 -3.115 1.00 83.94 362 ALA A C 1
ATOM 2579 O O . ALA A 1 362 ? -29.211 2.137 -2.967 1.00 83.94 362 ALA A O 1
ATOM 2580 N N . ASP A 1 363 ? -29.261 4.299 -3.581 1.00 84.62 363 ASP A N 1
ATOM 2581 C CA . ASP A 1 363 ? -27.847 4.364 -3.968 1.00 84.62 363 ASP A CA 1
ATOM 2582 C C . ASP A 1 363 ? -26.940 4.202 -2.739 1.00 84.62 363 ASP A C 1
ATOM 2584 O O . ASP A 1 363 ? -25.962 3.467 -2.785 1.00 84.62 363 ASP A O 1
ATOM 2588 N N . GLN A 1 364 ? -27.310 4.803 -1.600 1.00 86.75 364 GLN A N 1
ATOM 2589 C CA . GLN A 1 364 ? -26.611 4.598 -0.327 1.00 86.75 364 GLN A CA 1
ATOM 2590 C C . GLN A 1 364 ? -26.650 3.134 0.133 1.00 86.75 364 GLN A C 1
ATOM 2592 O O . GLN A 1 364 ? -25.669 2.645 0.681 1.00 86.75 364 GLN A O 1
ATOM 2597 N N . ASP A 1 365 ? -27.787 2.442 -0.019 1.00 86.31 365 ASP A N 1
ATOM 2598 C CA . ASP A 1 365 ? -27.888 1.005 0.284 1.00 86.31 365 ASP A CA 1
ATOM 2599 C C . ASP A 1 365 ? -27.049 0.162 -0.687 1.00 86.31 365 ASP A C 1
ATOM 2601 O O . ASP A 1 365 ? -26.407 -0.800 -0.266 1.00 86.31 365 ASP A O 1
ATOM 2605 N N . PHE A 1 366 ? -27.009 0.538 -1.967 1.00 85.25 366 PHE A N 1
ATOM 2606 C CA . PHE A 1 366 ? -26.190 -0.126 -2.976 1.00 85.25 366 PHE A CA 1
ATOM 2607 C C . PHE A 1 366 ? -24.687 0.035 -2.704 1.00 85.25 366 PHE A C 1
ATOM 2609 O O . PHE A 1 366 ? -23.983 -0.973 -2.648 1.00 85.25 366 PHE A O 1
ATOM 2616 N N . GLU A 1 367 ? -24.208 1.265 -2.490 1.00 86.00 367 GLU A N 1
ATOM 2617 C CA . GLU A 1 367 ? -22.793 1.581 -2.241 1.00 86.00 367 GLU A CA 1
ATOM 2618 C C . GLU A 1 367 ? -22.293 0.954 -0.938 1.00 86.00 367 GLU A C 1
ATOM 2620 O O . GLU A 1 367 ? -21.293 0.239 -0.957 1.00 86.00 367 GLU A O 1
ATOM 2625 N N . ILE A 1 368 ? -23.038 1.091 0.167 1.00 87.94 368 ILE A N 1
ATOM 2626 C CA . ILE A 1 368 ? -22.697 0.415 1.431 1.00 87.94 368 ILE A CA 1
ATOM 2627 C C . ILE A 1 368 ? -22.736 -1.111 1.255 1.00 87.94 368 ILE A C 1
ATOM 2629 O O . ILE A 1 368 ? -21.903 -1.819 1.819 1.00 87.94 368 ILE A O 1
ATOM 2633 N N . GLY A 1 369 ? -23.654 -1.637 0.439 1.00 86.00 369 GLY A N 1
ATOM 2634 C CA . GLY A 1 369 ? -23.678 -3.050 0.062 1.00 86.00 369 GLY A CA 1
ATOM 2635 C C . GLY A 1 369 ? -22.416 -3.500 -0.685 1.00 86.00 369 GLY A C 1
ATOM 2636 O O . GLY A 1 369 ? -21.914 -4.592 -0.410 1.00 86.00 369 GLY A O 1
ATOM 2637 N N . GLN A 1 370 ? -21.864 -2.663 -1.574 1.00 85.19 370 GLN A N 1
ATOM 2638 C CA . GLN A 1 370 ? -20.580 -2.933 -2.233 1.00 85.19 370 GLN A CA 1
ATOM 2639 C C . GLN A 1 370 ? -19.417 -2.865 -1.234 1.00 85.19 370 GLN A C 1
ATOM 2641 O O . GLN A 1 370 ? -18.598 -3.782 -1.208 1.00 85.19 370 GLN A O 1
ATOM 2646 N N . ASP A 1 371 ? -19.374 -1.851 -0.364 1.00 87.25 371 ASP A N 1
ATOM 2647 C CA . ASP A 1 371 ? -18.352 -1.723 0.684 1.00 87.25 371 ASP A CA 1
ATOM 2648 C C . ASP A 1 371 ? -18.332 -2.963 1.605 1.00 87.25 371 ASP A C 1
ATOM 2650 O O . ASP A 1 371 ? -17.268 -3.523 1.890 1.00 87.25 371 ASP A O 1
ATOM 2654 N N . VAL A 1 372 ? -19.506 -3.464 2.014 1.00 86.75 372 VAL A N 1
ATOM 2655 C CA . VAL A 1 372 ? -19.641 -4.713 2.788 1.00 86.75 372 VAL A CA 1
ATOM 2656 C C . VAL A 1 372 ? -19.156 -5.928 1.992 1.00 86.75 372 VAL A C 1
ATOM 2658 O O . VAL A 1 372 ? -18.439 -6.762 2.549 1.00 86.75 372 VAL A O 1
ATOM 2661 N N . ALA A 1 373 ? -19.506 -6.038 0.706 1.00 84.69 373 ALA A N 1
ATOM 2662 C CA . ALA A 1 373 ? -19.095 -7.153 -0.154 1.00 84.69 373 ALA A CA 1
ATOM 2663 C C . ALA A 1 373 ? -17.576 -7.185 -0.410 1.00 84.69 373 ALA A C 1
ATOM 2665 O O . ALA A 1 373 ? -16.981 -8.262 -0.438 1.00 84.69 373 ALA A O 1
ATOM 2666 N N . LEU A 1 374 ? -16.938 -6.015 -0.514 1.00 83.38 374 LEU A N 1
ATOM 2667 C CA . LEU A 1 374 ? -15.479 -5.845 -0.553 1.00 83.38 374 LEU A CA 1
ATOM 2668 C C . LEU A 1 374 ? -14.810 -6.122 0.805 1.00 83.38 374 LEU A C 1
ATOM 2670 O O . LEU A 1 374 ? -13.587 -6.213 0.899 1.00 83.38 374 LEU A O 1
ATOM 2674 N N . GLY A 1 375 ? -15.597 -6.255 1.875 1.00 86.50 375 GLY A N 1
ATOM 2675 C CA . GLY A 1 375 ? -15.104 -6.478 3.226 1.00 86.50 375 GLY A CA 1
ATOM 2676 C C . GLY A 1 375 ? -14.523 -5.229 3.889 1.00 86.50 375 GLY A C 1
ATOM 2677 O O . GLY A 1 375 ? -13.821 -5.385 4.895 1.00 86.50 375 GLY A O 1
ATOM 2678 N N . ALA A 1 376 ? -14.829 -4.028 3.383 1.00 89.19 376 ALA A N 1
ATOM 2679 C CA . ALA A 1 376 ? -14.375 -2.750 3.926 1.00 89.19 376 ALA A CA 1
ATOM 2680 C C . ALA A 1 376 ? -14.667 -2.638 5.431 1.00 89.19 376 ALA A C 1
ATOM 2682 O O . ALA A 1 376 ? -15.640 -3.190 5.955 1.00 89.19 376 ALA A O 1
ATOM 2683 N N . LYS A 1 377 ? -13.768 -1.963 6.150 1.00 90.88 377 LYS A N 1
ATOM 2684 C CA . LYS A 1 377 ? -13.808 -1.831 7.615 1.00 90.88 377 LYS A CA 1
ATOM 2685 C C . LYS A 1 377 ? -13.911 -0.384 8.062 1.00 90.88 377 LYS A C 1
ATOM 2687 O O . LYS A 1 377 ? -14.577 -0.109 9.060 1.00 90.88 377 LYS A O 1
ATOM 2692 N N . TYR A 1 378 ? -13.345 0.520 7.269 1.00 93.38 378 TYR A N 1
ATOM 2693 C CA . TYR A 1 378 ? -13.567 1.954 7.377 1.00 93.38 378 TYR A CA 1
ATOM 2694 C C . TYR A 1 378 ? -14.272 2.503 6.139 1.00 93.38 378 TYR A C 1
ATOM 2696 O O . TYR A 1 378 ? -14.005 2.057 5.026 1.00 93.38 378 TYR A O 1
ATOM 2704 N N . VAL A 1 379 ? -15.136 3.496 6.342 1.00 92.44 379 VAL A N 1
ATOM 2705 C CA . VAL A 1 379 ? -15.648 4.366 5.274 1.00 92.44 379 VAL A CA 1
ATOM 2706 C C . VAL A 1 379 ? -15.418 5.811 5.693 1.00 92.44 379 VAL A C 1
ATOM 2708 O O . VAL A 1 379 ? -15.862 6.213 6.771 1.00 92.44 379 VAL A O 1
ATOM 2711 N N . ARG A 1 380 ? -14.727 6.590 4.855 1.00 92.00 380 ARG A N 1
ATOM 2712 C CA . ARG A 1 380 ? -14.514 8.029 5.071 1.00 92.00 380 ARG A CA 1
ATOM 2713 C C . ARG A 1 380 ? -15.544 8.868 4.334 1.00 92.00 380 ARG A C 1
ATOM 2715 O O . ARG A 1 380 ? -15.776 8.650 3.145 1.00 92.00 380 ARG A O 1
ATOM 2722 N N . ILE A 1 381 ? -16.124 9.821 5.061 1.00 87.44 381 ILE A N 1
ATOM 2723 C CA . ILE A 1 381 ? -17.252 10.657 4.633 1.00 87.44 381 ILE A CA 1
ATOM 2724 C C . ILE A 1 381 ? -17.337 11.975 5.420 1.00 87.44 381 ILE A C 1
ATOM 2726 O O . ILE A 1 381 ? -16.799 12.107 6.521 1.00 87.44 381 ILE A O 1
ATOM 2730 N N . GLY A 1 382 ? -18.111 12.925 4.890 1.00 84.31 382 GLY A N 1
ATOM 2731 C CA . GLY A 1 382 ? -18.590 14.089 5.643 1.00 84.31 382 GLY A CA 1
ATOM 2732 C C . GLY A 1 382 ? -19.573 13.745 6.787 1.00 84.31 382 GLY A C 1
ATOM 2733 O O . GLY A 1 382 ? -20.100 12.630 6.862 1.00 84.31 382 GLY A O 1
ATOM 2734 N N . PRO A 1 383 ? -19.870 14.701 7.689 1.00 82.94 383 PRO A N 1
ATOM 2735 C CA . PRO A 1 383 ? -20.565 14.444 8.946 1.00 82.94 383 PRO A CA 1
ATOM 2736 C C . PRO A 1 383 ? -22.092 14.439 8.780 1.00 82.94 383 PRO A C 1
ATOM 2738 O O . PRO A 1 383 ? -22.713 15.502 8.703 1.00 82.94 383 PRO A O 1
ATOM 2741 N N . THR A 1 384 ? -22.721 13.255 8.798 1.00 87.31 384 THR A N 1
ATOM 2742 C CA . THR A 1 384 ? -24.184 13.126 8.972 1.00 87.31 384 THR A CA 1
ATOM 2743 C C . THR A 1 384 ? -24.551 11.963 9.899 1.00 87.31 384 THR A C 1
ATOM 2745 O O . THR A 1 384 ? -24.039 10.853 9.766 1.00 87.31 384 THR A O 1
ATOM 2748 N N . ASP A 1 385 ? -25.466 12.190 10.848 1.00 89.50 385 ASP A N 1
ATOM 2749 C CA . ASP A 1 385 ? -25.881 11.148 11.802 1.00 89.50 385 ASP A CA 1
ATOM 2750 C C . ASP A 1 385 ? -26.581 9.957 11.121 1.00 89.50 385 ASP A C 1
ATOM 2752 O O . ASP A 1 385 ? -26.433 8.820 11.567 1.00 89.50 385 ASP A O 1
ATOM 2756 N N . ALA A 1 386 ? -27.327 10.197 10.036 1.00 89.69 386 ALA A N 1
ATOM 2757 C CA . ALA A 1 386 ? -28.092 9.160 9.343 1.00 89.69 386 ALA A CA 1
ATOM 2758 C C . ALA A 1 386 ? -27.184 8.133 8.646 1.00 89.69 386 ALA A C 1
ATOM 2760 O O . ALA A 1 386 ? -27.386 6.928 8.797 1.00 89.69 386 ALA A O 1
ATOM 2761 N N . ILE A 1 387 ? -26.150 8.591 7.931 1.00 89.06 387 ILE A N 1
ATOM 2762 C CA . ILE A 1 387 ? -25.225 7.679 7.245 1.00 89.06 387 ILE A CA 1
ATOM 2763 C C . ILE A 1 387 ? -24.284 6.985 8.244 1.00 89.06 387 ILE A C 1
ATOM 2765 O O . ILE A 1 387 ? -23.978 5.809 8.069 1.00 89.06 387 ILE A O 1
ATOM 2769 N N . ILE A 1 388 ? -23.909 7.658 9.345 1.00 92.81 388 ILE A N 1
ATOM 2770 C CA . ILE A 1 388 ? -23.150 7.055 10.455 1.00 92.81 388 ILE A CA 1
ATOM 2771 C C . ILE A 1 388 ? -23.907 5.855 11.033 1.00 92.81 388 ILE A C 1
ATOM 2773 O O . ILE A 1 388 ? -23.325 4.784 11.196 1.00 92.81 388 ILE A O 1
ATOM 2777 N N . GLN A 1 389 ? -25.211 6.001 11.295 1.00 94.31 389 GLN A N 1
ATOM 2778 C CA . GLN A 1 389 ? -26.057 4.890 11.747 1.00 94.31 389 GLN A CA 1
ATOM 2779 C C . GLN A 1 389 ? -26.080 3.744 10.732 1.00 94.31 389 GLN A C 1
ATOM 2781 O O . GLN A 1 389 ? -25.957 2.584 11.124 1.00 94.31 389 GLN A O 1
ATOM 2786 N N . LYS A 1 390 ? -26.202 4.068 9.440 1.00 93.31 390 LYS A N 1
ATOM 2787 C CA . LYS A 1 390 ? -26.290 3.093 8.344 1.00 93.31 390 LYS A CA 1
ATOM 2788 C C . LYS A 1 390 ? -25.006 2.269 8.193 1.00 93.31 390 LYS A C 1
ATOM 2790 O O . LYS A 1 390 ? -25.077 1.046 8.101 1.00 93.31 390 LYS A O 1
ATOM 2795 N N . LEU A 1 391 ? -23.841 2.916 8.248 1.00 94.19 391 LEU A N 1
ATOM 2796 C CA . LEU A 1 391 ? -22.527 2.263 8.207 1.00 94.19 391 LEU A CA 1
ATOM 2797 C C . LEU A 1 391 ? -22.293 1.377 9.439 1.00 94.19 391 LEU A C 1
ATOM 2799 O O . LEU A 1 391 ? -21.955 0.201 9.296 1.00 94.19 391 LEU A O 1
ATOM 2803 N N . LEU A 1 392 ? -22.567 1.899 10.641 1.00 95.62 392 LEU A N 1
ATOM 2804 C CA . LEU A 1 392 ? -22.416 1.148 11.894 1.00 95.62 392 LEU A CA 1
ATOM 2805 C C . LEU A 1 392 ? -23.330 -0.083 11.957 1.00 95.62 392 LEU A C 1
ATOM 2807 O O . LEU A 1 392 ? -22.906 -1.133 12.438 1.00 95.62 392 LEU A O 1
ATOM 2811 N N . ALA A 1 393 ? -24.561 0.016 11.447 1.00 95.44 393 ALA A N 1
ATOM 2812 C CA . ALA A 1 393 ? -25.487 -1.115 11.351 1.00 95.44 393 ALA A CA 1
ATOM 2813 C C . ALA A 1 393 ? -24.988 -2.225 10.405 1.00 95.44 393 ALA A C 1
ATOM 2815 O O . ALA A 1 393 ? -25.333 -3.388 10.599 1.00 95.44 393 ALA A O 1
ATOM 2816 N N . ASN A 1 394 ? -24.142 -1.877 9.431 1.00 93.50 394 ASN A N 1
ATOM 2817 C CA . ASN A 1 394 ? -23.492 -2.804 8.503 1.00 93.50 394 ASN A CA 1
ATOM 2818 C C . ASN A 1 394 ? -22.088 -3.252 8.968 1.00 93.50 394 ASN A C 1
ATOM 2820 O O . ASN A 1 394 ? -21.372 -3.924 8.230 1.00 93.50 394 ASN A O 1
ATOM 2824 N N . GLY A 1 395 ? -21.680 -2.909 10.197 1.00 93.25 395 GLY A N 1
ATOM 2825 C CA . GLY A 1 395 ? -20.385 -3.310 10.760 1.00 93.25 395 GLY A CA 1
ATOM 2826 C C . GLY A 1 395 ? -19.177 -2.554 10.195 1.00 93.25 395 GLY A C 1
ATOM 2827 O O . GLY A 1 395 ? -18.043 -2.983 10.414 1.00 93.25 395 GLY A O 1
ATOM 2828 N N . ILE A 1 396 ? -19.404 -1.439 9.497 1.00 93.94 396 ILE A N 1
ATOM 2829 C CA . ILE A 1 396 ? -18.364 -0.537 8.997 1.00 93.94 396 ILE A CA 1
ATOM 2830 C C . ILE A 1 396 ? -18.183 0.604 10.001 1.00 93.94 396 ILE A C 1
ATOM 2832 O O . ILE A 1 396 ? -19.158 1.191 10.469 1.00 93.94 396 ILE A O 1
ATOM 2836 N N . THR A 1 397 ? -16.936 0.940 10.327 1.00 95.31 397 THR A N 1
ATOM 2837 C CA . THR A 1 397 ? -16.607 2.052 11.229 1.00 95.31 397 THR A CA 1
ATOM 2838 C C . THR A 1 397 ? -16.432 3.349 10.424 1.00 95.31 397 THR A C 1
ATOM 2840 O O . THR A 1 397 ? -15.548 3.418 9.571 1.00 95.31 397 THR A O 1
ATOM 2843 N N . PRO A 1 398 ? -17.226 4.405 10.660 1.00 94.44 398 PRO A N 1
ATOM 2844 C CA . PRO A 1 398 ? -17.058 5.671 9.949 1.00 94.44 398 PRO A CA 1
ATOM 2845 C C . PRO A 1 398 ? -15.802 6.444 10.382 1.00 94.44 398 PRO A C 1
ATOM 2847 O O . PRO A 1 398 ? -15.537 6.589 11.578 1.00 94.44 398 PRO A O 1
ATOM 2850 N N . ILE A 1 399 ? -15.086 7.014 9.411 1.00 94.25 399 ILE A N 1
ATOM 2851 C CA . ILE A 1 399 ? -14.125 8.107 9.611 1.00 94.25 399 ILE A CA 1
ATOM 2852 C C . ILE A 1 399 ? -14.824 9.392 9.171 1.00 94.25 399 ILE A C 1
ATOM 2854 O O . ILE A 1 399 ? -15.221 9.515 8.011 1.00 94.25 399 ILE A O 1
ATOM 2858 N N . ILE A 1 400 ? -15.035 10.319 10.104 1.00 91.88 400 ILE A N 1
ATOM 2859 C CA . ILE A 1 400 ? -15.823 11.525 9.854 1.00 91.88 400 ILE A CA 1
ATOM 2860 C C . ILE A 1 400 ? -14.916 12.735 9.689 1.00 91.88 400 ILE A C 1
ATOM 2862 O O . ILE A 1 400 ? -14.226 13.147 10.623 1.00 91.88 400 ILE A O 1
ATOM 2866 N N . LEU A 1 401 ? -14.990 13.309 8.491 1.00 89.19 401 LEU A N 1
ATOM 2867 C CA . LEU A 1 401 ? -14.264 14.486 8.050 1.00 89.19 401 LEU A CA 1
ATOM 2868 C C . LEU A 1 401 ? -14.986 15.767 8.484 1.00 89.19 401 LEU A C 1
ATOM 2870 O O . LEU A 1 401 ? -16.103 16.047 8.043 1.00 89.19 401 LEU A O 1
ATOM 2874 N N . PHE A 1 402 ? -14.355 16.574 9.334 1.00 86.56 402 PHE A N 1
ATOM 2875 C CA . PHE A 1 402 ? -14.919 17.836 9.813 1.00 86.56 402 PHE A CA 1
ATOM 2876 C C . PHE A 1 402 ? -14.224 19.039 9.165 1.00 86.56 402 PHE A C 1
ATOM 2878 O O . PHE A 1 402 ? -13.185 19.499 9.633 1.00 86.56 402 PHE A O 1
ATOM 2885 N N . GLY A 1 403 ? -14.854 19.584 8.119 1.00 74.69 403 GLY A N 1
ATOM 2886 C CA . GLY A 1 403 ? -14.421 20.795 7.410 1.00 74.69 403 GLY A CA 1
ATOM 2887 C C . GLY A 1 403 ? -13.471 20.536 6.233 1.00 74.69 403 GLY A C 1
ATOM 2888 O O . GLY A 1 403 ? -13.105 19.400 5.951 1.00 74.69 403 GLY A O 1
ATOM 2889 N N . GLY A 1 404 ? -13.088 21.604 5.527 1.00 60.97 404 GLY A N 1
ATOM 2890 C CA . GLY A 1 404 ? -12.164 21.551 4.389 1.00 60.97 404 GLY A CA 1
ATOM 2891 C C . GLY A 1 404 ? -12.085 22.883 3.631 1.00 60.97 404 GLY A C 1
ATOM 2892 O O . GLY A 1 404 ? -13.114 23.520 3.425 1.00 60.97 404 GLY A O 1
ATOM 2893 N N . ASN A 1 405 ? -10.867 23.258 3.210 1.00 53.31 405 ASN A N 1
ATOM 2894 C CA . ASN A 1 405 ? -10.491 24.467 2.447 1.00 53.31 405 ASN A CA 1
ATOM 2895 C C . ASN A 1 405 ? -10.776 25.844 3.134 1.00 53.31 405 ASN A C 1
ATOM 2897 O O . ASN A 1 405 ? -11.916 26.144 3.475 1.00 53.31 405 ASN A O 1
ATOM 2901 N N . PRO A 1 406 ? -9.781 26.749 3.290 1.00 48.44 406 PRO A N 1
ATOM 2902 C CA . PRO A 1 406 ? -9.989 28.091 3.862 1.00 48.44 406 PRO A CA 1
ATOM 2903 C C . PRO A 1 406 ? -10.669 29.093 2.901 1.00 48.44 406 PRO A C 1
ATOM 2905 O O . PRO A 1 406 ? -10.951 30.226 3.288 1.00 48.44 406 PRO A O 1
ATOM 2908 N N . THR A 1 407 ? -10.921 28.692 1.653 1.00 49.50 407 THR A N 1
ATOM 2909 C CA . THR A 1 407 ? -11.427 29.521 0.541 1.00 49.50 407 THR A CA 1
ATOM 2910 C C . THR A 1 407 ? -12.786 29.066 -0.011 1.00 49.50 407 THR A C 1
ATOM 2912 O O . THR A 1 407 ? -13.300 29.688 -0.941 1.00 49.50 407 THR A O 1
ATOM 2915 N N . TYR A 1 408 ? -13.402 28.026 0.561 1.00 39.44 408 TYR A N 1
ATOM 2916 C CA . TYR A 1 408 ? -14.794 27.629 0.293 1.00 39.44 408 TYR A CA 1
ATOM 2917 C C . TYR A 1 408 ? -15.587 27.635 1.618 1.00 39.44 408 TYR A C 1
ATOM 2919 O O . TYR A 1 408 ? -14.975 27.530 2.680 1.00 39.44 408 TYR A O 1
ATOM 2927 N N . PRO A 1 409 ? -16.910 27.898 1.626 1.00 39.84 409 PRO A N 1
ATOM 2928 C CA . PRO A 1 409 ? -17.502 28.814 2.606 1.00 39.84 409 PRO A CA 1
ATOM 2929 C C . PRO A 1 409 ? -17.893 28.174 3.949 1.00 39.84 409 PRO A C 1
ATOM 2931 O O . PRO A 1 409 ? -19.040 28.255 4.378 1.00 39.84 409 PRO A O 1
ATOM 2934 N N . TRP A 1 410 ? -16.913 27.626 4.665 1.00 48.78 410 TRP A N 1
ATOM 2935 C CA . TRP A 1 410 ? -17.016 27.316 6.088 1.00 48.78 410 TRP A CA 1
ATOM 2936 C C . TRP A 1 410 ? -15.828 27.919 6.833 1.00 48.78 410 TRP A C 1
ATOM 2938 O O . TRP A 1 410 ? -14.929 27.217 7.293 1.00 48.78 410 TRP A O 1
ATOM 2948 N N . THR A 1 411 ? -15.860 29.247 6.997 1.00 52.00 411 THR A N 1
ATOM 2949 C CA . THR A 1 411 ? -14.992 29.994 7.922 1.00 52.00 411 THR A CA 1
ATOM 2950 C C . THR A 1 411 ? -15.353 29.655 9.371 1.00 52.00 411 THR A C 1
ATOM 2952 O O . THR A 1 411 ? -15.852 30.494 10.120 1.00 52.00 411 THR A O 1
ATOM 2955 N N . THR A 1 412 ? -15.162 28.394 9.748 1.00 65.75 412 THR A N 1
ATOM 2956 C CA . THR A 1 412 ? -15.237 27.947 11.133 1.00 65.75 412 THR A CA 1
ATOM 2957 C C . THR A 1 412 ? -14.013 28.487 11.853 1.00 65.75 412 THR A C 1
ATOM 2959 O O . THR A 1 412 ? -12.894 28.293 11.403 1.00 65.75 412 THR A O 1
ATOM 2962 N N . THR A 1 413 ? -14.188 29.192 12.965 1.00 83.94 413 THR A N 1
ATOM 2963 C CA . THR A 1 413 ? -13.081 29.423 13.899 1.00 83.94 413 THR A CA 1
ATOM 2964 C C . THR A 1 413 ? -12.750 28.114 14.632 1.00 83.94 413 THR A C 1
ATOM 2966 O O . THR A 1 413 ? -13.597 27.211 14.671 1.00 83.94 413 THR A O 1
ATOM 2969 N N . PRO A 1 414 ? -11.593 28.003 15.316 1.00 88.50 414 PRO A N 1
ATOM 2970 C CA . PRO A 1 414 ? -11.300 26.848 16.168 1.00 88.50 414 PRO A CA 1
ATOM 2971 C C . PRO A 1 414 ? -12.422 26.543 17.175 1.00 88.50 414 PRO A C 1
ATOM 2973 O O . PRO A 1 414 ? -12.696 25.383 17.462 1.00 88.50 414 PRO A O 1
ATOM 2976 N N . GLN A 1 415 ? -13.128 27.568 17.670 1.00 87.19 415 GLN A N 1
ATOM 2977 C CA . GLN A 1 415 ? -14.264 27.419 18.588 1.00 87.19 415 GLN A CA 1
ATOM 2978 C C . GLN A 1 415 ? -15.526 26.873 17.901 1.00 87.19 415 GLN A C 1
ATOM 2980 O O . GLN A 1 415 ? -16.258 26.092 18.506 1.00 87.19 415 GLN A O 1
ATOM 2985 N N . GLN A 1 416 ? -15.796 27.260 16.651 1.00 85.69 416 GLN A N 1
ATOM 2986 C CA . GLN A 1 416 ? -16.935 26.731 15.891 1.00 85.69 416 GLN A CA 1
ATOM 2987 C C . GLN A 1 416 ? -16.704 25.265 15.506 1.00 85.69 416 GLN A C 1
ATOM 2989 O O . GLN A 1 416 ? -17.601 24.444 15.697 1.00 85.69 416 GLN A O 1
ATOM 2994 N N . LEU A 1 417 ? -15.488 24.927 15.068 1.00 87.44 417 LEU A N 1
ATOM 2995 C CA . LEU A 1 417 ? -15.073 23.552 14.790 1.00 87.44 417 LEU A CA 1
ATOM 2996 C C . LEU A 1 417 ? -15.130 22.676 16.060 1.00 87.44 417 LEU A C 1
ATOM 2998 O O . LEU A 1 417 ? -15.724 21.599 16.042 1.00 87.44 417 LEU A O 1
ATOM 3002 N N . ALA A 1 418 ? -14.609 23.175 17.188 1.00 91.00 418 ALA A N 1
ATOM 3003 C CA . ALA A 1 418 ? -14.709 22.524 18.498 1.00 91.00 418 ALA A CA 1
ATOM 3004 C C . ALA A 1 418 ? -16.168 22.272 18.932 1.00 91.00 418 ALA A C 1
ATOM 3006 O O . ALA A 1 418 ? -16.499 21.189 19.412 1.00 91.00 418 ALA A O 1
ATOM 3007 N N . SER A 1 419 ? -17.058 23.250 18.735 1.00 88.44 419 SER A N 1
ATOM 3008 C CA . SER A 1 419 ? -18.488 23.120 19.052 1.00 88.44 419 SER A CA 1
ATOM 3009 C C . SER A 1 419 ? -19.172 22.047 18.194 1.00 88.44 419 SER A C 1
ATOM 3011 O O . SER A 1 419 ? -19.874 21.180 18.721 1.00 88.44 419 SER A O 1
ATOM 3013 N N . GLN A 1 420 ? -18.908 22.046 16.882 1.00 88.12 420 GLN A N 1
ATOM 3014 C CA . GLN A 1 420 ? -19.439 21.046 15.954 1.00 88.12 420 GLN A CA 1
ATOM 3015 C C . GLN A 1 420 ? -18.992 19.631 16.340 1.00 88.12 420 GLN A C 1
ATOM 3017 O O . GLN A 1 420 ? -19.833 18.736 16.471 1.00 88.12 420 GLN A O 1
ATOM 3022 N N . VAL A 1 421 ? -17.688 19.424 16.551 1.00 92.56 421 VAL A N 1
ATOM 3023 C CA . VAL A 1 421 ? -17.157 18.089 16.845 1.00 92.56 421 VAL A CA 1
ATOM 3024 C C . VAL A 1 421 ? -17.562 17.600 18.236 1.00 92.56 421 VAL A C 1
ATOM 3026 O O . VAL A 1 421 ? -17.901 16.430 18.373 1.00 92.56 421 VAL A O 1
ATOM 3029 N N . SER A 1 422 ? -17.644 18.473 19.248 1.00 91.62 422 SER A N 1
ATOM 3030 C CA . SER A 1 422 ? -18.122 18.115 20.597 1.00 91.62 422 SER A CA 1
ATOM 3031 C C . SER A 1 422 ? -19.538 17.521 20.566 1.00 91.62 422 SER A C 1
ATOM 3033 O O . SER A 1 422 ? -19.820 16.517 21.229 1.00 91.62 422 SER A O 1
ATOM 3035 N N . GLY A 1 423 ? -20.416 18.072 19.718 1.00 89.56 423 GLY A N 1
ATOM 3036 C CA . GLY A 1 423 ? -21.758 17.537 19.495 1.00 89.56 423 GLY A CA 1
ATOM 3037 C C . GLY A 1 423 ? -21.756 16.120 18.911 1.00 89.56 423 GLY A C 1
ATOM 3038 O O . GLY A 1 423 ? -22.554 15.288 19.344 1.00 89.56 423 GLY A O 1
ATOM 3039 N N . TYR A 1 424 ? -20.861 15.825 17.963 1.00 93.56 424 TYR A N 1
ATOM 3040 C CA . TYR A 1 424 ? -20.690 14.475 17.410 1.00 93.56 424 TYR A CA 1
ATOM 3041 C C . TYR A 1 424 ? -20.021 13.526 18.413 1.00 93.56 424 TYR A C 1
ATOM 3043 O O . TYR A 1 424 ? -20.520 12.423 18.617 1.00 93.56 424 TYR A O 1
ATOM 3051 N N . ALA A 1 425 ? -18.967 13.969 19.101 1.00 93.94 425 ALA A N 1
ATOM 3052 C CA . ALA A 1 425 ? -18.249 13.198 20.114 1.00 93.94 425 ALA A CA 1
ATOM 3053 C C . ALA A 1 425 ? -19.161 12.752 21.265 1.00 93.94 425 ALA A C 1
ATOM 3055 O O . ALA A 1 425 ? -19.108 11.597 21.683 1.00 93.94 425 ALA A O 1
ATOM 3056 N N . SER A 1 426 ? -20.082 13.620 21.691 1.00 93.81 426 SER A N 1
ATOM 3057 C CA . SER A 1 426 ? -21.094 13.306 22.709 1.00 93.81 426 SER A CA 1
ATOM 3058 C C . SER A 1 426 ? -22.127 12.261 22.256 1.00 93.81 426 SER A C 1
ATOM 3060 O O . SER A 1 426 ? -22.686 11.558 23.094 1.00 93.81 426 SER A O 1
ATOM 3062 N N . ARG A 1 427 ? -22.408 12.148 20.946 1.00 94.81 427 ARG A N 1
ATOM 3063 C CA . ARG A 1 427 ? -23.363 11.167 20.385 1.00 94.81 427 ARG A CA 1
ATOM 3064 C C . ARG A 1 427 ? -22.707 9.833 20.033 1.00 94.81 427 ARG A C 1
ATOM 3066 O O . ARG A 1 427 ? -23.287 8.774 20.273 1.00 94.81 427 ARG A O 1
ATOM 3073 N N . TRP A 1 428 ? -21.518 9.888 19.440 1.00 95.88 428 TRP A N 1
ATOM 3074 C CA . TRP A 1 428 ? -20.874 8.744 18.797 1.00 95.88 428 TRP A CA 1
ATOM 3075 C C . TRP A 1 428 ? -19.727 8.151 19.608 1.00 95.88 428 TRP A C 1
ATOM 3077 O O . TRP A 1 428 ? -19.453 6.959 19.468 1.00 95.88 428 TRP A O 1
ATOM 3087 N N . GLY A 1 429 ? -19.099 8.921 20.498 1.00 94.75 429 GLY A N 1
ATOM 3088 C CA . GLY A 1 429 ? -18.014 8.440 21.347 1.00 94.75 429 GLY A CA 1
ATOM 3089 C C . GLY A 1 429 ? -16.896 7.797 20.525 1.00 94.75 429 GLY A C 1
ATOM 3090 O O . GLY A 1 429 ? -16.446 8.353 19.530 1.00 94.75 429 GLY A O 1
ATOM 3091 N N . ASN A 1 430 ? -16.487 6.591 20.903 1.00 92.38 430 ASN A N 1
ATOM 3092 C CA . ASN A 1 430 ? -15.476 5.798 20.201 1.00 92.38 430 ASN A CA 1
ATOM 3093 C C . ASN A 1 430 ? -16.025 4.925 19.047 1.00 92.38 430 ASN A C 1
ATOM 3095 O O . ASN A 1 430 ? -15.313 4.041 18.581 1.00 92.38 430 ASN A O 1
ATOM 3099 N N . LYS A 1 431 ? -17.276 5.123 18.599 1.00 94.75 431 LYS A N 1
ATOM 3100 C CA . LYS A 1 431 ? -17.857 4.379 17.459 1.00 94.75 431 LYS A CA 1
ATOM 3101 C C . LYS A 1 431 ? -17.416 4.914 16.095 1.00 94.75 431 LYS A C 1
ATOM 3103 O O . LYS A 1 431 ? -17.609 4.233 15.098 1.00 94.75 431 LYS A O 1
ATOM 3108 N N . ILE A 1 432 ? -16.881 6.131 16.048 1.00 95.31 432 ILE A N 1
ATOM 3109 C CA . ILE A 1 432 ? -16.368 6.776 14.836 1.00 95.31 432 ILE A CA 1
ATOM 3110 C C . ILE A 1 432 ? -14.948 7.289 15.088 1.00 95.31 432 ILE A C 1
ATOM 3112 O O . ILE A 1 432 ? -14.539 7.480 16.238 1.00 95.31 432 ILE A O 1
ATOM 3116 N N . LEU A 1 433 ? -14.220 7.531 14.005 1.00 96.25 433 LEU A N 1
ATOM 3117 C CA . LEU A 1 433 ? -12.944 8.244 13.987 1.00 96.25 433 LEU A CA 1
ATOM 3118 C C . LEU A 1 433 ? -13.192 9.711 13.598 1.00 96.25 433 LEU A C 1
ATOM 3120 O O . LEU A 1 433 ? -14.096 9.998 12.811 1.00 96.25 433 LEU A O 1
ATOM 3124 N N . TYR A 1 434 ? -12.409 10.634 14.158 1.00 95.69 434 TYR A N 1
ATOM 3125 C CA . TYR A 1 434 ? -12.615 12.083 14.030 1.00 95.69 434 TYR A CA 1
ATOM 3126 C C . TYR A 1 434 ? -11.446 12.717 13.278 1.00 95.69 434 TYR A C 1
ATOM 3128 O O . TYR A 1 434 ? -10.341 12.769 13.811 1.00 95.69 434 TYR A O 1
ATOM 3136 N N . GLU A 1 435 ? -11.686 13.223 12.073 1.00 94.12 435 GLU A N 1
ATOM 3137 C CA . GLU A 1 435 ? -10.659 13.788 11.193 1.00 94.12 435 GLU A CA 1
ATOM 3138 C C . GLU A 1 435 ? -10.847 15.305 11.027 1.00 94.12 435 GLU A C 1
ATOM 3140 O O . GLU A 1 435 ? -11.960 15.792 10.804 1.00 94.12 435 GLU A O 1
ATOM 3145 N N . CYS A 1 436 ? -9.762 16.062 11.203 1.00 92.44 436 CYS A N 1
ATOM 3146 C CA . CYS A 1 436 ? -9.800 17.515 11.376 1.00 92.44 436 CYS A CA 1
ATOM 3147 C C . CYS A 1 436 ? -9.326 18.285 10.129 1.00 92.44 436 CYS A C 1
ATOM 3149 O O . CYS A 1 436 ? -8.125 18.554 10.020 1.00 92.44 436 CYS A O 1
ATOM 3151 N N . LEU A 1 437 ? -10.278 18.774 9.317 1.00 87.75 437 LEU A N 1
ATOM 3152 C CA . LEU A 1 437 ? -10.108 19.445 8.007 1.00 87.75 437 LEU A CA 1
ATOM 3153 C C . LEU A 1 437 ? -9.695 18.494 6.861 1.00 87.75 437 LEU A C 1
ATOM 3155 O O . LEU A 1 437 ? -9.653 17.294 7.090 1.00 87.75 437 LEU A O 1
ATOM 3159 N N . ASN A 1 438 ? -9.481 19.024 5.641 1.00 85.38 438 ASN A N 1
ATOM 3160 C CA . ASN A 1 438 ? -9.126 18.257 4.431 1.00 85.38 438 ASN A CA 1
ATOM 3161 C C . ASN A 1 438 ? -7.964 18.884 3.624 1.00 85.38 438 ASN A C 1
ATOM 3163 O O . ASN A 1 438 ? -8.031 20.077 3.297 1.00 85.38 438 ASN A O 1
ATOM 3167 N N . GLU A 1 439 ? -6.980 18.060 3.238 1.00 82.06 439 GLU A N 1
ATOM 3168 C CA . GLU A 1 439 ? -5.838 18.347 2.352 1.00 82.06 439 GLU A CA 1
ATOM 3169 C C . GLU A 1 439 ? -5.063 19.649 2.666 1.00 82.06 439 GLU A C 1
ATOM 3171 O O . GLU A 1 439 ? -4.778 20.474 1.787 1.00 82.06 439 GLU A O 1
ATOM 3176 N N . LEU A 1 440 ? -4.714 19.851 3.941 1.00 81.06 440 LEU A N 1
ATOM 3177 C CA . LEU A 1 440 ? -4.087 21.069 4.490 1.00 81.06 440 LEU A CA 1
ATOM 3178 C C . LEU A 1 440 ? -3.133 21.816 3.540 1.00 81.06 440 LEU A C 1
ATOM 3180 O O . LEU A 1 440 ? -3.345 22.992 3.229 1.00 81.06 440 LEU A O 1
ATOM 3184 N N . ASN A 1 441 ? -2.058 21.156 3.108 1.00 79.12 441 ASN A N 1
ATOM 3185 C CA . ASN A 1 441 ? -0.905 21.813 2.497 1.00 79.12 441 ASN A CA 1
ATOM 3186 C C . ASN A 1 441 ? -1.138 22.263 1.045 1.00 79.12 441 ASN A C 1
ATOM 3188 O O . ASN A 1 441 ? -0.477 23.203 0.595 1.00 79.12 441 ASN A O 1
ATOM 3192 N N . ILE A 1 442 ? -2.096 21.666 0.327 1.00 75.31 442 ILE A N 1
ATOM 3193 C CA . ILE A 1 442 ? -2.492 22.139 -1.010 1.00 75.31 442 ILE A CA 1
ATOM 3194 C C . ILE A 1 442 ? -3.619 23.172 -0.982 1.00 75.31 442 ILE A C 1
ATOM 3196 O O . ILE A 1 442 ? -3.642 24.051 -1.841 1.00 75.31 442 ILE A O 1
ATOM 3200 N N . HIS A 1 443 ? -4.464 23.175 0.055 1.00 75.75 443 HIS A N 1
ATOM 3201 C CA . HIS A 1 443 ? -5.448 24.245 0.283 1.00 75.75 443 HIS A CA 1
ATOM 3202 C C . HIS A 1 443 ? -4.885 25.412 1.114 1.00 75.75 443 HIS A C 1
ATOM 3204 O O . HIS A 1 443 ? -5.637 26.213 1.660 1.00 75.75 443 HIS A O 1
ATOM 3210 N N . GLY A 1 444 ? -3.558 25.542 1.202 1.00 74.25 444 GLY A N 1
ATOM 3211 C CA . GLY A 1 444 ? -2.881 26.727 1.739 1.00 74.25 444 GLY A CA 1
ATOM 3212 C C . GLY A 1 444 ? -2.752 26.808 3.265 1.00 74.25 444 GLY A C 1
ATOM 3213 O O . GLY A 1 444 ? -2.251 27.818 3.765 1.00 74.25 444 GLY A O 1
ATOM 3214 N N . TRP A 1 445 ? -3.129 25.773 4.020 1.00 82.69 445 TRP A N 1
ATOM 3215 C CA . TRP A 1 445 ? -2.886 25.731 5.464 1.00 82.69 445 TRP A CA 1
ATOM 3216 C C . TRP A 1 445 ? -1.394 25.597 5.762 1.00 82.69 445 TRP A C 1
ATOM 3218 O O . TRP A 1 445 ? -0.734 24.646 5.347 1.00 82.69 445 TRP A O 1
ATOM 3228 N N . THR A 1 446 ? -0.852 26.530 6.540 1.00 87.88 446 THR A N 1
ATOM 3229 C CA . THR A 1 446 ? 0.447 26.341 7.195 1.00 87.88 446 THR A CA 1
ATOM 3230 C C . THR A 1 446 ? 0.260 25.566 8.505 1.00 87.88 446 THR A C 1
ATOM 3232 O O . THR A 1 446 ? -0.812 25.656 9.114 1.00 87.88 446 THR A O 1
ATOM 3235 N N . PRO A 1 447 ? 1.289 24.860 9.012 1.00 90.81 447 PRO A N 1
ATOM 3236 C CA . PRO A 1 447 ? 1.217 24.225 10.329 1.00 90.81 447 PRO A CA 1
ATOM 3237 C C . PRO A 1 447 ? 0.891 25.231 11.442 1.00 90.81 447 PRO A C 1
ATOM 3239 O O . PRO A 1 447 ? 0.082 24.945 12.320 1.00 90.81 447 PRO A O 1
ATOM 3242 N N . ASP A 1 448 ? 1.462 26.438 11.361 1.00 92.06 448 ASP A N 1
ATOM 3243 C CA . ASP A 1 448 ? 1.204 27.563 12.266 1.00 92.06 448 ASP A CA 1
ATOM 3244 C C . ASP A 1 448 ? -0.280 27.966 12.322 1.00 92.06 448 ASP A C 1
ATOM 3246 O O . ASP A 1 448 ? -0.793 28.277 13.397 1.00 92.06 448 ASP A O 1
ATOM 3250 N N . ALA A 1 449 ? -0.983 27.933 11.184 1.00 89.12 449 ALA A N 1
ATOM 3251 C CA . ALA A 1 449 ? -2.421 28.187 11.125 1.00 89.12 449 ALA A CA 1
ATOM 3252 C C . ALA A 1 449 ? -3.250 26.974 11.582 1.00 89.12 449 ALA A C 1
ATOM 3254 O O . ALA A 1 449 ? -4.301 27.153 12.194 1.00 89.12 449 ALA A O 1
ATOM 3255 N N . TYR A 1 450 ? -2.784 25.753 11.303 1.00 91.25 450 TYR A N 1
ATOM 3256 C CA . TYR A 1 450 ? -3.523 24.513 11.545 1.00 91.25 450 TYR A CA 1
ATOM 3257 C C . TYR A 1 450 ? -3.478 24.011 12.994 1.00 91.25 450 TYR A C 1
ATOM 3259 O O . TYR A 1 450 ? -4.506 23.603 13.533 1.00 91.25 450 TYR A O 1
ATOM 3267 N N . VAL A 1 451 ? -2.320 24.045 13.661 1.00 94.56 451 VAL A N 1
ATOM 3268 C CA . VAL A 1 451 ? -2.161 23.487 15.021 1.00 94.56 451 VAL A CA 1
ATOM 3269 C C . VAL A 1 451 ? -3.177 24.057 16.035 1.00 94.56 451 VAL A C 1
ATOM 3271 O O . VAL A 1 451 ? -3.713 23.269 16.817 1.00 94.56 451 VAL A O 1
ATOM 3274 N N . PRO A 1 452 ? -3.542 25.358 16.019 1.00 93.06 452 PRO A N 1
ATOM 3275 C CA . PRO A 1 452 ? -4.631 25.886 16.850 1.00 93.06 452 PRO A CA 1
ATOM 3276 C C . PRO A 1 452 ? -6.011 25.258 16.584 1.00 93.06 452 PRO A C 1
ATOM 3278 O O . PRO A 1 452 ? -6.795 25.106 17.522 1.00 93.06 452 PRO A O 1
ATOM 3281 N N . TYR A 1 453 ? -6.310 24.883 15.336 1.00 92.94 453 TYR A N 1
ATOM 3282 C CA . TYR A 1 453 ? -7.557 24.209 14.955 1.00 92.94 453 TYR A CA 1
ATOM 3283 C C . TYR A 1 453 ? -7.557 22.762 15.431 1.00 92.94 453 TYR A C 1
ATOM 3285 O O . TYR A 1 453 ? -8.477 22.368 16.148 1.00 92.94 453 TYR A O 1
ATOM 3293 N N . LEU A 1 454 ? -6.497 22.009 15.113 1.00 95.38 454 LEU A N 1
ATOM 3294 C CA . LEU A 1 454 ? -6.344 20.624 15.559 1.00 95.38 454 LEU A CA 1
ATOM 3295 C C . LEU A 1 454 ? -6.400 20.526 17.086 1.00 95.38 454 LEU A C 1
ATOM 3297 O O . LEU A 1 454 ? -7.086 19.657 17.612 1.00 95.38 454 LEU A O 1
ATOM 3301 N N . LYS A 1 455 ? -5.757 21.454 17.809 1.00 96.75 455 LYS A N 1
ATOM 3302 C CA . LYS A 1 455 ? -5.847 21.527 19.271 1.00 96.75 455 LYS A CA 1
ATOM 3303 C C . LYS A 1 455 ? -7.289 21.698 19.753 1.00 96.75 455 LYS A C 1
ATOM 3305 O O . LYS A 1 455 ? -7.729 20.947 20.618 1.00 96.75 455 LYS A O 1
ATOM 3310 N N . ALA A 1 456 ? -8.016 22.685 19.229 1.00 95.19 456 ALA A N 1
ATOM 3311 C CA . ALA A 1 456 ? -9.384 22.959 19.668 1.00 95.19 456 ALA A CA 1
ATOM 3312 C C . ALA A 1 456 ? -10.338 21.796 19.341 1.00 95.19 456 ALA A C 1
ATOM 3314 O O . ALA A 1 456 ? -11.188 21.448 20.160 1.00 95.19 456 ALA A O 1
ATOM 3315 N N . PHE A 1 457 ? -10.158 21.169 18.177 1.00 95.44 457 PHE A N 1
ATOM 3316 C CA . PHE A 1 457 ? -10.872 19.967 17.755 1.00 95.44 457 PHE A CA 1
ATOM 3317 C C . PHE A 1 457 ? -10.580 18.778 18.679 1.00 95.44 457 PHE A C 1
ATOM 3319 O O . PHE A 1 457 ? -11.502 18.199 19.251 1.00 95.44 457 PHE A O 1
ATOM 3326 N N . HIS A 1 458 ? -9.300 18.460 18.882 1.00 97.75 458 HIS A N 1
ATOM 3327 C CA . HIS A 1 458 ? -8.834 17.389 19.757 1.00 97.75 458 HIS A CA 1
ATOM 3328 C C . HIS A 1 458 ? -9.369 17.550 21.180 1.00 97.75 458 HIS A C 1
ATOM 3330 O O . HIS A 1 458 ? -9.999 16.637 21.709 1.00 97.75 458 HIS A O 1
ATOM 3336 N N . ASP A 1 459 ? -9.162 18.716 21.792 1.00 97.75 459 ASP A N 1
ATOM 3337 C CA . ASP A 1 459 ? -9.546 18.956 23.182 1.00 97.75 459 ASP A CA 1
ATOM 3338 C C . ASP A 1 459 ? -11.075 18.859 23.355 1.00 97.75 459 ASP A C 1
ATOM 3340 O O . ASP A 1 459 ? -11.548 18.325 24.358 1.00 97.75 459 ASP A O 1
ATOM 3344 N N . ALA A 1 460 ? -11.857 19.278 22.351 1.00 96.50 460 ALA A N 1
ATOM 3345 C CA . ALA A 1 460 ? -13.310 19.121 22.332 1.00 96.50 460 ALA A CA 1
ATOM 3346 C C . ALA A 1 460 ? -13.769 17.660 22.171 1.00 96.50 460 ALA A C 1
ATOM 3348 O O . ALA A 1 460 ? -14.704 17.242 22.860 1.00 96.50 460 ALA A O 1
ATOM 3349 N N . VAL A 1 461 ? -13.106 16.869 21.315 1.00 96.69 461 VAL A N 1
ATOM 3350 C CA . VAL A 1 461 ? -13.361 15.422 21.192 1.00 96.69 461 VAL A CA 1
ATOM 3351 C C . VAL A 1 461 ? -13.026 14.715 22.498 1.00 96.69 461 VAL A C 1
ATOM 3353 O O . VAL A 1 461 ? -13.884 14.030 23.047 1.00 96.69 461 VAL A O 1
ATOM 3356 N N . LYS A 1 462 ? -11.817 14.903 23.042 1.00 96.69 462 LYS A N 1
ATOM 3357 C CA . LYS A 1 462 ? -11.365 14.204 24.256 1.00 96.69 462 LYS A CA 1
ATOM 3358 C C . LYS A 1 462 ? -12.152 14.620 25.505 1.00 96.69 462 LYS A C 1
ATOM 3360 O O . LYS A 1 462 ? -12.313 13.797 26.400 1.00 96.69 462 LYS A O 1
ATOM 3365 N N . ALA A 1 463 ? -12.681 15.846 25.569 1.00 95.88 463 ALA A N 1
ATOM 3366 C CA . ALA A 1 463 ? -13.559 16.274 26.662 1.00 95.88 463 ALA A CA 1
ATOM 3367 C C . ALA A 1 463 ? -14.908 15.530 26.677 1.00 95.88 463 ALA A C 1
ATOM 3369 O O . ALA A 1 463 ? -15.412 15.210 27.752 1.00 95.88 463 ALA A O 1
ATOM 3370 N N . ALA A 1 464 ? -15.485 15.241 25.506 1.00 93.69 464 ALA A N 1
ATOM 3371 C CA . ALA A 1 464 ? -16.745 14.501 25.383 1.00 93.69 464 ALA A CA 1
ATOM 3372 C C . ALA A 1 464 ? -16.546 12.971 25.342 1.00 93.69 464 ALA A C 1
ATOM 3374 O O . ALA A 1 464 ? -17.378 12.216 25.841 1.00 93.69 464 ALA A O 1
ATOM 3375 N N . ALA A 1 465 ? -15.437 12.511 24.759 1.00 94.19 465 ALA A N 1
ATOM 3376 C CA . ALA A 1 465 ? -15.105 11.110 24.536 1.00 94.19 465 ALA A CA 1
ATOM 3377 C C . ALA A 1 465 ? -13.583 10.876 24.700 1.00 94.19 465 ALA A C 1
ATOM 3379 O O . ALA A 1 465 ? -12.850 10.836 23.710 1.00 94.19 465 ALA A O 1
ATOM 3380 N N . PRO A 1 466 ? -13.076 10.680 25.935 1.00 93.44 466 PRO A N 1
ATOM 3381 C CA . PRO A 1 466 ? -11.634 10.617 26.215 1.00 93.44 466 PRO A CA 1
ATOM 3382 C C . PRO A 1 466 ? -10.853 9.532 25.458 1.00 93.44 466 PRO A C 1
ATOM 3384 O O . PRO A 1 466 ? -9.647 9.662 25.262 1.00 93.44 466 PRO A O 1
ATOM 3387 N N . THR A 1 467 ? -11.529 8.460 25.037 1.00 90.81 467 THR A N 1
ATOM 3388 C CA . THR A 1 467 ? -10.950 7.321 24.304 1.00 90.81 467 THR A CA 1
ATOM 3389 C C . THR A 1 467 ? -11.219 7.351 22.796 1.00 90.81 467 THR A C 1
ATOM 3391 O O . THR A 1 467 ? -10.807 6.428 22.097 1.00 90.81 467 THR A O 1
ATOM 3394 N N . ALA A 1 468 ? -11.909 8.373 22.281 1.00 92.94 468 ALA A N 1
ATOM 3395 C CA . ALA A 1 468 ? -12.136 8.531 20.848 1.00 92.94 468 ALA A CA 1
ATOM 3396 C C . ALA A 1 468 ? -10.831 8.853 20.105 1.00 92.94 468 ALA A C 1
ATOM 3398 O O . ALA A 1 468 ? -9.967 9.561 20.629 1.00 92.94 468 ALA A O 1
ATOM 3399 N N . THR A 1 469 ? -10.703 8.347 18.879 1.00 95.50 469 THR A N 1
ATOM 3400 C CA . THR A 1 469 ? -9.507 8.510 18.044 1.00 95.50 469 THR A CA 1
ATOM 3401 C C . THR A 1 469 ? -9.620 9.755 17.171 1.00 95.50 469 THR A C 1
ATOM 3403 O O . THR A 1 469 ? -10.526 9.863 16.344 1.00 95.50 469 THR A O 1
ATOM 3406 N N . VAL A 1 470 ? -8.684 10.678 17.363 1.00 96.00 470 VAL A N 1
ATOM 3407 C CA . VAL A 1 470 ? -8.531 11.931 16.624 1.00 96.00 470 VAL A CA 1
ATOM 3408 C C . VAL A 1 470 ? -7.396 11.773 15.624 1.00 96.00 470 VAL A C 1
ATOM 3410 O O . VAL A 1 470 ? -6.296 11.358 15.985 1.00 96.00 470 VAL A O 1
ATOM 3413 N N . LEU A 1 471 ? -7.665 12.129 14.377 1.00 94.44 471 LEU A N 1
ATOM 3414 C CA . LEU A 1 471 ? -6.702 12.167 13.296 1.00 94.44 471 LEU A CA 1
ATOM 3415 C C . LEU A 1 471 ? -6.446 13.623 12.924 1.00 94.44 471 LEU A C 1
ATOM 3417 O O . LEU A 1 471 ? -7.383 14.412 12.755 1.00 94.44 471 LEU A O 1
ATOM 3421 N N . MET A 1 472 ? -5.173 13.961 12.733 1.00 92.25 472 MET A N 1
ATOM 3422 C CA . MET A 1 472 ? -4.857 15.064 11.841 1.00 92.25 472 MET A CA 1
ATOM 3423 C C . MET A 1 472 ? -5.278 14.683 10.418 1.00 92.25 472 MET A C 1
ATOM 3425 O O . MET A 1 472 ? -5.381 13.505 10.074 1.00 92.25 472 MET A O 1
ATOM 3429 N N . ASP A 1 473 ? -5.517 15.690 9.603 1.00 81.88 473 ASP A N 1
ATOM 3430 C CA . ASP A 1 473 ? -5.896 15.536 8.205 1.00 81.88 473 ASP A CA 1
ATOM 3431 C C . ASP A 1 473 ? -4.726 15.072 7.316 1.00 81.88 473 ASP A C 1
ATOM 3433 O O . ASP A 1 473 ? -3.555 15.184 7.686 1.00 81.88 473 ASP A O 1
ATOM 3437 N N . GLY A 1 474 ? -5.060 14.495 6.165 1.00 80.12 474 GLY A N 1
ATOM 3438 C CA . GLY A 1 474 ? -4.147 13.939 5.185 1.00 80.12 474 GLY A CA 1
ATOM 3439 C C . GLY A 1 474 ? -3.371 15.008 4.429 1.00 80.12 474 GLY A C 1
ATOM 3440 O O . GLY A 1 474 ? -3.923 15.841 3.713 1.00 80.12 474 GLY A O 1
ATOM 3441 N N . LEU A 1 475 ? -2.048 14.956 4.550 1.00 86.19 475 LEU A N 1
ATOM 3442 C CA . LEU A 1 475 ? -1.147 15.768 3.735 1.00 86.19 475 LEU A CA 1
ATOM 3443 C C . LEU A 1 475 ? -0.984 15.170 2.332 1.00 86.19 475 LEU A C 1
ATOM 3445 O O . LEU A 1 475 ? -0.933 13.950 2.186 1.00 86.19 475 LEU A O 1
ATOM 3449 N N . TRP A 1 476 ? -0.825 16.023 1.320 1.00 81.56 476 TRP A N 1
ATOM 3450 C CA . TRP A 1 476 ? -0.489 15.626 -0.054 1.00 81.56 476 TRP A CA 1
ATOM 3451 C C . TRP A 1 476 ? 0.899 16.166 -0.466 1.00 81.56 476 TRP A C 1
ATOM 3453 O O . TRP A 1 476 ? 1.676 16.604 0.385 1.00 81.56 476 TRP A O 1
ATOM 3463 N N . THR A 1 477 ? 1.252 16.138 -1.755 1.00 68.88 477 THR A N 1
ATOM 3464 C CA . THR A 1 477 ? 2.600 16.494 -2.264 1.00 68.88 477 THR A CA 1
ATOM 3465 C C . THR A 1 477 ? 3.081 17.896 -1.846 1.00 68.88 477 THR A C 1
ATOM 3467 O O . THR A 1 477 ? 4.126 18.039 -1.201 1.00 68.88 477 THR A O 1
ATOM 3470 N N . GLY A 1 478 ? 2.314 18.933 -2.205 1.00 58.53 478 GLY A N 1
ATOM 3471 C CA . GLY A 1 478 ? 2.644 20.344 -1.980 1.00 58.53 478 GLY A CA 1
ATOM 3472 C C . GLY A 1 478 ? 3.946 20.809 -2.658 1.00 58.53 478 GLY A C 1
ATOM 3473 O O . GLY A 1 478 ? 4.540 20.113 -3.478 1.00 58.53 478 GLY A O 1
ATOM 3474 N N . SER A 1 479 ? 4.408 22.026 -2.344 1.00 54.94 479 SER A N 1
ATOM 3475 C CA . SER A 1 479 ? 5.703 22.535 -2.832 1.00 54.94 479 SER A CA 1
ATOM 3476 C C . SER A 1 479 ? 6.303 23.611 -1.917 1.00 54.94 479 SER A C 1
ATOM 3478 O O . SER A 1 479 ? 5.591 24.279 -1.169 1.00 54.94 479 SER A O 1
ATOM 3480 N N . GLY A 1 480 ? 7.628 23.787 -1.948 1.00 58.44 480 GLY A N 1
ATOM 3481 C CA . GLY A 1 480 ? 8.318 24.772 -1.105 1.00 58.44 480 GLY A CA 1
ATOM 3482 C C . GLY A 1 480 ? 8.094 24.516 0.391 1.00 58.44 480 GLY A C 1
ATOM 3483 O O . GLY A 1 480 ? 8.331 23.411 0.871 1.00 58.44 480 GLY A O 1
ATOM 3484 N N . SER A 1 481 ? 7.609 25.517 1.130 1.00 55.78 481 SER A N 1
ATOM 3485 C CA . SER A 1 481 ? 7.217 25.366 2.543 1.00 55.78 481 SER A CA 1
ATOM 3486 C C . SER A 1 481 ? 5.961 24.511 2.756 1.00 55.78 481 SER A C 1
ATOM 3488 O O . SER A 1 481 ? 5.725 24.069 3.876 1.00 55.78 481 SER A O 1
ATOM 3490 N N . GLN A 1 482 ? 5.179 24.261 1.700 1.00 71.88 482 GLN A N 1
ATOM 3491 C CA . GLN A 1 482 ? 4.045 23.335 1.706 1.00 71.88 482 GLN A CA 1
ATOM 3492 C C . GLN A 1 482 ? 4.443 21.906 1.305 1.00 71.88 482 GLN A C 1
ATOM 3494 O O . GLN A 1 482 ? 3.589 21.025 1.288 1.00 71.88 482 GLN A O 1
ATOM 3499 N N . ALA A 1 483 ? 5.712 21.646 0.966 1.00 81.44 483 ALA A N 1
ATOM 3500 C CA . ALA A 1 483 ? 6.168 20.288 0.680 1.00 81.44 483 ALA A CA 1
ATOM 3501 C C . ALA A 1 483 ? 6.045 19.399 1.929 1.00 81.44 483 ALA A C 1
ATOM 3503 O O . ALA A 1 483 ? 6.343 19.844 3.042 1.00 81.44 483 ALA A O 1
ATOM 3504 N N . LEU A 1 484 ? 5.652 18.138 1.726 1.00 87.06 484 LEU A N 1
ATOM 3505 C CA . LEU A 1 484 ? 5.291 17.187 2.782 1.00 87.06 484 LEU A CA 1
ATOM 3506 C C . LEU A 1 484 ? 6.276 17.155 3.968 1.00 87.06 484 LEU A C 1
ATOM 3508 O O . LEU A 1 484 ? 5.866 17.307 5.117 1.00 87.06 484 LEU A O 1
ATOM 3512 N N . ILE A 1 485 ? 7.580 17.008 3.709 1.00 88.44 485 ILE A N 1
ATOM 3513 C CA . ILE A 1 485 ? 8.608 16.867 4.758 1.00 88.44 485 ILE A CA 1
ATOM 3514 C C . ILE A 1 485 ? 8.825 18.173 5.561 1.00 88.44 485 ILE A C 1
ATOM 3516 O O . ILE A 1 485 ? 8.698 18.120 6.786 1.00 88.44 485 ILE A O 1
ATOM 3520 N N . PRO A 1 486 ? 9.095 19.351 4.949 1.00 88.44 486 PRO A N 1
ATOM 3521 C CA . PRO A 1 486 ? 9.148 20.625 5.677 1.00 88.44 486 PRO A CA 1
ATOM 3522 C C . PRO A 1 486 ? 7.878 20.953 6.472 1.00 88.44 486 PRO A C 1
ATOM 3524 O O . PRO A 1 486 ? 7.975 21.431 7.604 1.00 88.44 486 PRO A O 1
ATOM 3527 N N . TRP A 1 487 ? 6.698 20.668 5.908 1.00 91.31 487 TRP A N 1
ATOM 3528 C CA . TRP A 1 487 ? 5.416 20.859 6.590 1.00 91.31 487 TRP A CA 1
ATOM 3529 C C . TRP A 1 487 ? 5.334 19.972 7.838 1.00 91.31 487 TRP A C 1
ATOM 3531 O O . TRP A 1 487 ? 5.058 20.462 8.935 1.00 91.31 487 TRP A O 1
ATOM 3541 N N . SER A 1 488 ? 5.670 18.685 7.686 1.00 92.94 488 SER A N 1
ATOM 3542 C CA . SER A 1 488 ? 5.717 17.697 8.772 1.00 92.94 488 SER A CA 1
ATOM 3543 C C . SER A 1 488 ? 6.661 18.127 9.893 1.00 92.94 488 SER A C 1
ATOM 3545 O O . SER A 1 488 ? 6.263 18.126 11.055 1.00 92.94 488 SER A O 1
ATOM 3547 N N . GLN A 1 489 ? 7.884 18.559 9.562 1.00 92.62 489 GLN A N 1
ATOM 3548 C CA . GLN A 1 489 ? 8.852 19.050 10.547 1.00 92.62 489 GLN A CA 1
ATOM 3549 C C . GLN A 1 489 ? 8.287 20.235 11.337 1.00 92.62 489 GLN A C 1
ATOM 3551 O O . GLN A 1 489 ? 8.269 20.206 12.565 1.00 92.62 489 GLN A O 1
ATOM 3556 N N . ARG A 1 490 ? 7.752 21.252 10.651 1.00 94.00 490 ARG A N 1
ATOM 3557 C CA . ARG A 1 490 ? 7.211 22.443 11.316 1.00 94.00 490 ARG A CA 1
ATOM 3558 C C . ARG A 1 490 ? 5.986 22.122 12.182 1.00 94.00 490 ARG A C 1
ATOM 3560 O O . ARG A 1 490 ? 5.837 22.702 13.255 1.00 94.00 490 ARG A O 1
ATOM 3567 N N . PHE A 1 491 ? 5.136 21.183 11.768 1.00 95.38 491 PHE A N 1
ATOM 3568 C CA . PHE A 1 491 ? 4.027 20.676 12.584 1.00 95.38 491 PHE A CA 1
ATOM 3569 C C . PHE A 1 491 ? 4.510 19.978 13.867 1.00 95.38 491 PHE A C 1
ATOM 3571 O O . PHE A 1 491 ? 3.939 20.187 14.940 1.00 95.38 491 PHE A O 1
ATOM 3578 N N . ILE A 1 492 ? 5.590 19.195 13.776 1.00 95.94 492 ILE A N 1
ATOM 3579 C CA . ILE A 1 492 ? 6.238 18.544 14.922 1.00 95.94 492 ILE A CA 1
ATOM 3580 C C . ILE A 1 492 ? 6.844 19.590 15.870 1.00 95.94 492 ILE A C 1
ATOM 3582 O O . ILE A 1 492 ? 6.596 19.521 17.075 1.00 95.94 492 ILE A O 1
ATOM 3586 N N . ASP A 1 493 ? 7.556 20.590 15.341 1.00 95.69 493 ASP A N 1
ATOM 3587 C CA . ASP A 1 493 ? 8.187 21.672 16.117 1.00 95.69 493 ASP A CA 1
ATOM 3588 C C . ASP A 1 493 ? 7.166 22.513 16.905 1.00 95.69 493 ASP A C 1
ATOM 3590 O O . ASP A 1 493 ? 7.451 22.992 18.001 1.00 95.69 493 ASP A O 1
ATOM 3594 N N . LEU A 1 494 ? 5.956 22.678 16.360 1.00 96.62 494 LEU A N 1
ATOM 3595 C CA . LEU A 1 494 ? 4.824 23.343 17.018 1.00 96.62 494 LEU A CA 1
ATOM 3596 C C . LEU A 1 494 ? 4.102 22.452 18.048 1.00 96.62 494 LEU A C 1
ATOM 3598 O O . LEU A 1 494 ? 3.125 22.881 18.663 1.00 96.62 494 LEU A O 1
ATOM 3602 N N . GLY A 1 495 ? 4.550 21.209 18.237 1.00 95.44 495 GLY A N 1
ATOM 3603 C CA . GLY A 1 495 ? 3.939 20.246 19.148 1.00 95.44 495 GLY A CA 1
ATOM 3604 C C . GLY A 1 495 ? 2.618 19.656 18.646 1.00 95.44 495 GLY A C 1
ATOM 3605 O O . GLY A 1 495 ? 1.844 19.156 19.465 1.00 95.44 495 GLY A O 1
ATOM 3606 N N . GLY A 1 496 ? 2.351 19.687 17.335 1.00 95.62 496 GLY A N 1
ATOM 3607 C CA . GLY A 1 496 ? 1.105 19.206 16.725 1.00 95.62 496 GLY A CA 1
ATOM 3608 C C . GLY A 1 496 ? 0.797 17.729 17.000 1.00 95.62 496 GLY A C 1
ATOM 3609 O O . GLY A 1 496 ? -0.363 17.367 17.188 1.00 95.62 496 GLY A O 1
ATOM 3610 N N . LEU A 1 497 ? 1.831 16.890 17.150 1.00 95.50 497 LEU A N 1
ATOM 3611 C CA . LEU A 1 497 ? 1.700 15.469 17.514 1.00 95.50 497 LEU A CA 1
ATOM 3612 C C . LEU A 1 497 ? 1.090 15.214 18.905 1.00 95.50 497 LEU A C 1
ATOM 3614 O O . LEU A 1 497 ? 0.747 14.077 19.210 1.00 95.50 497 LEU A O 1
ATOM 3618 N N . ASN A 1 498 ? 0.926 16.238 19.749 1.00 93.88 498 ASN A N 1
ATOM 3619 C CA . ASN A 1 498 ? 0.205 16.104 21.021 1.00 93.88 498 ASN A CA 1
ATOM 3620 C C . ASN A 1 498 ? -1.327 16.129 20.860 1.00 93.88 498 ASN A C 1
ATOM 3622 O O . ASN A 1 498 ? -2.031 15.907 21.843 1.00 93.88 498 ASN A O 1
ATOM 3626 N N . TYR A 1 499 ? -1.832 16.424 19.657 1.00 96.62 499 TYR A N 1
ATOM 3627 C CA . TYR A 1 499 ? -3.257 16.628 19.368 1.00 96.62 499 TYR A CA 1
ATOM 3628 C C . TYR A 1 499 ? -3.808 15.649 18.318 1.00 96.62 499 TYR A C 1
ATOM 3630 O O . TYR A 1 499 ? -4.878 15.876 17.762 1.00 96.62 499 TYR A O 1
ATOM 3638 N N . THR A 1 500 ? -3.090 14.559 18.041 1.00 95.38 500 THR A N 1
ATOM 3639 C CA . THR A 1 500 ? -3.539 13.485 17.147 1.00 95.38 500 THR A CA 1
ATOM 3640 C C . THR A 1 500 ? -3.069 12.118 17.645 1.00 95.38 500 THR A C 1
ATOM 3642 O O . THR A 1 500 ? -1.973 11.994 18.190 1.00 95.38 500 THR A O 1
ATOM 3645 N N . ASP A 1 501 ? -3.896 11.094 17.447 1.00 94.25 501 ASP A N 1
ATOM 3646 C CA . ASP A 1 501 ? -3.592 9.691 17.737 1.00 94.25 501 ASP A CA 1
ATOM 3647 C C . ASP A 1 501 ? -3.021 8.948 16.508 1.00 94.25 501 ASP A C 1
ATOM 3649 O O . ASP A 1 501 ? -2.415 7.886 16.662 1.00 94.25 501 ASP A O 1
ATOM 3653 N N . LEU A 1 502 ? -3.235 9.477 15.293 1.00 93.06 502 LEU A N 1
ATOM 3654 C CA . LEU A 1 502 ? -2.813 8.890 14.012 1.00 93.06 502 LEU A CA 1
ATOM 3655 C C . LEU A 1 502 ? -2.300 9.987 13.061 1.00 93.06 502 LEU A C 1
ATOM 3657 O O . LEU A 1 502 ? -2.906 11.053 12.938 1.00 93.06 502 LEU A O 1
ATOM 3661 N N . TYR A 1 503 ? -1.185 9.739 12.377 1.00 94.88 503 TYR A N 1
ATOM 3662 C CA . TYR A 1 503 ? -0.617 10.666 11.396 1.00 94.88 503 TYR A CA 1
ATOM 3663 C C . TYR A 1 503 ? -1.123 10.330 9.992 1.00 94.88 503 TYR A C 1
ATOM 3665 O O . TYR A 1 503 ? -0.938 9.208 9.533 1.00 94.88 503 TYR A O 1
ATOM 3673 N N . ASN A 1 504 ? -1.758 11.274 9.308 1.00 94.31 504 ASN A N 1
ATOM 3674 C CA . ASN A 1 504 ? -2.459 11.007 8.057 1.00 94.31 504 ASN A CA 1
ATOM 3675 C C . ASN A 1 504 ? -1.727 11.606 6.843 1.00 94.31 504 ASN A C 1
ATOM 3677 O O . ASN A 1 504 ? -1.243 12.738 6.893 1.00 94.31 504 ASN A O 1
ATOM 3681 N N . VAL A 1 505 ? -1.646 10.852 5.749 1.00 93.38 505 VAL A N 1
ATOM 3682 C CA . VAL A 1 505 ? -1.074 11.286 4.462 1.00 93.38 505 VAL A CA 1
ATOM 3683 C C . VAL A 1 505 ? -1.934 10.696 3.347 1.00 93.38 505 VAL A C 1
ATOM 3685 O O . VAL A 1 505 ? -2.211 9.501 3.378 1.00 93.38 505 VAL A O 1
ATOM 3688 N N . HIS A 1 506 ? -2.351 11.488 2.360 1.00 91.31 506 HIS A N 1
ATOM 3689 C CA . HIS A 1 506 ? -3.059 10.984 1.178 1.00 91.31 506 HIS A CA 1
ATOM 3690 C C . HIS A 1 506 ? -2.041 10.382 0.202 1.00 91.31 506 HIS A C 1
ATOM 3692 O O . HIS A 1 506 ? -1.259 11.106 -0.416 1.00 91.31 506 HIS A O 1
ATOM 3698 N N . LEU A 1 507 ? -2.006 9.052 0.098 1.00 90.12 507 LEU A N 1
ATOM 3699 C CA . LEU A 1 507 ? -0.973 8.293 -0.610 1.00 90.12 507 LEU A CA 1
ATOM 3700 C C . LEU A 1 507 ? -1.470 7.844 -1.988 1.00 90.12 507 LEU A C 1
ATOM 3702 O O . LEU A 1 507 ? -1.601 6.660 -2.300 1.00 90.12 507 LEU A O 1
ATOM 3706 N N . TYR A 1 508 ? -1.742 8.844 -2.821 1.00 86.94 508 TYR A N 1
ATOM 3707 C CA . TYR A 1 508 ? -1.941 8.670 -4.256 1.00 86.94 508 TYR A CA 1
ATOM 3708 C C . TYR A 1 508 ? -0.666 8.187 -4.969 1.00 86.94 508 TYR A C 1
ATOM 3710 O O . TYR A 1 508 ? 0.454 8.441 -4.518 1.00 86.94 508 TYR A O 1
ATOM 3718 N N . ASP A 1 509 ? -0.874 7.563 -6.130 1.00 84.94 509 ASP A N 1
ATOM 3719 C CA . ASP A 1 509 ? 0.115 6.857 -6.954 1.00 84.94 509 ASP A CA 1
ATOM 3720 C C . ASP A 1 509 ? 0.671 5.570 -6.308 1.00 84.94 509 ASP A C 1
ATOM 3722 O O . ASP A 1 509 ? 0.289 5.174 -5.206 1.00 84.94 509 ASP A O 1
ATOM 3726 N N . ASP A 1 510 ? 1.504 4.846 -7.058 1.00 84.81 510 ASP A N 1
ATOM 3727 C CA . ASP A 1 510 ? 1.903 3.474 -6.742 1.00 84.81 510 ASP A CA 1
ATOM 3728 C C . ASP A 1 510 ? 2.909 3.381 -5.579 1.00 84.81 510 ASP A C 1
ATOM 3730 O O . ASP A 1 510 ? 3.941 4.055 -5.576 1.00 84.81 510 ASP A O 1
ATOM 3734 N N . ALA A 1 511 ? 2.641 2.488 -4.620 1.00 83.56 511 ALA A N 1
ATOM 3735 C CA . ALA A 1 511 ? 3.521 2.206 -3.486 1.00 83.56 511 ALA A CA 1
ATOM 3736 C C . ALA A 1 511 ? 4.822 1.476 -3.869 1.00 83.56 511 ALA A C 1
ATOM 3738 O O . ALA A 1 511 ? 5.775 1.477 -3.081 1.00 83.56 511 ALA A O 1
ATOM 3739 N N . ALA A 1 512 ? 4.857 0.855 -5.052 1.00 81.94 512 ALA A N 1
ATOM 3740 C CA . ALA A 1 512 ? 6.019 0.195 -5.638 1.00 81.94 512 ALA A CA 1
ATOM 3741 C C . ALA A 1 512 ? 6.826 1.102 -6.593 1.00 81.94 512 ALA A C 1
ATOM 3743 O O . ALA A 1 512 ? 7.872 0.681 -7.092 1.00 81.94 512 ALA A O 1
ATOM 3744 N N . GLU A 1 513 ? 6.375 2.335 -6.868 1.00 81.50 513 GLU A N 1
ATOM 3745 C CA . GLU A 1 513 ? 7.107 3.284 -7.715 1.00 81.50 513 GLU A CA 1
ATOM 3746 C C . GLU A 1 513 ? 7.920 4.298 -6.895 1.00 81.50 513 GLU A C 1
ATOM 3748 O O . GLU A 1 513 ? 7.437 4.955 -5.967 1.00 81.50 513 GLU A O 1
ATOM 3753 N N . HIS A 1 514 ? 9.184 4.453 -7.292 1.00 81.00 514 HIS A N 1
ATOM 3754 C CA . HIS A 1 514 ? 10.179 5.251 -6.581 1.00 81.00 514 HIS A CA 1
ATOM 3755 C C . HIS A 1 514 ? 10.634 6.463 -7.400 1.00 81.00 514 HIS A C 1
ATOM 3757 O O . HIS A 1 514 ? 10.838 6.386 -8.616 1.00 81.00 514 HIS A O 1
ATOM 3763 N N . GLY A 1 515 ? 10.859 7.591 -6.730 1.00 73.88 515 GLY A N 1
ATOM 3764 C CA . GLY A 1 515 ? 11.345 8.817 -7.351 1.00 73.88 515 GLY A CA 1
ATOM 3765 C C . GLY A 1 515 ? 11.131 10.071 -6.507 1.00 73.88 515 GLY A C 1
ATOM 3766 O O . GLY A 1 515 ? 10.405 10.080 -5.520 1.00 73.88 515 GLY A O 1
ATOM 3767 N N . ALA A 1 516 ? 11.718 11.187 -6.949 1.00 71.56 516 ALA A N 1
ATOM 3768 C CA . ALA A 1 516 ? 11.595 12.490 -6.279 1.00 71.56 516 ALA A CA 1
ATOM 3769 C C . ALA A 1 516 ? 10.150 13.043 -6.209 1.00 71.56 516 ALA A C 1
ATOM 3771 O O . ALA A 1 516 ? 9.897 14.024 -5.519 1.00 71.56 516 ALA A O 1
ATOM 3772 N N . TRP A 1 517 ? 9.220 12.437 -6.948 1.00 73.44 517 TRP A N 1
ATOM 3773 C CA . TRP A 1 517 ? 7.792 12.750 -6.967 1.00 73.44 517 TRP A CA 1
ATOM 3774 C C . TRP A 1 517 ? 6.956 11.784 -6.104 1.00 73.44 517 TRP A C 1
ATOM 3776 O O . TRP A 1 517 ? 5.799 12.087 -5.822 1.00 73.44 517 TRP A O 1
ATOM 3786 N N . SER A 1 518 ? 7.517 10.643 -5.682 1.00 81.88 518 SER A N 1
ATOM 3787 C CA . SER A 1 518 ? 6.788 9.590 -4.969 1.00 81.88 518 SER A CA 1
ATOM 3788 C C . SER A 1 518 ? 6.514 10.007 -3.525 1.00 81.88 518 SER A C 1
ATOM 3790 O O . SER A 1 518 ? 7.432 10.189 -2.722 1.00 81.88 518 SER A O 1
ATOM 3792 N N . MET A 1 519 ? 5.236 10.142 -3.169 1.00 85.12 519 MET A N 1
ATOM 3793 C CA . MET A 1 519 ? 4.837 10.411 -1.783 1.00 85.12 519 MET A CA 1
ATOM 3794 C C . MET A 1 519 ? 5.114 9.230 -0.860 1.00 85.12 519 MET A C 1
ATOM 3796 O O . MET A 1 519 ? 5.381 9.435 0.324 1.00 85.12 519 MET A O 1
ATOM 3800 N N . TRP A 1 520 ? 5.098 8.008 -1.393 1.00 86.94 520 TRP A N 1
ATOM 3801 C CA . TRP A 1 520 ? 5.497 6.814 -0.659 1.00 86.94 520 TRP A CA 1
ATOM 3802 C C . TRP A 1 520 ? 6.965 6.908 -0.231 1.00 86.94 520 TRP A C 1
ATOM 3804 O O . TRP A 1 520 ? 7.262 6.674 0.943 1.00 86.94 520 TRP A O 1
ATOM 3814 N N . ASP A 1 521 ? 7.852 7.376 -1.115 1.00 85.62 521 ASP A N 1
ATOM 3815 C CA . ASP A 1 521 ? 9.249 7.650 -0.764 1.00 85.62 521 ASP A CA 1
ATOM 3816 C C . ASP A 1 521 ? 9.372 8.827 0.217 1.00 85.62 521 ASP A C 1
ATOM 3818 O O . ASP A 1 521 ? 10.058 8.705 1.230 1.00 85.62 521 ASP A O 1
ATOM 3822 N N . MET A 1 522 ? 8.676 9.950 -0.011 1.00 87.56 522 MET A N 1
ATOM 3823 C CA . MET A 1 522 ? 8.687 11.092 0.926 1.00 87.56 522 MET A CA 1
ATOM 3824 C C . MET A 1 522 ? 8.185 10.718 2.331 1.00 87.56 522 MET A C 1
ATOM 3826 O O . MET A 1 522 ? 8.586 11.336 3.321 1.00 87.56 522 MET A O 1
ATOM 3830 N N . THR A 1 523 ? 7.302 9.722 2.428 1.00 89.94 523 THR A N 1
ATOM 3831 C CA . THR A 1 523 ? 6.694 9.282 3.688 1.00 89.94 523 THR A CA 1
ATOM 3832 C C . THR A 1 523 ? 7.524 8.208 4.388 1.00 89.94 523 THR A C 1
ATOM 3834 O O . THR A 1 523 ? 7.694 8.286 5.604 1.00 89.94 523 THR A O 1
ATOM 3837 N N . PHE A 1 524 ? 8.073 7.234 3.654 1.00 86.56 524 PHE A N 1
ATOM 3838 C CA . PHE A 1 524 ? 8.691 6.023 4.220 1.00 86.56 524 PHE A CA 1
ATOM 3839 C C . PHE A 1 524 ? 10.148 5.766 3.809 1.00 86.56 524 PHE A C 1
ATOM 3841 O O . PHE A 1 524 ? 10.772 4.872 4.381 1.00 86.56 524 PHE A O 1
ATOM 3848 N N . GLY A 1 525 ? 10.685 6.513 2.844 1.00 82.94 525 GLY A N 1
ATOM 3849 C CA . GLY A 1 525 ? 11.889 6.144 2.097 1.00 82.94 525 GLY A CA 1
ATOM 3850 C C . GLY A 1 525 ? 11.594 5.133 0.979 1.00 82.94 525 GLY A C 1
ATOM 3851 O O . GLY A 1 525 ? 10.591 4.411 1.022 1.00 82.94 525 GLY A O 1
ATOM 3852 N N . SER A 1 526 ? 12.483 5.077 -0.014 1.00 72.75 526 SER A N 1
ATOM 3853 C CA . SER A 1 526 ? 12.432 4.097 -1.109 1.00 72.75 526 SER A CA 1
ATOM 3854 C C . SER A 1 526 ? 13.068 2.754 -0.732 1.00 72.75 526 SER A C 1
ATOM 3856 O O . SER A 1 526 ? 12.870 1.758 -1.420 1.00 72.75 526 SER A O 1
ATOM 3858 N N . GLY A 1 527 ? 13.809 2.700 0.380 1.00 61.16 527 GLY A N 1
ATOM 3859 C CA . GLY A 1 527 ? 14.523 1.512 0.850 1.00 61.16 527 GLY A CA 1
ATOM 3860 C C . GLY A 1 527 ? 15.899 1.324 0.204 1.00 61.16 527 GLY A C 1
ATOM 3861 O O . GLY A 1 527 ? 16.436 0.217 0.240 1.00 61.16 527 GLY A O 1
ATOM 3862 N N . GLY A 1 528 ? 16.467 2.376 -0.395 1.00 60.22 528 GLY A N 1
ATOM 3863 C CA . GLY A 1 528 ? 17.728 2.330 -1.135 1.00 60.22 528 GLY A CA 1
ATOM 3864 C C . GLY A 1 528 ? 18.769 3.348 -0.657 1.00 60.22 528 GLY A C 1
ATOM 3865 O O . GLY A 1 528 ? 19.029 3.506 0.534 1.00 60.22 528 GLY A O 1
ATOM 3866 N N . ALA A 1 529 ? 19.415 4.004 -1.626 1.00 46.22 529 ALA A N 1
ATOM 3867 C CA . ALA A 1 529 ? 20.378 5.090 -1.417 1.00 46.22 529 ALA A CA 1
ATOM 3868 C C . ALA A 1 529 ? 19.896 6.403 -2.073 1.00 46.22 529 ALA A C 1
ATOM 3870 O O . ALA A 1 529 ? 20.667 7.129 -2.704 1.00 46.22 529 ALA A O 1
ATOM 3871 N N . GLY A 1 530 ? 18.591 6.666 -1.992 1.00 54.91 530 GLY A N 1
ATOM 3872 C CA . GLY A 1 530 ? 17.907 7.838 -2.526 1.00 54.91 530 GLY A CA 1
ATOM 3873 C C . GLY A 1 530 ? 17.790 8.995 -1.529 1.00 54.91 530 GLY A C 1
ATOM 3874 O O . GLY A 1 530 ? 18.063 8.875 -0.336 1.00 54.91 530 GLY A O 1
ATOM 3875 N N . TYR A 1 531 ? 17.347 10.149 -2.034 1.00 53.19 531 TYR A N 1
ATOM 3876 C CA . TYR A 1 531 ? 17.239 11.397 -1.263 1.00 53.19 531 TYR A CA 1
ATOM 3877 C C . TYR A 1 531 ? 16.328 11.280 -0.025 1.00 53.19 531 TYR A C 1
ATOM 3879 O O . TYR A 1 531 ? 16.633 11.866 1.013 1.00 53.19 531 TYR A O 1
ATOM 3887 N N . TYR A 1 532 ? 15.250 10.493 -0.109 1.00 65.00 532 TYR A N 1
ATOM 3888 C CA . TYR A 1 532 ? 14.291 10.325 0.986 1.00 65.00 532 TYR A CA 1
ATOM 3889 C C . TYR A 1 532 ? 14.633 9.200 1.975 1.00 65.00 532 TYR A C 1
ATOM 3891 O O . TYR A 1 532 ? 13.985 9.100 3.011 1.00 65.00 532 TYR A O 1
ATOM 3899 N N . ASP A 1 533 ? 15.664 8.383 1.740 1.00 66.56 533 ASP A N 1
ATOM 3900 C CA . ASP A 1 533 ? 15.984 7.260 2.641 1.00 66.56 533 ASP A CA 1
ATOM 3901 C C . ASP A 1 533 ? 16.556 7.705 3.996 1.00 66.56 533 ASP A C 1
ATOM 3903 O O . ASP A 1 533 ? 16.450 6.987 4.988 1.00 66.56 533 ASP A O 1
ATOM 3907 N N . THR A 1 534 ? 17.115 8.916 4.069 1.00 66.69 534 THR A N 1
ATOM 3908 C CA . THR A 1 534 ? 17.601 9.515 5.326 1.00 66.69 534 THR A CA 1
ATOM 3909 C C . THR A 1 534 ? 16.644 10.555 5.912 1.00 66.69 534 THR A C 1
ATOM 3911 O O . THR A 1 534 ? 16.677 10.810 7.115 1.00 66.69 534 THR A O 1
ATOM 3914 N N . THR A 1 535 ? 15.780 11.152 5.085 1.00 79.81 535 THR A N 1
ATOM 3915 C CA . THR A 1 535 ? 14.902 12.269 5.459 1.00 79.81 535 THR A CA 1
ATOM 3916 C C . THR A 1 535 ? 13.511 12.050 4.861 1.00 79.81 535 THR A C 1
ATOM 3918 O O . THR A 1 535 ? 13.283 12.344 3.691 1.00 79.81 535 THR A O 1
ATOM 3921 N N . ASN A 1 536 ? 12.583 11.529 5.665 1.00 87.88 536 ASN A N 1
ATOM 3922 C CA . ASN A 1 536 ? 11.196 11.236 5.291 1.00 87.88 536 ASN A CA 1
ATOM 3923 C C . ASN A 1 536 ? 10.269 11.414 6.506 1.00 87.88 536 ASN A C 1
ATOM 3925 O O . ASN A 1 536 ? 10.739 11.518 7.640 1.00 87.88 536 ASN A O 1
ATOM 3929 N N . VAL A 1 537 ? 8.949 11.444 6.297 1.00 91.75 537 VAL A N 1
ATOM 3930 C CA . VAL A 1 537 ? 7.971 11.648 7.389 1.00 91.75 537 VAL A CA 1
ATOM 3931 C C . VAL A 1 537 ? 8.146 10.617 8.513 1.00 91.75 537 VAL A C 1
ATOM 3933 O O . VAL A 1 537 ? 8.189 10.988 9.687 1.00 91.75 537 VAL A O 1
ATOM 3936 N N . ARG A 1 538 ? 8.308 9.329 8.184 1.00 92.00 538 ARG A N 1
ATOM 3937 C CA . ARG A 1 538 ? 8.498 8.243 9.160 1.00 92.00 538 ARG A CA 1
ATOM 3938 C C . ARG A 1 538 ? 9.723 8.470 10.047 1.00 92.00 538 ARG A C 1
ATOM 3940 O O . ARG A 1 538 ? 9.623 8.228 11.252 1.00 92.00 538 ARG A O 1
ATOM 3947 N N . SER A 1 539 ? 10.842 8.951 9.498 1.00 90.62 539 SER A N 1
ATOM 3948 C CA . SER A 1 539 ? 12.054 9.232 10.278 1.00 90.62 539 SER A CA 1
ATOM 3949 C C . SER A 1 539 ? 11.876 10.435 11.210 1.00 90.62 539 SER A C 1
ATOM 3951 O O . SER A 1 539 ? 12.320 10.370 12.357 1.00 90.62 539 SER A O 1
ATOM 3953 N N . LEU A 1 540 ? 11.133 11.470 10.794 1.00 92.81 540 LEU A N 1
ATOM 3954 C CA . LEU A 1 540 ? 10.768 12.595 11.668 1.00 92.81 540 LEU A CA 1
ATOM 3955 C C . LEU A 1 540 ? 9.874 12.155 12.840 1.00 92.81 540 LEU A C 1
ATOM 3957 O O . LEU A 1 540 ? 10.136 12.506 13.993 1.00 92.81 540 LEU A O 1
ATOM 3961 N N . LEU A 1 541 ? 8.840 11.351 12.564 1.00 93.25 541 LEU A N 1
ATOM 3962 C CA . LEU A 1 541 ? 7.933 10.829 13.593 1.00 93.25 541 LEU A CA 1
ATOM 3963 C C . LEU A 1 541 ? 8.646 9.891 14.576 1.00 93.25 541 LEU A C 1
ATOM 3965 O O . LEU A 1 541 ? 8.364 9.928 15.774 1.00 93.25 541 LEU A O 1
ATOM 3969 N N . ASP A 1 542 ? 9.573 9.061 14.092 1.00 91.38 542 ASP A N 1
ATOM 3970 C CA . ASP A 1 542 ? 10.371 8.167 14.936 1.00 91.38 542 ASP A CA 1
ATOM 3971 C C . ASP A 1 542 ? 11.369 8.934 15.808 1.00 91.38 542 ASP A C 1
ATOM 3973 O O . ASP A 1 542 ? 11.506 8.620 16.992 1.00 91.38 542 ASP A O 1
ATOM 3977 N N . ALA A 1 543 ? 12.017 9.970 15.264 1.00 91.00 543 ALA A N 1
ATOM 3978 C CA . ALA A 1 543 ? 12.902 10.848 16.024 1.00 91.00 543 ALA A CA 1
ATOM 3979 C C . ALA A 1 543 ? 12.143 11.591 17.136 1.00 91.00 543 ALA A C 1
ATOM 3981 O O . ALA A 1 543 ? 12.599 11.616 18.282 1.00 91.00 543 ALA A O 1
ATOM 3982 N N . TRP A 1 544 ? 10.952 12.129 16.839 1.00 93.31 544 TRP A N 1
ATOM 3983 C CA . TRP A 1 544 ? 10.095 12.745 17.854 1.00 93.31 544 TRP A CA 1
ATOM 3984 C C . TRP A 1 544 ? 9.669 11.738 18.926 1.00 93.31 544 TRP A C 1
ATOM 3986 O O . TRP A 1 544 ? 9.794 12.031 20.117 1.00 93.31 544 TRP A O 1
ATOM 3996 N N . ALA A 1 545 ? 9.211 10.548 18.525 1.00 89.12 545 ALA A N 1
ATOM 3997 C CA . ALA A 1 545 ? 8.756 9.518 19.454 1.00 89.12 545 ALA A CA 1
ATOM 3998 C C . ALA A 1 545 ? 9.877 9.078 20.409 1.00 89.12 545 ALA A C 1
ATOM 4000 O O . ALA A 1 545 ? 9.662 9.016 21.622 1.00 89.12 545 ALA A O 1
ATOM 4001 N N . ALA A 1 546 ? 11.090 8.870 19.886 1.00 90.56 546 ALA A N 1
ATOM 4002 C CA . ALA A 1 546 ? 12.275 8.563 20.683 1.00 90.56 546 ALA A CA 1
ATOM 4003 C C . ALA A 1 546 ? 12.635 9.701 21.656 1.00 90.56 546 ALA A C 1
ATOM 4005 O O . ALA A 1 546 ? 12.853 9.443 22.839 1.00 90.56 546 ALA A O 1
ATOM 4006 N N . ALA A 1 547 ? 12.634 10.956 21.193 1.00 91.50 547 ALA A N 1
ATOM 4007 C CA . ALA A 1 547 ? 12.954 12.122 22.021 1.00 91.50 547 ALA A CA 1
ATOM 4008 C C . ALA A 1 547 ? 11.941 12.378 23.157 1.00 91.50 547 ALA A C 1
ATOM 4010 O O . ALA A 1 547 ? 12.307 12.950 24.182 1.00 91.50 547 ALA A O 1
ATOM 4011 N N . HIS A 1 548 ? 10.686 11.942 22.998 1.00 89.69 548 HIS A N 1
ATOM 4012 C CA . HIS A 1 548 ? 9.600 12.165 23.964 1.00 89.69 548 HIS A CA 1
ATOM 4013 C C . HIS A 1 548 ? 9.189 10.903 24.746 1.00 89.69 548 HIS A C 1
ATOM 4015 O O . HIS A 1 548 ? 8.219 10.945 25.507 1.00 89.69 548 HIS A O 1
ATOM 4021 N N . GLY A 1 549 ? 9.885 9.773 24.562 1.00 89.00 549 GLY A N 1
ATOM 4022 C CA . GLY A 1 549 ? 9.549 8.500 25.215 1.00 89.00 549 GLY A CA 1
ATOM 4023 C C . GLY A 1 549 ? 8.160 7.962 24.840 1.00 89.00 549 GLY A C 1
ATOM 4024 O O . GLY A 1 549 ? 7.479 7.364 25.673 1.00 89.00 549 GLY A O 1
ATOM 4025 N N . LYS A 1 550 ? 7.707 8.220 23.609 1.00 84.31 550 LYS A N 1
ATOM 4026 C CA . LYS A 1 550 ? 6.393 7.817 23.085 1.00 84.31 550 LYS A CA 1
ATOM 4027 C C . LYS A 1 550 ? 6.511 6.566 22.200 1.00 84.31 550 LYS A C 1
ATOM 4029 O O . LYS A 1 550 ? 7.574 6.326 21.626 1.00 84.31 550 LYS A O 1
ATOM 4034 N N . PRO A 1 551 ? 5.436 5.769 22.041 1.00 84.44 551 PRO A N 1
ATOM 4035 C CA . PRO A 1 551 ? 5.382 4.773 20.974 1.00 84.44 551 PRO A CA 1
ATOM 4036 C C . PRO A 1 551 ? 5.497 5.456 19.602 1.00 84.44 551 PRO A C 1
ATOM 4038 O O . PRO A 1 551 ? 5.158 6.633 19.455 1.00 84.44 551 PRO A O 1
ATOM 4041 N N . LYS A 1 552 ? 5.950 4.714 18.584 1.00 85.50 552 LYS A N 1
ATOM 4042 C CA . LYS A 1 552 ? 5.981 5.214 17.203 1.00 85.50 552 LYS A CA 1
ATOM 4043 C C . LYS A 1 552 ? 4.571 5.626 16.776 1.00 85.50 552 LYS A C 1
ATOM 4045 O O . LYS A 1 552 ? 3.672 4.789 16.772 1.00 85.50 552 LYS A O 1
ATOM 4050 N N . MET A 1 553 ? 4.401 6.892 16.391 1.00 89.06 553 MET A N 1
ATOM 4051 C CA . MET A 1 553 ? 3.130 7.408 15.872 1.00 89.06 553 MET A CA 1
ATOM 4052 C C . MET A 1 553 ? 2.717 6.592 14.633 1.00 89.06 553 MET A C 1
ATOM 4054 O O . MET A 1 553 ? 3.519 6.537 13.691 1.00 89.06 553 MET A O 1
ATOM 4058 N N . PRO A 1 554 ? 1.538 5.942 14.602 1.00 90.81 554 PRO A N 1
ATOM 4059 C CA . PRO A 1 554 ? 1.091 5.209 13.422 1.00 90.81 554 PRO A CA 1
ATOM 4060 C C . PRO A 1 554 ? 0.818 6.176 12.267 1.00 90.81 554 PRO A C 1
ATOM 4062 O O . PRO A 1 554 ? 0.285 7.262 12.492 1.00 90.81 554 PRO A O 1
ATOM 4065 N N . ILE A 1 555 ? 1.171 5.775 11.044 1.00 92.62 555 ILE A N 1
ATOM 4066 C CA . ILE A 1 555 ? 0.759 6.490 9.829 1.00 92.62 555 ILE A CA 1
ATOM 4067 C C . ILE A 1 555 ? -0.461 5.767 9.248 1.00 92.62 555 ILE A C 1
ATOM 4069 O O . ILE A 1 555 ? -0.532 4.536 9.286 1.00 92.62 555 ILE A O 1
ATOM 4073 N N . VAL A 1 556 ? -1.422 6.521 8.732 1.00 93.12 556 VAL A N 1
ATOM 4074 C CA . VAL A 1 556 ? -2.579 6.027 7.979 1.00 93.12 556 VAL A CA 1
ATOM 4075 C C . VAL A 1 556 ? -2.680 6.764 6.654 1.00 93.12 556 VAL A C 1
ATOM 4077 O O . VAL A 1 556 ? -2.089 7.832 6.488 1.00 93.12 556 VAL A O 1
ATOM 4080 N N . SER A 1 557 ? -3.451 6.196 5.733 1.00 93.12 557 SER A N 1
ATOM 4081 C CA . SER A 1 557 ? -3.896 6.926 4.556 1.00 93.12 557 SER A CA 1
ATOM 4082 C C . SER A 1 557 ? -5.408 6.872 4.436 1.00 93.12 557 SER A C 1
ATOM 4084 O O . SER A 1 557 ? -6.001 5.797 4.325 1.00 93.12 557 SER A O 1
ATOM 4086 N N . THR A 1 558 ? -6.036 8.038 4.514 1.00 92.31 558 THR A N 1
ATOM 4087 C CA . THR A 1 558 ? -7.481 8.213 4.346 1.00 92.31 558 THR A CA 1
ATOM 4088 C C . THR A 1 558 ? -7.919 8.348 2.894 1.00 92.31 558 THR A C 1
ATOM 4090 O O . THR A 1 558 ? -9.109 8.209 2.627 1.00 92.31 558 THR A O 1
ATOM 4093 N N . GLU A 1 559 ? -6.982 8.570 1.972 1.00 89.06 559 GLU A N 1
ATOM 4094 C CA . GLU A 1 559 ? -7.191 8.539 0.526 1.00 89.06 559 GLU A CA 1
ATOM 4095 C C . GLU A 1 559 ? -5.931 7.984 -0.159 1.00 89.06 559 GLU A C 1
ATOM 4097 O O . GLU A 1 559 ? -4.854 8.571 -0.055 1.00 89.06 559 GLU A O 1
ATOM 4102 N N . SER A 1 560 ? -6.078 6.866 -0.870 1.00 88.69 560 SER A N 1
ATOM 4103 C CA . SER A 1 560 ? -5.042 6.230 -1.693 1.00 88.69 560 SER A CA 1
ATOM 4104 C C . SER A 1 560 ? -5.633 5.774 -3.027 1.00 88.69 560 SER A C 1
ATOM 4106 O O . SER A 1 560 ? -6.814 5.422 -3.103 1.00 88.69 560 SER A O 1
ATOM 4108 N N . GLY A 1 561 ? -4.805 5.703 -4.071 1.00 84.12 561 GLY A N 1
ATOM 4109 C CA . GLY A 1 561 ? -5.201 5.171 -5.377 1.00 84.12 561 GLY A CA 1
ATOM 4110 C C . GLY A 1 561 ? -4.524 5.862 -6.559 1.00 84.12 561 GLY A C 1
ATOM 4111 O O . GLY A 1 561 ? -3.626 6.686 -6.397 1.00 84.12 561 GLY A O 1
ATOM 4112 N N . GLY A 1 562 ? -4.976 5.530 -7.769 1.00 77.00 562 GLY A N 1
ATOM 4113 C CA . GLY A 1 562 ? -4.538 6.160 -9.015 1.00 77.00 562 GLY A CA 1
ATOM 4114 C C . GLY A 1 562 ? -5.741 6.530 -9.892 1.00 77.00 562 GLY A C 1
ATOM 4115 O O . GLY A 1 562 ? -6.634 5.692 -10.055 1.00 77.00 562 GLY A O 1
ATOM 4116 N N . PRO A 1 563 ? -5.802 7.748 -10.462 1.00 69.56 563 PRO A N 1
ATOM 4117 C CA . PRO A 1 563 ? -6.931 8.170 -11.288 1.00 69.56 563 PRO A CA 1
ATOM 4118 C C . PRO A 1 563 ? -6.900 7.491 -12.671 1.00 69.56 563 PRO A C 1
ATOM 4120 O O . PRO A 1 563 ? -5.858 7.452 -13.327 1.00 69.56 563 PRO A O 1
ATOM 4123 N N . VAL A 1 564 ? -8.053 6.995 -13.134 1.00 59.16 564 VAL A N 1
ATOM 4124 C CA . VAL A 1 564 ? -8.224 6.293 -14.429 1.00 59.16 564 VAL A CA 1
ATOM 4125 C C . VAL A 1 564 ? -7.707 7.091 -15.648 1.00 59.16 564 VAL A C 1
ATOM 4127 O O . VAL A 1 564 ? -7.068 6.501 -16.515 1.00 59.16 564 VAL A O 1
ATOM 4130 N N . PRO A 1 565 ? -7.849 8.428 -15.731 1.00 64.00 565 PRO A N 1
ATOM 4131 C CA . PRO A 1 565 ? -7.283 9.211 -16.841 1.00 64.00 565 PRO A CA 1
ATOM 4132 C C . PRO A 1 565 ? -5.752 9.146 -16.952 1.00 64.00 565 PRO A C 1
ATOM 4134 O O . PRO A 1 565 ? -5.185 9.392 -18.016 1.00 64.00 565 PRO A O 1
ATOM 4137 N N . LYS A 1 566 ? -5.067 8.822 -15.847 1.00 70.94 566 LYS A N 1
ATOM 4138 C CA . LYS A 1 566 ? -3.606 8.693 -15.757 1.00 70.94 566 LYS A CA 1
ATOM 4139 C C . LYS A 1 566 ? -3.134 7.244 -15.938 1.00 70.94 566 LYS A C 1
ATOM 4141 O O . LYS A 1 566 ? -1.980 7.028 -16.306 1.00 70.94 566 LYS A O 1
ATOM 4146 N N . TYR A 1 567 ? -3.999 6.259 -15.680 1.00 73.12 567 TYR A N 1
ATOM 4147 C CA . TYR A 1 567 ? -3.631 4.850 -15.529 1.00 73.12 567 TYR A CA 1
ATOM 4148 C C . TYR A 1 567 ? -4.677 3.899 -16.122 1.00 73.12 567 TYR A C 1
ATOM 4150 O O . TYR A 1 567 ? -5.873 4.068 -15.922 1.00 73.12 567 TYR A O 1
ATOM 4158 N N . THR A 1 568 ? -4.233 2.825 -16.778 1.00 76.19 568 THR A N 1
ATOM 4159 C CA . THR A 1 568 ? -5.146 1.749 -17.203 1.00 76.19 568 THR A CA 1
ATOM 4160 C C . THR A 1 568 ? -5.807 1.074 -15.996 1.00 76.19 568 THR A C 1
ATOM 4162 O O . THR A 1 568 ? -5.212 1.022 -14.922 1.00 76.19 568 THR A O 1
ATOM 4165 N N . GLU A 1 569 ? -6.989 0.474 -16.175 1.00 75.62 569 GLU A N 1
ATOM 4166 C CA . GLU A 1 569 ? -7.680 -0.303 -15.125 1.00 75.62 569 GLU A CA 1
ATOM 4167 C C . GLU A 1 569 ? -6.760 -1.355 -14.479 1.00 75.62 569 GLU A C 1
ATOM 4169 O O . GLU A 1 569 ? -6.707 -1.489 -13.259 1.00 75.62 569 GLU A O 1
ATOM 4174 N N . ALA A 1 570 ? -5.952 -2.045 -15.293 1.00 77.25 570 ALA A N 1
ATOM 4175 C CA . ALA A 1 570 ? -4.959 -3.003 -14.813 1.00 77.25 570 ALA A CA 1
ATOM 4176 C C . ALA A 1 570 ? -3.893 -2.353 -13.909 1.00 77.25 570 ALA A C 1
ATOM 4178 O O . ALA A 1 570 ? -3.536 -2.919 -12.879 1.00 77.25 570 ALA A O 1
ATOM 4179 N N . LYS A 1 571 ? -3.411 -1.150 -14.253 1.00 79.81 571 LYS A N 1
ATOM 4180 C CA . LYS A 1 571 ? -2.455 -0.404 -13.422 1.00 79.81 571 LYS A CA 1
ATOM 4181 C C . LYS A 1 571 ? -3.118 0.164 -12.165 1.00 79.81 571 LYS A C 1
ATOM 4183 O O . LYS A 1 571 ? -2.493 0.156 -11.111 1.00 79.81 571 LYS A O 1
ATOM 4188 N N . GLN A 1 572 ? -4.379 0.589 -12.234 1.00 81.88 572 GLN A N 1
ATOM 4189 C CA . GLN A 1 572 ? -5.145 0.984 -11.052 1.00 81.88 572 GLN A CA 1
ATOM 4190 C C . GLN A 1 572 ? -5.305 -0.192 -10.077 1.00 81.88 572 GLN A C 1
ATOM 4192 O O . GLN A 1 572 ? -5.084 -0.018 -8.880 1.00 81.88 572 GLN A O 1
ATOM 4197 N N . ALA A 1 573 ? -5.598 -1.398 -10.576 1.00 81.38 573 ALA A N 1
ATOM 4198 C CA . ALA A 1 573 ? -5.655 -2.607 -9.757 1.00 81.38 573 ALA A CA 1
ATOM 4199 C C . ALA A 1 573 ? -4.305 -2.923 -9.080 1.00 81.38 573 ALA A C 1
ATOM 4201 O O . ALA A 1 573 ? -4.295 -3.289 -7.905 1.00 81.38 573 ALA A O 1
ATOM 4202 N N . THR A 1 574 ? -3.172 -2.724 -9.769 1.00 84.12 574 THR A N 1
ATOM 4203 C CA . THR A 1 574 ? -1.827 -2.806 -9.163 1.00 84.12 574 THR A CA 1
ATOM 4204 C C . THR A 1 574 ? -1.643 -1.772 -8.051 1.00 84.12 574 THR A C 1
ATOM 4206 O O . THR A 1 574 ? -1.360 -2.161 -6.925 1.00 84.12 574 THR A O 1
ATOM 4209 N N . ILE A 1 575 ? -1.908 -0.486 -8.318 1.00 85.31 575 ILE A N 1
ATOM 4210 C CA . ILE A 1 575 ? -1.767 0.605 -7.333 1.00 85.31 575 ILE A CA 1
ATOM 4211 C C . ILE A 1 575 ? -2.591 0.327 -6.066 1.00 85.31 575 ILE A C 1
ATOM 4213 O O . ILE A 1 575 ? -2.100 0.487 -4.950 1.00 85.31 575 ILE A O 1
ATOM 4217 N N . VAL A 1 576 ? -3.839 -0.125 -6.229 1.00 86.75 576 VAL A N 1
ATOM 4218 C CA . VAL A 1 576 ? -4.712 -0.519 -5.113 1.00 86.75 576 VAL A CA 1
ATOM 4219 C C . VAL A 1 576 ? -4.121 -1.704 -4.348 1.00 86.75 576 VAL A C 1
ATOM 4221 O O . VAL A 1 576 ? -4.052 -1.664 -3.121 1.00 86.75 576 VAL A O 1
ATOM 4224 N N . THR A 1 577 ? -3.661 -2.736 -5.056 1.00 85.44 577 THR A N 1
ATOM 4225 C CA . THR A 1 577 ? -3.052 -3.932 -4.457 1.00 85.44 577 THR A CA 1
ATOM 4226 C C . THR A 1 577 ? -1.815 -3.575 -3.630 1.00 85.44 577 THR A C 1
ATOM 4228 O O . THR A 1 577 ? -1.712 -3.989 -2.476 1.00 85.44 577 THR A O 1
ATOM 4231 N N . ASP A 1 578 ? -0.918 -2.748 -4.163 1.00 84.69 578 ASP A N 1
ATOM 4232 C CA . ASP A 1 578 ? 0.338 -2.398 -3.497 1.00 84.69 578 ASP A CA 1
ATOM 4233 C C . ASP A 1 578 ? 0.142 -1.411 -2.332 1.00 84.69 578 ASP A C 1
ATOM 4235 O O . ASP A 1 578 ? 0.821 -1.522 -1.306 1.00 84.69 578 ASP A O 1
ATOM 4239 N N . ALA A 1 579 ? -0.866 -0.531 -2.399 1.00 84.25 579 ALA A N 1
ATOM 4240 C CA . ALA A 1 579 ? -1.294 0.275 -1.253 1.00 84.25 579 ALA A CA 1
ATOM 4241 C C . 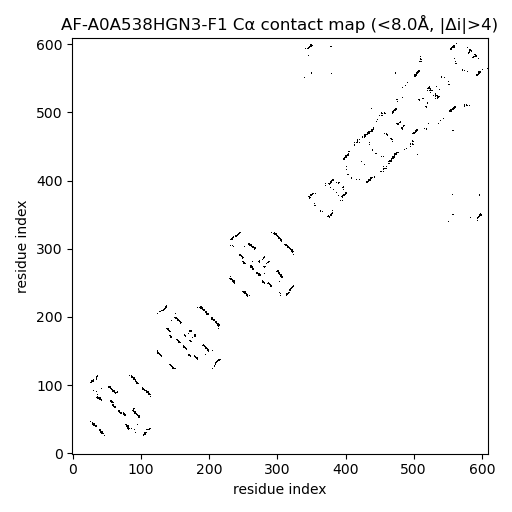ALA A 1 579 ? -1.849 -0.592 -0.101 1.00 84.25 579 ALA A C 1
ATOM 4243 O O . ALA A 1 579 ? -1.507 -0.370 1.066 1.00 84.25 579 ALA A O 1
ATOM 4244 N N . LEU A 1 580 ? -2.667 -1.609 -0.408 1.00 84.44 580 LEU A N 1
ATOM 4245 C CA . LEU A 1 580 ? -3.187 -2.563 0.583 1.00 84.44 580 LEU A CA 1
ATOM 4246 C C . LEU A 1 580 ? -2.047 -3.406 1.184 1.00 84.44 580 LEU A C 1
ATOM 4248 O O . LEU A 1 580 ? -1.925 -3.498 2.408 1.00 84.44 580 LEU A O 1
ATOM 4252 N N . HIS A 1 581 ? -1.135 -3.913 0.347 1.00 81.25 581 HIS A N 1
ATOM 4253 C CA . HIS A 1 581 ? 0.074 -4.618 0.781 1.00 81.25 581 HIS A CA 1
ATOM 4254 C C . HIS A 1 581 ? 0.936 -3.783 1.745 1.00 81.25 581 HIS A C 1
ATOM 4256 O O . HIS A 1 581 ? 1.431 -4.316 2.743 1.00 81.25 581 HIS A O 1
ATOM 4262 N N . ALA A 1 582 ? 1.073 -2.472 1.516 1.00 74.38 582 ALA A N 1
ATOM 4263 C CA . ALA A 1 582 ? 1.798 -1.566 2.411 1.00 74.38 582 ALA A CA 1
ATOM 4264 C C . ALA A 1 582 ? 1.130 -1.396 3.797 1.00 74.38 582 ALA A C 1
ATOM 4266 O O . ALA A 1 582 ? 1.831 -1.168 4.792 1.00 74.38 582 ALA A O 1
ATOM 4267 N N . ALA A 1 583 ? -0.196 -1.543 3.892 1.00 71.56 583 ALA A N 1
ATOM 4268 C CA . ALA A 1 583 ? -0.930 -1.573 5.162 1.00 71.56 583 ALA A CA 1
ATOM 4269 C C . ALA A 1 583 ? -0.852 -2.941 5.866 1.00 71.56 583 ALA A C 1
ATOM 4271 O O . ALA A 1 583 ? -0.713 -3.012 7.089 1.00 71.56 583 ALA A O 1
ATOM 4272 N N . ASP A 1 584 ? -0.866 -4.043 5.117 1.00 65.75 584 ASP A N 1
ATOM 4273 C CA . ASP A 1 584 ? -0.704 -5.385 5.686 1.00 65.75 584 ASP A CA 1
ATOM 4274 C C . ASP A 1 584 ? 0.726 -5.718 6.117 1.00 65.75 584 ASP A C 1
ATOM 4276 O O . ASP A 1 584 ? 0.928 -6.516 7.045 1.00 65.75 584 ASP A O 1
ATOM 4280 N N . GLY A 1 585 ? 1.711 -5.113 5.448 1.00 57.78 585 GLY A N 1
ATOM 4281 C CA . GLY A 1 585 ? 3.111 -5.541 5.449 1.00 57.78 585 GLY A CA 1
ATOM 4282 C C . GLY A 1 585 ? 3.376 -6.738 4.524 1.00 57.78 585 GLY A C 1
ATOM 4283 O O . GLY A 1 585 ? 4.456 -7.328 4.586 1.00 57.78 585 GLY A O 1
ATOM 4284 N N . VAL A 1 586 ? 2.405 -7.117 3.683 1.00 47.62 586 VAL A N 1
ATOM 4285 C CA . VAL A 1 586 ? 2.554 -8.164 2.657 1.00 47.62 586 VAL A CA 1
ATOM 4286 C C . VAL A 1 586 ? 3.551 -7.684 1.600 1.00 47.62 586 VAL A C 1
ATOM 4288 O O . VAL A 1 586 ? 3.607 -6.497 1.288 1.00 47.62 586 VAL A O 1
ATOM 4291 N N . GLY A 1 587 ? 4.409 -8.586 1.114 1.00 37.25 587 GLY A N 1
ATOM 4292 C CA . GLY A 1 587 ? 5.467 -8.301 0.130 1.00 37.25 587 GLY A CA 1
ATOM 4293 C C . GLY A 1 587 ? 6.631 -7.427 0.632 1.00 37.25 587 GLY A C 1
ATOM 4294 O O . GLY A 1 587 ? 7.767 -7.630 0.222 1.00 37.25 587 GLY A O 1
ATOM 4295 N N . THR A 1 588 ? 6.377 -6.499 1.556 1.00 44.09 588 THR A N 1
ATOM 4296 C CA . THR A 1 588 ? 7.336 -5.489 2.038 1.00 44.09 588 THR A CA 1
ATOM 4297 C C . THR A 1 588 ? 8.023 -5.854 3.357 1.00 44.09 588 THR A C 1
ATOM 4299 O O . THR A 1 588 ? 9.025 -5.240 3.716 1.00 44.09 588 THR A O 1
ATOM 4302 N N . GLY A 1 589 ? 7.490 -6.821 4.114 1.00 42.88 589 GLY A N 1
ATOM 4303 C CA . GLY A 1 589 ? 8.051 -7.272 5.396 1.00 42.88 589 GLY A CA 1
ATOM 4304 C C . GLY A 1 589 ? 7.890 -6.284 6.562 1.00 42.88 589 GLY A C 1
ATOM 4305 O O . GLY A 1 589 ? 8.256 -6.604 7.692 1.00 42.88 589 GLY A O 1
ATOM 4306 N N . TYR A 1 590 ? 7.315 -5.102 6.324 1.00 55.09 590 TYR A N 1
ATOM 4307 C CA . TYR A 1 590 ? 7.075 -4.074 7.334 1.00 55.09 590 TYR A CA 1
ATOM 4308 C C . TYR A 1 590 ? 5.746 -3.361 7.075 1.00 55.09 590 TYR A C 1
ATOM 4310 O O . TYR A 1 590 ? 5.502 -2.869 5.976 1.00 55.09 590 TYR A O 1
ATOM 4318 N N . ARG A 1 591 ? 4.895 -3.249 8.103 1.00 71.75 591 ARG A N 1
ATOM 4319 C CA . ARG A 1 591 ? 3.657 -2.460 8.017 1.00 71.75 591 ARG A CA 1
ATOM 4320 C C . ARG A 1 591 ? 3.993 -0.976 7.982 1.00 71.75 591 ARG A C 1
ATOM 4322 O O . ARG A 1 591 ? 4.322 -0.397 9.017 1.00 71.75 591 ARG A O 1
ATOM 4329 N N . LYS A 1 592 ? 3.898 -0.373 6.796 1.00 78.00 592 LYS A N 1
ATOM 4330 C CA . LYS A 1 592 ? 4.063 1.071 6.602 1.00 78.00 592 LYS A CA 1
ATOM 4331 C C . LYS A 1 592 ? 2.863 1.834 7.182 1.00 78.00 592 LYS A C 1
ATOM 4333 O O . LYS A 1 592 ? 3.055 2.866 7.823 1.00 78.00 592 LYS A O 1
ATOM 4338 N N . LEU A 1 593 ? 1.650 1.294 7.025 1.00 85.44 593 LEU A N 1
ATOM 4339 C CA . LEU A 1 593 ? 0.397 1.915 7.473 1.00 85.44 593 LEU A CA 1
ATOM 4340 C C . LEU A 1 593 ? -0.322 1.089 8.552 1.00 85.44 593 LEU A C 1
ATOM 4342 O O . LEU A 1 593 ? -0.181 -0.130 8.612 1.00 85.44 593 LEU A O 1
ATOM 4346 N N . ALA A 1 594 ? -1.125 1.750 9.392 1.00 85.88 594 ALA A N 1
ATOM 4347 C CA . ALA A 1 594 ? -2.079 1.083 10.287 1.00 85.88 594 ALA A CA 1
ATOM 4348 C C . ALA A 1 594 ? -3.387 0.705 9.565 1.00 85.88 594 ALA A C 1
ATOM 4350 O O . ALA A 1 594 ? -3.965 -0.341 9.858 1.00 85.88 594 ALA A O 1
ATOM 4351 N N . PHE A 1 595 ? -3.816 1.529 8.605 1.00 89.00 595 PHE A N 1
ATOM 4352 C CA . PHE A 1 595 ? -4.832 1.215 7.601 1.00 89.00 595 PHE A CA 1
ATOM 4353 C C . PHE A 1 595 ? -4.643 2.095 6.357 1.00 89.00 595 PHE A C 1
ATOM 4355 O O . PHE A 1 595 ? -4.010 3.154 6.433 1.00 89.00 595 PHE A O 1
ATOM 4362 N N . THR A 1 596 ? -5.226 1.676 5.234 1.00 91.81 596 THR A N 1
ATOM 4363 C CA . THR A 1 596 ? -5.404 2.512 4.038 1.00 91.81 596 THR A CA 1
ATOM 4364 C C . THR A 1 596 ? -6.856 2.476 3.567 1.00 91.81 596 THR A C 1
ATOM 4366 O O . THR A 1 596 ? -7.524 1.442 3.660 1.00 91.81 596 THR A O 1
ATOM 4369 N N . LEU A 1 597 ? -7.342 3.599 3.044 1.00 92.31 597 LEU A N 1
ATOM 4370 C CA . LEU A 1 597 ? -8.623 3.700 2.352 1.00 92.31 597 LEU A CA 1
ATOM 4371 C C . LEU A 1 597 ? -8.381 3.900 0.859 1.00 92.31 597 LEU A C 1
ATOM 4373 O O . LEU A 1 597 ? -7.596 4.757 0.461 1.00 92.31 597 LEU A O 1
ATOM 4377 N N . ILE A 1 598 ? -9.069 3.118 0.036 1.00 89.19 598 ILE A N 1
ATOM 4378 C CA . ILE A 1 598 ? -9.048 3.287 -1.416 1.00 89.19 598 ILE A CA 1
ATOM 4379 C C . ILE A 1 598 ? -10.096 4.332 -1.793 1.00 89.19 598 ILE A C 1
ATOM 4381 O O . ILE A 1 598 ? -11.270 4.191 -1.441 1.00 89.19 598 ILE A O 1
ATOM 4385 N N . TYR A 1 599 ? -9.681 5.387 -2.490 1.00 81.94 599 TYR A N 1
ATOM 4386 C CA . TYR A 1 599 ? -10.601 6.398 -3.003 1.00 81.94 599 TYR A CA 1
ATOM 4387 C C . TYR A 1 599 ? -11.423 5.792 -4.147 1.00 81.94 599 TYR A C 1
ATOM 4389 O O . TYR A 1 599 ? -10.860 5.371 -5.162 1.00 81.94 599 TYR A O 1
ATOM 4397 N N . ASN A 1 600 ? -12.742 5.669 -3.970 1.00 66.06 600 ASN A N 1
ATOM 4398 C CA . ASN A 1 600 ? -13.592 4.977 -4.936 1.00 66.06 600 ASN A CA 1
ATOM 4399 C C . ASN A 1 600 ? -14.121 5.956 -5.994 1.00 66.06 600 ASN A C 1
ATOM 4401 O O . ASN A 1 600 ? -14.925 6.841 -5.726 1.00 66.06 600 ASN A O 1
ATOM 4405 N N . VAL A 1 601 ? -13.680 5.767 -7.239 1.00 53.34 601 VAL A N 1
ATOM 4406 C CA . VAL A 1 601 ? -13.969 6.670 -8.370 1.00 53.34 601 VAL A CA 1
ATOM 4407 C C . VAL A 1 601 ? -15.354 6.405 -8.992 1.00 53.34 601 VAL A C 1
ATOM 4409 O O . VAL A 1 601 ? -15.530 6.471 -10.207 1.00 53.34 601 VAL A O 1
ATOM 4412 N N . LEU A 1 602 ? -16.347 6.060 -8.166 1.00 42.47 602 LEU A N 1
ATOM 4413 C CA . LEU A 1 602 ? -17.739 5.927 -8.596 1.00 42.47 602 LEU A CA 1
ATOM 4414 C C . LEU A 1 602 ? -18.343 7.336 -8.722 1.00 42.47 602 LEU A C 1
ATOM 4416 O O . LEU A 1 602 ? -18.784 7.937 -7.743 1.00 42.47 602 LEU A O 1
ATOM 4420 N N . ASP A 1 603 ? -18.324 7.840 -9.956 1.00 42.69 603 ASP A N 1
ATOM 4421 C CA . ASP A 1 603 ? -18.818 9.141 -10.428 1.00 42.69 603 ASP A CA 1
ATOM 4422 C C . ASP A 1 603 ? -18.025 10.381 -9.972 1.00 42.69 603 ASP A C 1
ATOM 4424 O O . ASP A 1 603 ? -18.547 11.238 -9.254 1.00 42.69 603 ASP A O 1
ATOM 4428 N N . ASP A 1 604 ? -16.807 10.579 -10.486 1.00 39.66 604 ASP A N 1
ATOM 4429 C CA . ASP A 1 604 ? -16.381 11.945 -10.835 1.00 39.66 604 ASP A CA 1
ATOM 4430 C C . ASP A 1 604 ? -16.825 12.265 -12.271 1.00 39.66 604 ASP A C 1
ATOM 4432 O O . ASP A 1 604 ? -16.067 12.130 -13.227 1.00 39.66 604 ASP A O 1
ATOM 4436 N N . ASP A 1 605 ? -18.072 12.735 -12.402 1.00 38.44 605 ASP A N 1
ATOM 4437 C CA . ASP A 1 605 ? -18.609 13.411 -13.597 1.00 38.44 605 ASP A CA 1
ATOM 4438 C C . ASP A 1 605 ? -17.910 14.774 -13.820 1.00 38.44 605 ASP A C 1
ATOM 4440 O O . ASP A 1 605 ? -18.520 15.848 -13.805 1.00 38.44 605 ASP A O 1
ATOM 4444 N N . VAL A 1 606 ? -16.590 14.751 -14.014 1.00 37.31 606 VAL A N 1
ATOM 4445 C CA . VAL A 1 606 ? -15.774 15.910 -14.383 1.00 37.31 606 VAL A CA 1
ATOM 4446 C C . VAL A 1 606 ? -15.243 15.682 -15.790 1.00 37.31 606 VAL A C 1
ATOM 4448 O O . VAL A 1 606 ? -14.229 15.024 -15.998 1.00 37.31 606 VAL A O 1
ATOM 4451 N N . ALA A 1 607 ? -15.915 16.267 -16.782 1.00 26.22 607 ALA A N 1
ATOM 4452 C CA . ALA A 1 607 ? -15.434 16.241 -18.158 1.00 26.22 607 ALA A CA 1
ATOM 4453 C C . ALA A 1 607 ? -14.024 16.862 -18.246 1.00 26.22 607 ALA A C 1
ATOM 4455 O O . ALA A 1 607 ? -13.869 18.078 -18.113 1.00 26.22 607 ALA A O 1
ATOM 4456 N N . GLY A 1 608 ? -13.008 16.029 -18.486 1.00 41.00 608 GLY A N 1
ATOM 4457 C CA . GLY A 1 608 ? -11.603 16.446 -18.559 1.00 41.00 608 GLY A CA 1
ATOM 4458 C C . GLY A 1 608 ? -10.708 15.969 -17.411 1.00 41.00 608 GLY A C 1
ATOM 4459 O O . GLY A 1 608 ? -9.534 16.340 -17.406 1.00 41.00 608 GLY A O 1
ATOM 4460 N N . PHE A 1 609 ? -11.228 15.159 -16.484 1.00 33.66 609 PHE A N 1
ATOM 4461 C CA . PHE A 1 609 ? -10.444 14.062 -15.916 1.00 33.66 609 PHE A CA 1
ATOM 4462 C C . PHE A 1 609 ? -10.817 12.786 -16.674 1.00 33.66 609 PHE A C 1
ATOM 4464 O O . PHE A 1 609 ? -11.740 12.070 -16.241 1.00 33.66 609 PHE A O 1
#

Sequence (609 aa):
MRRPHRSLFAVALVVLAITTGASGAGSWKPAITGTPQVGATLTADLSGWSGGSTSWTYQWTRCDVNGNACVNLANGTAQTYSVVSADVGSRLRVTATPSKRQGAATSDPTAVVAPAPAPVAAPATVSLTSSIANGATLGGSVAWIVNASGSVARIDFLIDGTKKWSEAYAPYQFNGDPNGKLDTTTLANGSHTLLAVAYGSSGSEVGRISSGVTVSNGGSGSPPPPPPPAPSVTLTSSIASGATISGSVQWTVAATGFGIVRVDFSIDGAKKWTEQQAPYQFNGDPAGMLDTTTLANGSHTLLAVAFNSNSVELARVSSTVTVSNSASSPPPPPPPPPPSSSGSWQRYGTANGWKLPFRSTADQDFEIGQDVALGAKYVRIGPTDAIIQKLLANGITPIILFGGNPTYPWTTTPQQLASQVSGYASRWGNKILYECLNELNIHGWTPDAYVPYLKAFHDAVKAAAPTATVLMDGLWTGSGSQALIPWSQRFIDLGGLNYTDLYNVHLYDDAAEHGAWSMWDMTFGSGGAGYYDTTNVRSLLDAWAAAHGKPKMPIVSTESGGPVPKYTEAKQATIVTDALHAADGVGTGYRKLAFTLIYNVLDDDVAGF

Solvent-accessible surface area (backbone atoms only — not comparable to full-atom values): 34472 Å² total; per-residue (Å²): 130,84,84,88,88,89,83,91,86,89,88,81,90,82,90,82,91,76,83,83,71,79,79,69,90,73,85,71,50,36,46,78,44,66,61,56,25,29,80,30,57,33,34,62,40,63,76,90,68,82,80,84,63,91,50,70,48,36,42,26,27,48,15,40,69,87,52,44,87,64,42,80,41,92,83,17,55,48,63,48,39,75,37,46,76,90,45,46,58,19,12,44,33,43,34,43,33,44,77,86,57,89,69,71,29,58,29,74,58,49,65,60,20,38,70,58,79,77,83,80,80,78,85,85,74,44,48,70,49,58,67,57,53,65,72,38,77,43,51,49,75,41,65,36,38,43,52,72,48,73,86,66,48,31,39,40,35,21,53,71,86,41,77,78,39,74,30,64,54,87,81,34,26,38,79,36,88,94,64,20,44,48,59,44,76,82,48,71,73,42,81,46,39,44,36,39,39,31,20,27,87,86,70,46,78,55,40,71,49,76,21,47,30,32,34,54,76,80,82,92,87,86,91,88,88,90,87,79,88,72,86,58,43,44,56,45,60,66,55,54,62,73,39,77,46,51,50,73,43,64,37,36,40,53,72,47,72,80,69,69,49,32,38,39,32,23,52,73,83,44,76,77,37,75,25,64,55,87,80,34,23,37,80,37,87,96,67,11,55,44,62,44,72,84,48,71,69,43,83,45,40,44,37,39,36,33,19,29,89,85,70,46,77,58,37,66,36,74,20,47,28,36,35,59,56,87,77,90,77,87,87,86,90,87,83,86,78,86,83,79,77,74,84,81,62,70,46,42,22,37,19,50,53,73,50,60,84,74,50,54,73,68,55,40,53,50,52,53,48,49,40,52,73,74,60,36,36,35,38,32,31,54,82,49,73,69,54,48,52,54,38,49,75,69,70,23,36,39,34,32,38,52,67,54,42,86,87,48,101,64,90,60,49,41,66,52,46,16,53,56,44,26,58,48,20,63,74,47,35,68,63,38,37,42,28,53,33,44,41,41,36,74,53,69,47,45,47,85,68,40,43,60,35,42,40,35,37,32,54,28,28,39,72,53,16,74,82,36,50,33,28,46,36,30,38,44,67,53,54,79,77,32,16,48,52,59,33,50,52,52,26,52,76,72,51,40,69,81,40,36,71,36,46,33,32,40,46,52,48,44,60,86,50,77,52,101,81,26,51,49,16,44,37,66,22,71,81,67,94,53,85,27,50,83,56,19,45,49,55,53,44,42,51,50,14,63,77,67,78,46,74,64,68,38,34,34,23,66,34,25,32,54,60,66,83,82,36,55,73,72,54,30,53,48,22,45,49,40,43,49,25,35,22,71,16,50,100,69,80,48,60,67,26,47,25,35,13,40,49,59,80,80,78,74,90,46,95,88,98

Mean predicted aligned error: 21.84 Å

Foldseek 3Di:
DDDDDDDDDDDDDDDDDDDPDPPDPPQDAWDWDWALEAQIKIFGHPPPDPPPFPDKWKWKWWAALVRHPTDTDPQGTDRMDHHHPVNARTWMKMWIDGPPDDDIHIYDTHHGRYYHDDDDDDDDAKDKDWPDAAAAEDAAKDATWMDIDDAFQKKFKDKQNHTDDIGRDPRHADPDPPRRIDGCVVPDFAKIKIKIWTAHPVRDTRDMDMHIYGYAHDDDDDDDDDDDDDPQKDKDWPDAAAAEDAAKDWTWIDIDDDQFQWKFKDKQNHTDDIGRDPRHACPDPDGRIDGLVVDDFAKMKIKIFTAGPVRDTRDMDIHIYGYCHPDDDDDDDDDDDDDQPQDDFDAEAAEAEAPLVVDDPVVVVVVLVVRVVVVHAEYEYEDDPVSCVVCVVSNHQYAYAQEEAPPPPDPQDLQNSLVVLLVVLLVQAQSHAYEFYEQQLVSPHALVNCLSNLQSNQVSNCVNHVPHFYEYYAYEQHDDCSGPQNRLLVNVVVVSVVRGQAYEHAQEDACQDDDPRHLNCQADNNPDPDPSPCGHNQNSQVVSCVVVVHRRHFYEYSEYFYDCVVDPPVRRVNRVVRQSCCCVVNPPVDNNHSYYHYHDPPDPPDVPD

Nearest PDB structures (foldseek):
  4dix-assembly2_B  TM=4.549E-01  e=9.640E-05  Arabidopsis thaliana
  8gum-assembly1_A  TM=2.490E-01  e=1.715E-05  Vibrio campbellii ATCC BAA-1116
  2xwx-assembly1_B  TM=2.597E-01  e=6.020E-05  Vibrio cholerae
  6rpy-assembly1_A  TM=3.060E-01  e=6.674E-03  Mus musculus
  6rpz-assembly1_A  TM=2.838E-01  e=9.135E-03  Mus musculus

Secondary structure (DSSP, 8-state):
------------------------------EEES--BTT-EEEEE-TT--S----EEEEEEEE-TTS-S-EE-TT--SSEEE--GGGTTSEEEEEEEETTSS--EEPPPPSPPBPPPPPPPPPPPPEEEESSPTT-EE-SEEE-EEEEES--SEEEEEETTEEEEEE-SSSEETT-TTT-EEEGGGS-SEEEEEEEEEE-TTS-EEEEEEEEEEE------------PPP---EEEESS-TT-EE-SEEE-EEEEESS---EEEEEETTEEEEEE-SSSEETT-TTT-EEEGGGS-SEEEEEEEEEE-TT--EEEEEEEEEEE------------PPPP-TTSS---EEEE-TTTGGGS-HHHHHHHHHHHHHTT--EEEE---HHHHHHHHHTTPEEEEEE---TTSS----HHHHHHHHHHHHHHHGGGSEEEESS-TTTTT--HHHHHHHHHHHHHHHHHH-TTPPEEEPPB----GGGSHHHHHHHHHHTTGGGG-SBEEB-EES-TT--STT-HHHHHH--SSSSTTSSSSHHHHHHHHHHHTTPPPPPEEEEEEE--TTTS-HHHHHHHHHHHHHHHHTTTTSS---S-EEEE--TT---TT-

pLDDT: mean 78.79, std 18.63, range [25.31, 97.81]

Radius of gyration: 37.77 Å; Cα contacts (8 Å, |Δi|>4): 1220; chains: 1; bounding box: 115×125×106 Å